Protein AF-A0A4Q6AZ90-F1 (afdb_monomer_lite)

Radius of gyration: 34.04 Å; chains: 1; bounding box: 83×69×98 Å

Secondary structure (DSSP, 8-state):
--S----EEEEE-TTT-EEEEEETTEEEEEEE---S-----SPP-SSSSSTT-S----S--------SS---HHHHHHHHHHH--SEEEEEEPPPEE-S-TTEE--EEEEEESS-TT-PPPPBSSSBSS--GGG-TT-S-TTTTTTEEEEE----SSS--BTTTBSB---SSS---BEEES-EEEEEE-SSSEEEEEEEEEEE----GGG--TTS-EEEEEEEE-S-SSEEEEE--SSSSSSSEEEEE-TTSEEEEEE--TTS-GGGS-EEEEEEE--SSSEEEEEEEEETTTTEEEEEETTEEPPEEE-TTS-TT-EEETTTEEE-TT-S------SSPPPEESS-TT--S-EEEEEEEEEEESSPPPHHHHHHHHHHHHEEEEEEEEEESSTT-SSPPPB-TTSSSS--B-GGGSEEEGGGTEEEEPSSSPEEEGGG-TT----EESEEEEEEEEEE---S-TT---TT-------EEEEEEE-S----SS--EEE-SSPBP-S---EEEEEEEETT-EEEEEESSSSS-EEE-SSSEEE--SSSTT-B-HHHHHHHHHHHHHHH-SS-BEEEEEE---SSS-EEEEEEEEES----

Sequence (599 aa):
MNSLWHSVAFTRVKSTGVISLYIDGSLQSTVTGGTNSLTSGANMFLGAVSSSDPNKYVGYLDEVNMWSVALDGSDIQMIYDRQSPTYGAYFQSRIMDTTVTNTTFTGLSWTTTKPFGKELPDFVGSIQNETTGNYSGMNSPTLMNNIVGLWHLNETTLGGVSGGKDFADTSGQGNHGTKSGPMLLGSQGRLGKAPLFVSGSIDVGTSTSLDFGVNSFTISMWVKTRNTAVRLVSSKSGLTSNGVDAYIDPSGYIVFGLGCNGGATTDCVTVQNSKFVADGNWHNIVLENDKTYNVLKIFVDGLAQNLSKVASSASCAYLNGSAEMKYDTCPAQNADRTAAAFMIGSFAGNFTPYSGTIDEVAIWKKALTNGDVADLYRRGANRLFFQVRGCSTAGCPTASWKGPDGTKKTFFSEINNNTVPSAGSGTVKTTAPVVNFADFAGMGLGTNRYFQYQYFMESDDFATTQCNYSGGGPCSPELKSVSVAPSALYPTNTPSIVNNTAIPFYTLASASETASCASGVKYQVSINGSSFFYYNGSAWVASDGTYAQASTSSQINAGAATVATSLGRTSLYVKALLNSSGSSQCTLDAFGVSGNSAY

Foldseek 3Di:
DDLDDKDWDWFADLVFQWIWIDILLHTDDIDHHHNDDPPDPDDDDDQARHPPGPRGDDHDDDDDDDDPHGDDSVLSNLVSVVVPFPDKDKDWDPKDFLLDLFADFWWKFFAFQAQALDFDAQAAVHGDFADVVRHVNAPDPCLLPQWQFKWQQQDQDAQPDPPRAGTDTRNNNGLGWHKADDWHWQPDDLRHTWIFDPLIKIFSFDDCSQFLWLFKKKKKWKFFALDAQWWFKWLEPDLQFAAKTWGGHNVQWIKIWGHNHPDAQQLTDMKTFDDRRNPRDIKMWMWIQHSVQQKIWIDILLHQTFIDGDPRYPNQWDDPPGRIIHRPRRPDSGNGGDDGTIMGQAGPPSPRGHGGIMGTIIMGRHGDDSSSSNSVNSNSFKWKWKWKAAASDPPCPPTATFDLQLHPSHTQTQLLQAPQNSSSDHGHHHHGDMDGNVSRVRNPRGTHSIMMMMMMMGGNADQDPPDDDPVGDGDTTGIDDMDIPPPAFDNQPFDKDKDPFWDQAQFWQAKDFDKDAPVAKFKWKAAPRPWTWAQPQPATDTDPPDPVRTHGRVSCNVCRRCCCVRHNGTTMMMMITFGHPGRDDIGTPDMDIDHDNDD

pLDDT: mean 89.85, std 7.73, range [43.66, 98.69]

Structure (mmCIF, N/CA/C/O backbone):
data_AF-A0A4Q6AZ90-F1
#
_entry.id   AF-A0A4Q6AZ90-F1
#
loop_
_atom_site.group_PDB
_atom_site.id
_atom_site.type_symbol
_atom_site.label_atom_id
_atom_site.label_alt_id
_atom_site.label_comp_id
_atom_site.label_asym_id
_atom_site.label_entity_id
_atom_site.label_seq_id
_atom_site.pdbx_PDB_ins_code
_atom_site.Cartn_x
_atom_site.Cartn_y
_atom_site.Cartn_z
_atom_site.occupancy
_atom_site.B_iso_or_equiv
_atom_site.auth_seq_id
_atom_site.auth_comp_id
_atom_site.auth_asym_id
_atom_site.auth_atom_id
_atom_site.pdbx_PDB_model_num
ATOM 1 N N . MET A 1 1 ? 25.545 -20.828 -6.751 1.00 43.66 1 MET A N 1
ATOM 2 C CA . MET A 1 1 ? 24.244 -20.407 -6.200 1.00 43.66 1 MET A CA 1
ATOM 3 C C . MET A 1 1 ? 24.536 -19.451 -5.072 1.00 43.66 1 MET A C 1
ATOM 5 O O . MET A 1 1 ? 25.469 -19.695 -4.317 1.00 43.66 1 MET A O 1
ATOM 9 N N . ASN A 1 2 ? 23.830 -18.336 -5.045 1.00 46.25 2 ASN A N 1
ATOM 10 C CA . ASN A 1 2 ? 24.078 -17.228 -4.135 1.00 46.25 2 ASN A CA 1
ATOM 11 C C . ASN A 1 2 ? 23.683 -17.700 -2.723 1.00 46.25 2 ASN A C 1
ATOM 13 O O . ASN A 1 2 ? 22.741 -18.478 -2.602 1.00 46.25 2 ASN A O 1
ATOM 17 N N . SER A 1 3 ? 24.392 -17.289 -1.670 1.00 58.41 3 SER A N 1
ATOM 18 C CA . SER A 1 3 ? 24.136 -17.717 -0.278 1.00 58.41 3 SER A CA 1
ATOM 19 C C . SER A 1 3 ? 22.860 -17.096 0.330 1.00 58.41 3 SER A C 1
ATOM 21 O O . SER A 1 3 ? 22.884 -16.641 1.471 1.00 58.41 3 SER A O 1
ATOM 23 N N . LEU A 1 4 ? 21.774 -17.008 -0.442 1.00 69.69 4 LEU A N 1
ATOM 24 C CA . LEU A 1 4 ? 20.500 -16.409 -0.044 1.00 69.69 4 LEU A CA 1
ATOM 25 C C . LEU A 1 4 ? 19.524 -17.483 0.448 1.00 69.69 4 LEU A C 1
ATOM 27 O O . LEU A 1 4 ? 19.530 -18.618 -0.033 1.00 69.69 4 LEU A O 1
ATOM 31 N N . TRP A 1 5 ? 18.679 -17.107 1.406 1.00 81.06 5 TRP A N 1
ATOM 32 C CA . TRP A 1 5 ? 17.548 -17.922 1.834 1.00 81.06 5 TRP A CA 1
ATOM 33 C C . TRP A 1 5 ? 16.460 -17.926 0.760 1.00 81.06 5 TRP A C 1
ATOM 35 O O . TRP A 1 5 ? 16.178 -16.890 0.164 1.00 81.06 5 TRP A O 1
ATOM 45 N N . HIS A 1 6 ? 15.838 -19.085 0.553 1.00 84.06 6 HIS A N 1
ATOM 46 C CA . HIS A 1 6 ? 14.694 -19.249 -0.338 1.00 84.06 6 HIS A CA 1
ATOM 47 C C . HIS A 1 6 ? 13.572 -19.992 0.388 1.00 84.06 6 HIS A C 1
ATOM 49 O O . HIS A 1 6 ? 13.820 -21.002 1.052 1.00 84.06 6 HIS A O 1
ATOM 55 N N . SER A 1 7 ? 12.335 -19.528 0.222 1.00 89.62 7 SER A N 1
ATOM 56 C CA . SER A 1 7 ? 11.142 -20.263 0.643 1.00 89.62 7 SER A CA 1
ATOM 57 C C . SER A 1 7 ? 10.740 -21.225 -0.467 1.00 89.62 7 SER A C 1
ATOM 59 O O . SER A 1 7 ? 10.468 -20.808 -1.593 1.00 89.62 7 SER A O 1
ATOM 61 N N . VAL A 1 8 ? 10.711 -22.523 -0.170 1.00 92.56 8 VAL A N 1
ATOM 62 C CA . VAL A 1 8 ? 10.368 -23.560 -1.150 1.00 92.56 8 VAL A CA 1
ATOM 63 C C . VAL A 1 8 ? 9.124 -24.297 -0.680 1.00 92.56 8 VAL A C 1
ATOM 65 O O . VAL A 1 8 ? 9.104 -24.858 0.414 1.00 92.56 8 VAL A O 1
ATOM 68 N N . ALA A 1 9 ? 8.094 -24.327 -1.525 1.00 94.50 9 ALA A N 1
ATOM 69 C CA . ALA A 1 9 ? 6.849 -25.027 -1.235 1.00 94.50 9 ALA A CA 1
ATOM 70 C C . ALA A 1 9 ? 6.482 -26.003 -2.355 1.00 94.50 9 ALA A C 1
ATOM 72 O O . ALA A 1 9 ? 6.630 -25.717 -3.544 1.00 94.50 9 ALA A O 1
ATOM 73 N N . PHE A 1 10 ? 5.952 -27.155 -1.949 1.00 94.06 10 PHE A N 1
ATOM 74 C CA . PHE A 1 10 ? 5.419 -28.178 -2.837 1.00 94.06 10 PHE A CA 1
ATOM 75 C C . PHE A 1 10 ? 3.970 -28.452 -2.455 1.00 94.06 10 PHE A C 1
ATOM 77 O O . PHE A 1 10 ? 3.666 -28.672 -1.281 1.00 94.06 10 PHE A O 1
ATOM 84 N N . THR A 1 11 ? 3.075 -28.491 -3.436 1.00 96.00 11 THR A N 1
ATOM 85 C CA . THR A 1 11 ? 1.683 -28.902 -3.216 1.00 96.00 11 THR A CA 1
ATOM 86 C C . THR A 1 11 ? 1.369 -30.137 -4.032 1.00 96.00 11 THR A C 1
ATOM 88 O O . THR A 1 11 ? 1.970 -30.367 -5.076 1.00 96.00 11 THR A O 1
ATOM 91 N N . ARG A 1 12 ? 0.426 -30.953 -3.551 1.00 94.94 12 ARG A N 1
ATOM 92 C CA . ARG A 1 12 ? -0.133 -32.064 -4.320 1.00 94.94 12 ARG A CA 1
ATOM 93 C C . ARG A 1 12 ? -1.635 -32.151 -4.115 1.00 94.94 12 ARG A C 1
ATOM 95 O O . ARG A 1 12 ? -2.099 -32.458 -3.017 1.00 94.94 12 ARG A O 1
ATOM 102 N N . VAL A 1 13 ? -2.392 -31.991 -5.192 1.00 95.69 13 VAL A N 1
ATOM 103 C CA . VAL A 1 13 ? -3.842 -32.207 -5.191 1.00 95.69 13 VAL A CA 1
ATOM 104 C C . VAL A 1 13 ? -4.119 -33.669 -5.539 1.00 95.69 13 VAL A C 1
ATOM 106 O O . VAL A 1 13 ? -3.947 -34.092 -6.677 1.00 95.69 13 VAL A O 1
ATOM 109 N N . LYS A 1 14 ? -4.541 -34.479 -4.556 1.00 94.38 14 LYS A N 1
ATOM 110 C CA . LYS A 1 14 ? -4.713 -35.939 -4.729 1.00 94.38 14 LYS A CA 1
ATOM 111 C C . LYS A 1 14 ? -5.673 -36.309 -5.866 1.00 94.38 14 LYS A C 1
ATOM 113 O O . LYS A 1 14 ? -5.396 -37.264 -6.582 1.00 94.38 14 LYS A O 1
ATOM 118 N N . SER A 1 15 ? -6.793 -35.600 -6.008 1.00 94.75 15 SER A N 1
ATOM 119 C CA . SER A 1 15 ? -7.841 -35.922 -6.990 1.00 94.75 15 SER A CA 1
ATOM 120 C C . SER A 1 15 ? -7.379 -35.766 -8.439 1.00 94.75 15 SER A C 1
ATOM 122 O O . SER A 1 15 ? -7.822 -36.526 -9.293 1.00 94.75 15 SER A O 1
ATOM 124 N N . THR A 1 16 ? -6.483 -34.817 -8.707 1.00 95.50 16 THR A N 1
ATOM 125 C CA . THR A 1 16 ? -5.972 -34.523 -10.055 1.00 95.50 16 THR A CA 1
ATOM 126 C C . THR A 1 16 ? -4.552 -35.037 -10.278 1.00 95.50 16 THR A C 1
ATOM 128 O O . THR A 1 16 ? -4.123 -35.170 -11.417 1.00 95.50 16 THR A O 1
ATOM 131 N N . GLY A 1 17 ? -3.807 -35.308 -9.205 1.00 95.00 17 GLY A N 1
ATOM 132 C CA . GLY A 1 17 ? -2.387 -35.647 -9.265 1.00 95.00 17 GLY A CA 1
ATOM 133 C C . GLY A 1 17 ? -1.483 -34.439 -9.511 1.00 95.00 17 GLY A C 1
ATOM 134 O O . GLY A 1 17 ? -0.270 -34.613 -9.571 1.00 95.00 17 GLY A O 1
ATOM 135 N N . VAL A 1 18 ? -2.037 -33.228 -9.633 1.00 96.12 18 VAL A N 1
ATOM 136 C CA . VAL A 1 18 ? -1.264 -32.007 -9.892 1.00 96.12 18 VAL A CA 1
ATOM 137 C C . VAL A 1 18 ? -0.312 -31.746 -8.730 1.00 96.12 18 VAL A C 1
ATOM 139 O O . VAL A 1 18 ? -0.741 -31.693 -7.574 1.00 96.12 18 VAL A O 1
ATOM 142 N N . ILE A 1 19 ? 0.971 -31.598 -9.057 1.00 96.75 19 ILE A N 1
ATOM 143 C CA . ILE A 1 19 ? 2.048 -31.230 -8.144 1.00 96.75 19 ILE A CA 1
ATOM 144 C C . ILE A 1 19 ? 2.638 -29.909 -8.622 1.00 96.75 19 ILE A C 1
ATOM 146 O O . ILE A 1 19 ? 3.078 -29.814 -9.769 1.00 96.75 19 ILE A O 1
ATOM 150 N N . SER A 1 20 ? 2.685 -28.920 -7.737 1.00 96.06 20 SER A N 1
ATOM 151 C CA . SER A 1 20 ? 3.212 -27.592 -8.048 1.00 96.06 20 SER A CA 1
ATOM 152 C C . SER A 1 20 ? 4.410 -27.266 -7.164 1.00 96.06 20 SER A C 1
ATOM 154 O O . SER A 1 20 ? 4.381 -27.527 -5.960 1.00 96.06 20 SER A O 1
ATOM 156 N N . LEU A 1 21 ? 5.456 -26.702 -7.773 1.00 95.50 21 LEU A N 1
ATOM 157 C CA . LEU A 1 21 ? 6.650 -26.189 -7.099 1.00 95.50 21 LEU A CA 1
ATOM 158 C C . LEU A 1 21 ? 6.602 -24.666 -7.086 1.00 95.50 21 LEU A C 1
ATOM 160 O O . LEU A 1 21 ? 6.499 -24.041 -8.143 1.00 95.50 21 LEU A O 1
ATOM 164 N N . TYR A 1 22 ? 6.756 -24.088 -5.904 1.00 92.69 22 TYR A N 1
ATOM 165 C CA . TYR A 1 22 ? 6.860 -22.654 -5.689 1.00 92.69 22 TYR A CA 1
ATOM 166 C C . TYR A 1 22 ? 8.220 -22.322 -5.077 1.00 92.69 22 TYR A C 1
ATOM 168 O O . TYR A 1 22 ? 8.694 -23.036 -4.191 1.00 92.69 22 TYR A O 1
ATOM 176 N N . ILE A 1 23 ? 8.827 -21.232 -5.542 1.00 90.44 23 ILE A N 1
ATOM 177 C CA . ILE A 1 23 ? 10.042 -20.645 -4.969 1.00 90.44 23 ILE A CA 1
ATOM 178 C C . ILE A 1 23 ? 9.748 -19.174 -4.690 1.00 90.44 23 ILE A C 1
ATOM 180 O O . ILE A 1 23 ? 9.376 -18.428 -5.602 1.00 90.44 23 ILE A O 1
ATOM 184 N N . ASP A 1 24 ? 9.922 -18.776 -3.432 1.00 85.75 24 ASP A N 1
ATOM 185 C CA . ASP A 1 24 ? 9.712 -17.421 -2.918 1.00 85.75 24 ASP A CA 1
ATOM 186 C C . ASP A 1 24 ? 8.313 -16.884 -3.254 1.00 85.75 24 ASP A C 1
ATOM 188 O O . ASP A 1 24 ? 8.136 -15.831 -3.874 1.00 85.75 24 ASP A O 1
ATOM 192 N N . GLY A 1 25 ? 7.304 -17.700 -2.939 1.00 84.94 25 GLY A N 1
ATOM 193 C CA . GLY A 1 25 ? 5.891 -17.425 -3.213 1.00 84.94 25 GLY A CA 1
ATOM 194 C C . GLY A 1 25 ? 5.453 -17.662 -4.666 1.00 84.94 25 GLY A C 1
ATOM 195 O O . GLY A 1 25 ? 4.280 -17.928 -4.919 1.00 84.94 25 GLY A O 1
ATOM 196 N N . SER A 1 26 ? 6.382 -17.654 -5.626 1.00 82.19 26 SER A N 1
ATOM 197 C CA . SER A 1 26 ? 6.067 -17.719 -7.057 1.00 82.19 26 SER A CA 1
ATOM 198 C C . SER A 1 26 ? 6.056 -19.147 -7.607 1.00 82.19 26 SER A C 1
ATOM 200 O O . SER A 1 26 ? 6.997 -19.914 -7.385 1.00 82.19 26 SER A O 1
ATOM 202 N N . LEU A 1 27 ? 5.021 -19.492 -8.382 1.00 86.62 27 LEU A N 1
ATOM 203 C CA . LEU A 1 27 ? 4.911 -20.778 -9.075 1.00 86.62 27 LEU A CA 1
ATOM 204 C C . LEU A 1 27 ? 6.027 -20.921 -10.120 1.00 86.62 27 LEU A C 1
ATOM 206 O O . LEU A 1 27 ? 6.101 -20.144 -11.068 1.00 86.62 27 LEU A O 1
ATOM 210 N N . GLN A 1 28 ? 6.862 -21.946 -9.968 1.00 89.62 28 GLN A N 1
ATOM 211 C CA . GLN A 1 28 ? 7.968 -22.231 -10.887 1.00 89.62 28 GLN A CA 1
ATOM 212 C C . GLN A 1 28 ? 7.606 -23.289 -11.922 1.00 89.62 28 GLN A C 1
ATOM 214 O O . GLN A 1 28 ? 8.009 -23.201 -13.078 1.00 89.62 28 GLN A O 1
ATOM 219 N N . SER A 1 29 ? 6.889 -24.331 -11.502 1.00 92.38 29 SER A N 1
ATOM 220 C CA . SER A 1 29 ? 6.562 -25.453 -12.377 1.00 92.38 29 SER A CA 1
ATOM 221 C C . SER A 1 29 ? 5.367 -26.237 -11.856 1.00 92.38 29 SER A C 1
ATOM 223 O O . SER A 1 29 ? 5.040 -26.209 -10.667 1.00 92.38 29 SER A O 1
ATOM 225 N N . THR A 1 30 ? 4.713 -26.955 -12.762 1.00 95.12 30 THR A N 1
ATOM 226 C CA . THR A 1 30 ? 3.605 -27.856 -12.462 1.00 95.12 30 THR A CA 1
ATOM 227 C C . THR A 1 30 ? 3.772 -29.146 -13.252 1.00 95.12 30 THR A C 1
ATOM 229 O O . THR A 1 30 ? 4.021 -29.123 -14.456 1.00 95.12 30 THR A O 1
ATOM 232 N N . VAL A 1 31 ? 3.613 -30.279 -12.573 1.00 97.12 31 VAL A N 1
ATOM 233 C CA . VAL A 1 31 ? 3.627 -31.620 -13.170 1.00 97.12 31 VAL A CA 1
ATOM 234 C C . VAL A 1 31 ? 2.409 -32.412 -12.704 1.00 97.12 31 VAL A C 1
ATOM 236 O O . VAL A 1 31 ? 1.738 -32.037 -11.744 1.00 97.12 31 VAL A O 1
ATOM 239 N N . THR A 1 32 ? 2.110 -33.526 -13.371 1.00 97.00 32 THR A N 1
ATOM 240 C CA . THR A 1 32 ? 1.048 -34.449 -12.943 1.00 97.00 32 THR A CA 1
ATOM 241 C C . THR A 1 32 ? 1.674 -35.753 -12.462 1.00 97.00 32 THR A C 1
ATOM 243 O O . THR A 1 32 ? 2.353 -36.438 -13.223 1.00 97.00 32 THR A O 1
ATOM 246 N N . GLY A 1 33 ? 1.470 -36.075 -11.188 1.00 93.44 33 GLY A N 1
ATOM 247 C CA . GLY A 1 33 ? 1.882 -37.327 -10.558 1.00 93.44 33 GLY A CA 1
ATOM 248 C C . GLY A 1 33 ? 0.709 -38.281 -10.313 1.00 93.44 33 GLY A C 1
ATOM 249 O O . GLY A 1 33 ? -0.418 -38.059 -10.749 1.00 93.44 33 GLY A O 1
ATOM 250 N N . GLY A 1 34 ? 0.967 -39.365 -9.576 1.00 92.69 34 GLY A N 1
ATOM 251 C CA . GLY A 1 34 ? -0.074 -40.331 -9.212 1.00 92.69 34 GLY A CA 1
ATOM 252 C C . GLY A 1 34 ? -1.113 -39.753 -8.244 1.00 92.69 34 GLY A C 1
ATOM 253 O O . GLY A 1 34 ? -0.812 -38.849 -7.463 1.00 92.69 34 GLY A O 1
ATOM 254 N N . THR A 1 35 ? -2.319 -40.326 -8.227 1.00 96.19 35 THR A N 1
ATOM 255 C CA . THR A 1 35 ? -3.468 -39.927 -7.377 1.00 96.19 35 THR A CA 1
ATOM 256 C C . THR A 1 35 ? -3.648 -40.808 -6.127 1.00 96.19 35 THR A C 1
ATOM 258 O O . THR A 1 35 ? -4.568 -40.618 -5.330 1.00 96.19 35 THR A O 1
ATOM 261 N N . ASN A 1 36 ? -2.727 -41.750 -5.895 1.00 94.50 36 ASN A N 1
ATOM 262 C CA . ASN A 1 36 ? -2.763 -42.685 -4.764 1.00 94.50 36 ASN A CA 1
ATOM 263 C C . ASN A 1 36 ? -2.668 -41.983 -3.392 1.00 94.50 36 ASN A C 1
ATOM 265 O O . ASN A 1 36 ? -2.150 -40.870 -3.266 1.00 94.50 36 ASN A O 1
ATOM 269 N N . SER A 1 37 ? -3.158 -42.633 -2.334 1.00 90.62 37 SER A N 1
ATOM 270 C CA . SER A 1 37 ? -2.945 -42.162 -0.957 1.00 90.62 37 SER A CA 1
ATOM 271 C C . SER A 1 37 ? -1.472 -42.314 -0.552 1.00 90.62 37 SER A C 1
ATOM 273 O O . SER A 1 37 ? -0.890 -43.379 -0.744 1.00 90.62 37 SER A O 1
ATOM 275 N N . LEU A 1 38 ? -0.879 -41.280 0.053 1.00 86.94 38 LEU A N 1
ATOM 276 C CA . LEU A 1 38 ? 0.494 -41.318 0.571 1.00 86.94 38 LEU A CA 1
ATOM 277 C C . LEU A 1 38 ? 0.485 -41.885 1.999 1.00 86.94 38 LEU A C 1
ATOM 279 O O . LEU A 1 38 ? 0.414 -41.140 2.966 1.00 86.94 38 LEU A O 1
ATOM 283 N N . THR A 1 39 ? 0.471 -43.215 2.114 1.00 87.31 39 THR A N 1
ATOM 284 C CA . THR A 1 39 ? 0.307 -43.952 3.392 1.00 87.31 39 THR A CA 1
ATOM 285 C C . THR A 1 39 ? 1.470 -44.901 3.683 1.00 87.31 39 THR A C 1
ATOM 287 O O . THR A 1 39 ? 1.328 -45.858 4.438 1.00 87.31 39 THR A O 1
ATOM 290 N N . SER A 1 40 ? 2.626 -44.657 3.060 1.00 84.94 40 SER A N 1
ATOM 291 C CA . SER A 1 40 ? 3.833 -45.438 3.328 1.00 84.94 40 SER A CA 1
ATOM 292 C C . SER A 1 40 ? 4.183 -45.374 4.816 1.00 84.94 40 SER A C 1
ATOM 294 O O . SER A 1 40 ? 4.185 -44.294 5.398 1.00 84.94 40 SER A O 1
ATOM 296 N N . GLY A 1 41 ? 4.511 -46.522 5.413 1.00 84.75 41 GLY A N 1
ATOM 297 C CA . GLY A 1 41 ? 4.992 -46.605 6.797 1.00 84.75 41 GLY A CA 1
ATOM 298 C C . GLY A 1 41 ? 6.455 -46.183 6.974 1.00 84.75 41 GLY A C 1
ATOM 299 O O . GLY A 1 41 ? 6.998 -46.328 8.064 1.00 84.75 41 GLY A O 1
ATOM 300 N N . ALA A 1 42 ? 7.118 -45.718 5.911 1.00 85.38 42 ALA A N 1
ATOM 301 C CA . ALA A 1 42 ? 8.488 -45.227 5.983 1.00 85.38 42 ALA A CA 1
ATOM 302 C C . ALA A 1 42 ? 8.569 -43.895 6.746 1.00 85.38 42 ALA A C 1
ATOM 304 O O . ALA A 1 42 ? 7.695 -43.037 6.623 1.00 85.38 42 ALA A O 1
ATOM 305 N N . ASN A 1 43 ? 9.660 -43.707 7.490 1.00 87.25 43 ASN A N 1
ATOM 306 C CA . ASN A 1 43 ? 9.946 -42.443 8.165 1.00 87.25 43 ASN A CA 1
ATOM 307 C C . ASN A 1 43 ? 10.137 -41.311 7.145 1.00 87.25 43 ASN A C 1
ATOM 309 O O . ASN A 1 43 ? 10.777 -41.502 6.110 1.00 87.25 43 ASN A O 1
ATOM 313 N N . MET A 1 44 ? 9.635 -40.121 7.473 1.00 85.81 44 MET A N 1
ATOM 314 C CA . MET A 1 44 ? 9.962 -38.898 6.743 1.00 85.81 44 MET A CA 1
ATOM 315 C C . MET A 1 44 ? 11.257 -38.298 7.286 1.00 85.81 44 MET A C 1
ATOM 317 O O . MET A 1 44 ? 11.453 -38.215 8.497 1.00 85.81 44 MET A O 1
ATOM 321 N N . PHE A 1 45 ? 12.120 -37.853 6.379 1.00 88.75 45 PHE A N 1
ATOM 322 C CA . PHE A 1 45 ? 13.372 -37.183 6.702 1.00 88.75 45 PHE A CA 1
ATOM 323 C C . PHE A 1 45 ? 13.363 -35.792 6.068 1.00 88.75 45 PHE A C 1
ATOM 325 O O . PHE A 1 45 ? 12.896 -35.616 4.944 1.00 88.75 45 PHE A O 1
ATOM 332 N N . LEU A 1 46 ? 13.884 -34.799 6.787 1.00 90.12 46 LEU A N 1
ATOM 333 C CA . LEU A 1 46 ? 14.146 -33.476 6.229 1.00 90.12 46 LEU A CA 1
ATOM 334 C C . LEU A 1 46 ? 15.571 -33.466 5.675 1.00 90.12 46 LEU A C 1
ATOM 336 O O . LEU A 1 46 ? 16.512 -33.824 6.381 1.00 90.12 46 LEU A O 1
ATOM 340 N N . GLY A 1 47 ? 15.720 -33.099 4.402 1.00 90.12 47 GLY A N 1
ATOM 341 C CA . GLY A 1 47 ? 17.021 -33.047 3.732 1.00 90.12 47 GLY A CA 1
ATOM 342 C C . GLY A 1 47 ? 17.587 -34.395 3.260 1.00 90.12 47 GLY A C 1
ATOM 343 O O . GLY A 1 47 ? 18.757 -34.446 2.903 1.00 90.12 47 GLY A O 1
ATOM 344 N N . ALA A 1 48 ? 16.814 -35.483 3.245 1.00 90.56 48 ALA A N 1
ATOM 345 C CA . ALA A 1 48 ? 17.212 -36.774 2.660 1.00 90.56 48 ALA A CA 1
ATOM 346 C C . ALA A 1 48 ? 15.968 -37.623 2.349 1.00 90.56 48 ALA A C 1
ATOM 348 O O . ALA A 1 48 ? 14.909 -37.359 2.918 1.00 90.56 48 ALA A O 1
ATOM 349 N N . VAL A 1 49 ? 16.072 -38.666 1.513 1.00 88.62 49 VAL A N 1
ATOM 350 C CA . VAL A 1 49 ? 14.948 -39.617 1.338 1.00 88.62 49 VAL A CA 1
ATOM 351 C C . VAL A 1 49 ? 14.981 -40.793 2.320 1.00 88.62 49 VAL A C 1
ATOM 353 O O . VAL A 1 49 ? 13.962 -41.442 2.542 1.00 88.62 49 VAL A O 1
ATOM 356 N N . SER A 1 50 ? 16.137 -41.080 2.929 1.00 89.06 50 SER A N 1
ATOM 357 C CA . SER A 1 50 ? 16.293 -42.091 3.985 1.00 89.06 50 SER A CA 1
ATOM 358 C C . SER A 1 50 ? 17.533 -41.821 4.846 1.00 89.06 50 SER A C 1
ATOM 360 O O . SER A 1 50 ? 18.410 -41.048 4.460 1.00 89.06 50 SER A O 1
ATOM 362 N N . SER A 1 51 ? 17.654 -42.486 5.999 1.00 86.56 51 SER A N 1
ATOM 363 C CA . SER A 1 51 ? 18.830 -42.358 6.878 1.00 86.56 51 SER A CA 1
ATOM 364 C C . SER A 1 51 ? 20.144 -42.796 6.211 1.00 86.56 51 SER A C 1
ATOM 366 O O . SER A 1 51 ? 21.203 -42.226 6.501 1.00 86.56 51 SER A O 1
ATOM 368 N N . SER A 1 52 ? 20.067 -43.773 5.303 1.00 89.38 52 SER A N 1
ATOM 369 C CA . SER A 1 52 ? 21.188 -44.348 4.551 1.00 89.38 52 SER A CA 1
ATOM 370 C C . SER A 1 52 ? 21.440 -43.686 3.194 1.00 89.38 52 SER A C 1
ATOM 372 O O . SER A 1 52 ? 22.333 -44.123 2.474 1.00 89.38 52 SER A O 1
ATOM 374 N N . ASP A 1 53 ? 20.655 -42.676 2.819 1.00 88.19 53 ASP A N 1
ATOM 375 C CA . ASP A 1 53 ? 20.802 -42.004 1.529 1.00 88.19 53 ASP A CA 1
ATOM 376 C C . ASP A 1 53 ? 22.150 -41.260 1.459 1.00 88.19 53 ASP A C 1
ATOM 378 O O . ASP A 1 53 ? 22.426 -40.439 2.341 1.00 88.19 53 ASP A O 1
ATOM 382 N N . PRO A 1 54 ? 23.008 -41.526 0.456 1.00 90.56 54 PRO A N 1
ATOM 383 C CA . PRO A 1 54 ? 24.241 -40.765 0.269 1.00 90.56 54 PRO A CA 1
ATOM 384 C C . PRO A 1 54 ? 23.982 -39.324 -0.202 1.00 90.56 54 PRO A C 1
ATOM 386 O O . PRO A 1 54 ? 24.839 -38.464 -0.005 1.00 90.56 54 PRO A O 1
ATOM 389 N N . ASN A 1 55 ? 22.813 -39.038 -0.786 1.00 91.00 55 ASN A N 1
ATOM 390 C CA . ASN A 1 55 ? 22.468 -37.735 -1.357 1.00 91.00 55 ASN A CA 1
ATOM 391 C C . ASN A 1 55 ? 21.689 -36.875 -0.354 1.00 91.00 55 ASN A C 1
ATOM 393 O O . ASN A 1 55 ? 20.487 -36.648 -0.492 1.00 91.00 55 ASN A O 1
ATOM 397 N N . LYS A 1 56 ? 22.383 -36.389 0.676 1.00 91.06 56 LYS A N 1
ATOM 398 C CA . LYS A 1 56 ? 21.793 -35.511 1.697 1.00 91.06 56 LYS A CA 1
ATOM 399 C C . LYS A 1 56 ? 21.903 -34.045 1.287 1.00 91.06 56 LYS A C 1
ATOM 401 O O . LYS A 1 56 ? 22.876 -33.639 0.654 1.00 91.06 56 LYS A O 1
ATOM 406 N N . TYR A 1 57 ? 20.920 -33.243 1.679 1.00 89.56 57 TYR A N 1
ATOM 407 C CA . TYR A 1 57 ? 20.960 -31.794 1.543 1.00 89.56 57 TYR A CA 1
ATOM 408 C C . TYR A 1 57 ? 22.134 -31.233 2.350 1.00 89.56 57 TYR A C 1
ATOM 410 O O . TYR A 1 57 ? 22.282 -31.521 3.539 1.00 89.56 57 TYR A O 1
ATOM 418 N N . VAL A 1 58 ? 22.962 -30.425 1.688 1.00 88.12 58 VAL A N 1
ATOM 419 C CA . VAL A 1 58 ? 24.094 -29.722 2.294 1.00 88.12 58 VAL A CA 1
ATOM 420 C C . VAL A 1 58 ? 23.801 -28.229 2.218 1.00 88.12 58 VAL A C 1
ATOM 422 O O . VAL A 1 58 ? 23.929 -27.614 1.163 1.00 88.12 58 VAL A O 1
ATOM 425 N N . GLY A 1 59 ? 23.382 -27.660 3.342 1.00 87.06 59 GLY A N 1
ATOM 426 C CA . GLY A 1 59 ? 23.009 -26.256 3.466 1.00 87.06 59 GLY A CA 1
ATOM 427 C C . GLY A 1 59 ? 22.242 -26.009 4.760 1.00 87.06 59 GLY A C 1
ATOM 428 O O . GLY A 1 59 ? 22.117 -26.902 5.599 1.00 87.06 59 GLY A O 1
ATOM 429 N N . TYR A 1 60 ? 21.702 -24.803 4.903 1.00 85.69 60 TYR A N 1
ATOM 430 C CA . TYR A 1 60 ? 20.815 -24.462 6.011 1.00 85.69 60 TYR A CA 1
ATOM 431 C C . TYR A 1 60 ? 19.355 -24.748 5.628 1.00 85.69 60 TYR A C 1
ATOM 433 O O . TYR A 1 60 ? 18.955 -24.525 4.483 1.00 85.69 60 TYR A O 1
ATOM 441 N N . LEU A 1 61 ? 18.586 -25.289 6.576 1.00 87.94 61 LEU A N 1
ATOM 442 C CA . LEU A 1 61 ? 17.129 -25.422 6.523 1.00 87.94 61 LEU A CA 1
ATOM 443 C C . LEU A 1 61 ? 16.574 -24.740 7.764 1.00 87.94 61 LEU A C 1
ATOM 445 O O . LEU A 1 61 ? 17.108 -24.942 8.854 1.00 87.94 61 LEU A O 1
ATOM 449 N N . ASP A 1 62 ? 15.503 -23.982 7.592 1.00 88.69 62 ASP A N 1
ATOM 450 C CA . ASP A 1 62 ? 14.779 -23.354 8.688 1.00 88.69 62 ASP A CA 1
ATOM 451 C C . ASP A 1 62 ? 13.274 -23.355 8.381 1.00 88.69 62 ASP A C 1
ATOM 453 O O . ASP A 1 62 ? 12.883 -23.461 7.216 1.00 88.69 62 ASP A O 1
ATOM 457 N N . GLU A 1 63 ? 12.449 -23.298 9.427 1.00 86.94 63 GLU A N 1
ATOM 458 C CA . GLU A 1 63 ? 10.981 -23.190 9.364 1.00 86.94 63 GLU A CA 1
ATOM 459 C C . GLU A 1 63 ? 10.282 -24.189 8.416 1.00 86.94 63 GLU A C 1
ATOM 461 O O . GLU A 1 63 ? 9.531 -23.833 7.499 1.00 86.94 63 GLU A O 1
ATOM 466 N N . VAL A 1 64 ? 10.481 -25.490 8.662 1.00 89.25 64 VAL A N 1
ATOM 467 C CA . VAL A 1 64 ? 9.826 -26.548 7.877 1.00 89.25 64 VAL A CA 1
ATOM 468 C C . VAL A 1 64 ? 8.402 -26.810 8.363 1.00 89.25 64 VAL A C 1
ATOM 470 O O . VAL A 1 64 ? 8.175 -27.281 9.476 1.00 89.25 64 VAL A O 1
ATOM 473 N N . ASN A 1 65 ? 7.440 -26.575 7.472 1.00 89.06 65 ASN A N 1
ATOM 474 C CA . ASN A 1 65 ? 6.012 -26.696 7.738 1.00 89.06 65 ASN A CA 1
ATOM 475 C C . ASN A 1 65 ? 5.345 -27.710 6.792 1.00 89.06 65 ASN A C 1
ATOM 477 O O . ASN A 1 65 ? 5.748 -27.859 5.638 1.00 89.06 65 ASN A O 1
ATOM 481 N N . MET A 1 66 ? 4.313 -28.416 7.271 1.00 90.38 66 MET A N 1
ATOM 482 C CA . MET A 1 66 ? 3.581 -29.426 6.492 1.00 90.38 66 MET A CA 1
ATOM 483 C C . MET A 1 66 ? 2.074 -29.329 6.747 1.00 90.38 66 MET A C 1
ATOM 485 O O . MET A 1 66 ? 1.642 -29.220 7.894 1.00 90.38 66 MET A O 1
ATOM 489 N N . TRP A 1 67 ? 1.267 -29.443 5.690 1.00 91.31 67 TRP A N 1
ATOM 490 C CA . TRP A 1 67 ? -0.196 -29.395 5.769 1.00 91.31 67 TRP A CA 1
ATOM 491 C C . TRP A 1 67 ? -0.825 -30.671 5.207 1.00 91.31 67 TRP A C 1
ATOM 493 O O . TRP A 1 67 ? -0.334 -31.255 4.244 1.00 91.31 67 TRP A O 1
ATOM 503 N N . SER A 1 68 ? -1.955 -31.085 5.785 1.00 89.69 68 SER A N 1
ATOM 504 C CA . SER A 1 68 ? -2.773 -32.203 5.286 1.00 89.69 68 SER A CA 1
ATOM 505 C C . SER A 1 68 ? -3.693 -31.815 4.119 1.00 89.69 68 SER A C 1
ATOM 507 O O . SER A 1 68 ? -4.433 -32.655 3.606 1.00 89.69 68 SER A O 1
ATOM 509 N N . VAL A 1 69 ? -3.647 -30.550 3.697 1.00 90.50 69 VAL A N 1
ATOM 510 C CA . VAL A 1 69 ? -4.415 -29.974 2.590 1.00 90.50 69 VAL A CA 1
ATOM 511 C C . VAL A 1 69 ? -3.439 -29.287 1.641 1.00 90.50 69 VAL A C 1
ATOM 513 O O . VAL A 1 69 ? -2.465 -28.682 2.086 1.00 90.50 69 VAL A O 1
ATOM 516 N N . ALA A 1 70 ? -3.695 -29.382 0.336 1.00 92.69 70 ALA A N 1
ATOM 517 C CA . ALA A 1 70 ? -2.938 -28.625 -0.651 1.00 92.69 70 ALA A CA 1
ATOM 518 C C . ALA A 1 70 ? -3.248 -27.132 -0.491 1.00 92.69 70 ALA A C 1
ATOM 520 O O . ALA A 1 70 ? -4.399 -26.727 -0.650 1.00 92.69 70 ALA A O 1
ATOM 521 N N . LEU A 1 71 ? -2.226 -26.341 -0.166 1.00 93.12 71 LEU A N 1
ATOM 522 C CA . LEU A 1 71 ? -2.321 -24.885 -0.189 1.00 93.12 71 LEU A CA 1
ATOM 523 C C . LEU A 1 71 ? -2.473 -24.404 -1.636 1.00 93.12 71 LEU A C 1
ATOM 525 O O . LEU A 1 71 ? -1.942 -25.026 -2.559 1.00 93.12 71 LEU A O 1
ATOM 529 N N . ASP A 1 72 ? -3.201 -23.312 -1.838 1.00 88.12 72 ASP A N 1
ATOM 530 C CA . ASP A 1 72 ? -3.237 -22.638 -3.133 1.00 88.12 72 ASP A CA 1
ATOM 531 C C . ASP A 1 72 ? -2.070 -21.642 -3.281 1.00 88.12 72 ASP A C 1
ATOM 533 O O . ASP A 1 72 ? -1.271 -21.434 -2.363 1.00 88.12 72 ASP A O 1
ATOM 537 N N . GLY A 1 73 ? -1.936 -21.043 -4.469 1.00 82.50 73 GLY A N 1
ATOM 538 C CA . GLY A 1 73 ? -0.856 -20.091 -4.742 1.00 82.50 73 GLY A CA 1
ATOM 539 C C . GLY A 1 73 ? -0.904 -18.845 -3.851 1.00 82.50 73 GLY A C 1
ATOM 540 O O . GLY A 1 73 ? 0.148 -18.331 -3.480 1.00 82.50 73 GLY A O 1
ATOM 541 N N . SER A 1 74 ? -2.097 -18.388 -3.461 1.00 73.69 74 SER A N 1
ATOM 542 C CA . SER A 1 74 ? -2.258 -17.244 -2.555 1.00 73.69 74 SER A CA 1
ATOM 543 C C . SER A 1 74 ? -1.812 -17.556 -1.129 1.00 73.69 74 SER A C 1
ATOM 545 O O . SER A 1 74 ? -1.111 -16.744 -0.528 1.00 73.69 74 SER A O 1
ATOM 547 N N . ASP A 1 75 ? -2.158 -18.733 -0.600 1.00 83.44 75 ASP A N 1
ATOM 548 C CA . ASP A 1 75 ? -1.708 -19.191 0.718 1.00 83.44 75 ASP A CA 1
ATOM 549 C C . ASP A 1 75 ? -0.169 -19.252 0.775 1.00 83.44 75 ASP A C 1
ATOM 551 O O . ASP A 1 75 ? 0.439 -18.815 1.753 1.00 83.44 75 ASP A O 1
ATOM 555 N N . ILE A 1 76 ? 0.471 -19.763 -0.282 1.00 88.56 76 ILE A N 1
ATOM 556 C CA . ILE A 1 76 ? 1.936 -19.890 -0.360 1.00 88.56 76 ILE A CA 1
ATOM 557 C C . ILE A 1 76 ? 2.612 -18.526 -0.468 1.00 88.56 76 ILE A C 1
ATOM 559 O O . ILE A 1 76 ? 3.579 -18.271 0.253 1.00 88.56 76 ILE A O 1
ATOM 563 N N . GLN A 1 77 ? 2.098 -17.646 -1.331 1.00 77.19 77 GLN A N 1
ATOM 564 C CA . GLN A 1 77 ? 2.606 -16.281 -1.456 1.00 77.19 77 GLN A CA 1
ATOM 565 C C . GLN A 1 77 ? 2.524 -15.549 -0.112 1.00 77.19 77 GLN A C 1
ATOM 567 O O . GLN A 1 77 ? 3.503 -14.947 0.310 1.00 77.19 77 GLN A O 1
ATOM 572 N N . MET A 1 78 ? 1.414 -15.694 0.615 1.00 71.38 78 MET A N 1
ATOM 573 C CA . MET A 1 78 ? 1.238 -15.085 1.933 1.00 71.38 78 MET A CA 1
ATOM 574 C C . MET A 1 78 ? 2.219 -15.627 2.985 1.00 71.38 78 MET A C 1
ATOM 576 O O . MET A 1 78 ? 2.708 -14.861 3.812 1.00 71.38 78 MET A O 1
ATOM 580 N N . ILE A 1 79 ? 2.507 -16.934 2.994 1.00 82.31 79 ILE A N 1
ATOM 581 C CA . ILE A 1 79 ? 3.510 -17.506 3.909 1.00 82.31 79 ILE A CA 1
ATOM 582 C C . ILE A 1 79 ? 4.885 -16.897 3.632 1.00 82.31 79 ILE A C 1
ATOM 584 O O . ILE A 1 79 ? 5.556 -16.474 4.573 1.00 82.31 79 ILE A O 1
ATOM 588 N N . TYR A 1 80 ? 5.277 -16.821 2.357 1.00 83.81 80 TYR A N 1
ATOM 589 C CA . TYR A 1 80 ? 6.537 -16.199 1.960 1.00 83.81 80 TYR A CA 1
ATOM 590 C C . TYR A 1 80 ? 6.582 -14.715 2.342 1.00 83.81 80 TYR A C 1
ATOM 592 O O . TYR A 1 80 ? 7.520 -14.293 3.015 1.00 83.81 80 TYR A O 1
ATOM 600 N N . ASP A 1 81 ? 5.548 -13.942 2.000 1.00 73.12 81 ASP A N 1
ATOM 601 C CA . ASP A 1 81 ? 5.501 -12.498 2.255 1.00 73.12 81 ASP A CA 1
ATOM 602 C C . ASP A 1 81 ? 5.610 -12.166 3.748 1.00 73.12 81 ASP A C 1
ATOM 604 O O . ASP A 1 81 ? 6.179 -11.140 4.093 1.00 73.12 81 ASP A O 1
ATOM 608 N N . ARG A 1 82 ? 5.143 -13.050 4.641 1.00 71.00 82 ARG A N 1
ATOM 609 C CA . ARG A 1 82 ? 5.266 -12.893 6.103 1.00 71.00 82 ARG A CA 1
ATOM 610 C C . ARG A 1 82 ? 6.653 -13.188 6.666 1.00 71.00 82 ARG A C 1
ATOM 612 O O . ARG A 1 82 ? 6.950 -12.774 7.784 1.00 71.00 82 ARG A O 1
ATOM 619 N N . GLN A 1 83 ? 7.451 -13.972 5.953 1.00 76.19 83 GLN A N 1
ATOM 620 C CA . GLN A 1 83 ? 8.822 -14.313 6.341 1.00 76.19 83 GLN A CA 1
ATOM 621 C C . GLN A 1 83 ? 9.848 -13.425 5.630 1.00 76.19 83 GLN A C 1
ATOM 623 O O . GLN A 1 83 ? 11.002 -13.370 6.043 1.00 76.19 83 GLN A O 1
ATOM 628 N N . SER A 1 84 ? 9.420 -12.714 4.586 1.00 74.62 84 SER A N 1
ATOM 629 C CA . SER A 1 84 ? 10.251 -11.806 3.810 1.00 74.62 84 SER A CA 1
ATOM 630 C C . SER A 1 84 ? 10.487 -10.401 4.399 1.00 74.62 84 SER A C 1
ATOM 632 O O . SER A 1 84 ? 11.430 -9.776 3.905 1.00 74.62 84 SER A O 1
ATOM 634 N N . PRO A 1 85 ? 9.707 -9.834 5.353 1.00 72.94 85 PRO A N 1
ATOM 635 C CA . PRO A 1 85 ? 9.926 -8.450 5.742 1.00 72.94 85 PRO A CA 1
ATOM 636 C C . PRO A 1 85 ? 11.199 -8.351 6.577 1.00 72.94 85 PRO A C 1
ATOM 638 O O . PRO A 1 85 ? 11.450 -9.177 7.457 1.00 72.94 85 PRO A O 1
ATOM 641 N N . THR A 1 86 ? 11.993 -7.310 6.333 1.00 76.19 86 THR A N 1
ATOM 642 C CA . THR A 1 86 ? 13.252 -7.097 7.061 1.00 76.19 86 THR A CA 1
ATOM 643 C C . THR A 1 86 ? 12.995 -6.896 8.556 1.00 76.19 86 THR A C 1
ATOM 645 O O . THR A 1 86 ? 13.744 -7.401 9.395 1.00 76.19 86 THR A O 1
ATOM 648 N N . TYR A 1 87 ? 11.925 -6.170 8.896 1.00 80.81 87 TYR A N 1
ATOM 649 C CA . TYR A 1 87 ? 11.519 -5.912 10.2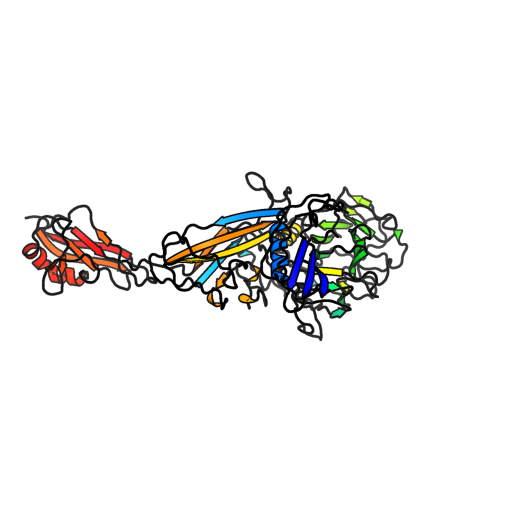72 1.00 80.81 87 TYR A CA 1
ATOM 650 C C . TYR A 1 87 ? 10.010 -6.041 10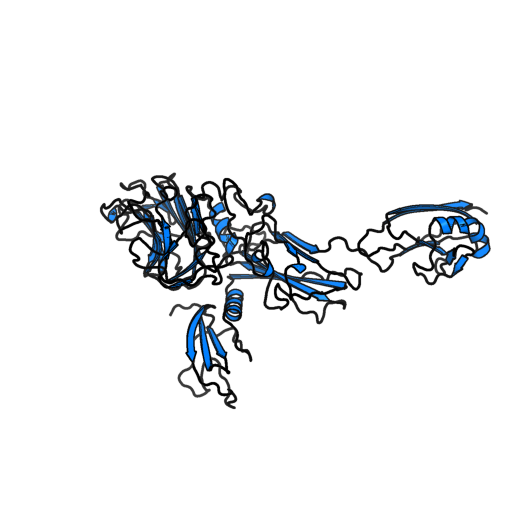.447 1.00 80.81 87 TYR A C 1
ATOM 652 O O . TYR A 1 87 ? 9.228 -5.667 9.571 1.00 80.81 87 TYR A O 1
ATOM 660 N N . GLY A 1 88 ? 9.600 -6.495 11.631 1.00 81.06 88 GLY A N 1
ATOM 661 C CA . GLY A 1 88 ? 8.197 -6.543 12.009 1.00 81.06 88 GLY A CA 1
ATOM 662 C C . GLY A 1 88 ? 7.959 -6.249 13.485 1.00 81.06 88 GLY A C 1
ATOM 663 O O . GLY A 1 88 ? 8.840 -6.431 14.325 1.00 81.06 88 GLY A O 1
ATOM 664 N N . ALA A 1 89 ? 6.749 -5.798 13.802 1.00 84.31 89 ALA A N 1
ATOM 665 C CA . ALA A 1 89 ? 6.280 -5.633 15.174 1.00 84.31 89 ALA A CA 1
ATOM 666 C C . ALA A 1 89 ? 4.851 -6.157 15.324 1.00 84.31 89 ALA A C 1
ATOM 668 O O . ALA A 1 89 ? 4.071 -6.162 14.373 1.00 84.31 89 ALA A O 1
ATOM 669 N N . TYR A 1 90 ? 4.506 -6.582 16.537 1.00 87.62 90 TYR A N 1
ATOM 670 C CA . TYR A 1 90 ? 3.191 -7.111 16.882 1.00 87.62 90 TYR A CA 1
ATOM 671 C C . TYR A 1 90 ? 2.620 -6.368 18.084 1.00 87.62 90 TYR A C 1
ATOM 673 O O . TYR A 1 90 ? 3.314 -6.135 19.075 1.00 87.62 90 TYR A O 1
ATOM 681 N N . PHE A 1 91 ? 1.332 -6.050 18.017 1.00 90.88 91 PHE A N 1
ATOM 682 C CA . PHE A 1 91 ? 0.590 -5.495 19.136 1.00 90.88 91 PHE A CA 1
ATOM 683 C C . PHE A 1 91 ? -0.786 -6.135 19.243 1.00 90.88 91 PHE A C 1
ATOM 685 O O . PHE A 1 91 ? -1.494 -6.315 18.252 1.00 90.88 91 PHE A O 1
ATOM 692 N N . GLN A 1 92 ? -1.205 -6.376 20.479 1.00 93.62 92 GLN A N 1
ATOM 693 C CA . GLN A 1 92 ? -2.555 -6.799 20.808 1.00 93.62 92 GLN A CA 1
ATOM 694 C C . GLN A 1 92 ? -3.203 -5.742 21.698 1.00 93.62 92 GLN A C 1
ATOM 696 O O . GLN A 1 92 ? -2.651 -5.375 22.737 1.00 93.62 92 GLN A O 1
ATOM 701 N N . SER A 1 93 ? -4.391 -5.268 21.324 1.00 95.19 93 SER A N 1
ATOM 702 C CA . SER A 1 93 ? -5.116 -4.298 22.140 1.00 95.19 93 SER A CA 1
ATOM 703 C C . SER A 1 93 ? -5.529 -4.905 23.478 1.00 95.19 93 SER A C 1
ATOM 705 O O . SER A 1 93 ? -5.650 -6.123 23.630 1.00 95.19 93 SER A O 1
ATOM 707 N N . ARG A 1 94 ? -5.865 -4.055 24.451 1.00 92.75 94 ARG A N 1
ATOM 708 C CA . ARG A 1 94 ? -6.681 -4.502 25.588 1.00 92.75 94 ARG A CA 1
ATOM 709 C C . ARG A 1 94 ? -8.010 -5.082 25.096 1.00 92.75 94 ARG A C 1
ATOM 711 O O . ARG A 1 94 ? -8.475 -4.737 24.007 1.00 92.75 94 ARG A O 1
ATOM 718 N N . ILE A 1 95 ? -8.644 -5.901 25.927 1.00 93.94 95 ILE A N 1
ATOM 719 C CA . ILE A 1 95 ? -10.032 -6.305 25.700 1.00 93.94 95 ILE A CA 1
ATOM 720 C C . ILE A 1 95 ? -10.928 -5.114 26.027 1.00 93.94 95 ILE A C 1
ATOM 722 O O . ILE A 1 95 ? -10.847 -4.538 27.112 1.00 93.94 95 ILE A O 1
ATOM 726 N N . MET A 1 96 ? -11.762 -4.735 25.069 1.00 92.06 96 MET A N 1
ATOM 727 C CA . MET A 1 96 ? -12.763 -3.691 25.224 1.00 92.06 96 MET A CA 1
ATOM 728 C C . MET A 1 96 ? -14.047 -4.337 25.732 1.00 92.06 96 MET A C 1
ATOM 730 O O . MET A 1 96 ? -14.598 -5.188 25.043 1.00 92.06 96 MET A O 1
ATOM 734 N N . ASP A 1 97 ? -14.504 -3.963 26.926 1.00 90.62 97 ASP A N 1
ATOM 735 C CA . ASP A 1 97 ? -15.807 -4.366 27.467 1.00 90.62 97 ASP A CA 1
ATOM 736 C C . ASP A 1 97 ? -16.811 -3.238 27.235 1.00 90.62 97 ASP A C 1
ATOM 738 O O . ASP A 1 97 ? -16.655 -2.140 27.766 1.00 90.62 97 ASP A O 1
ATOM 742 N N . THR A 1 98 ? -17.842 -3.511 26.441 1.00 86.75 98 THR A N 1
ATOM 743 C CA . THR A 1 98 ? -18.903 -2.533 26.158 1.00 86.75 98 THR A CA 1
ATOM 744 C C . THR A 1 98 ? -19.968 -2.491 27.241 1.00 86.75 98 THR A C 1
ATOM 746 O O . THR A 1 98 ? -20.821 -1.610 27.222 1.00 86.75 98 THR A O 1
ATOM 749 N N . THR A 1 99 ? -19.951 -3.440 28.181 1.00 84.06 99 THR A N 1
ATOM 750 C CA . THR A 1 99 ? -20.959 -3.689 29.228 1.00 84.06 99 THR A CA 1
ATOM 751 C C . THR A 1 99 ? -22.364 -4.034 28.717 1.00 84.06 99 THR A C 1
ATOM 753 O O . THR A 1 99 ? -23.213 -4.453 29.502 1.00 84.06 99 THR A O 1
ATOM 756 N N . VAL A 1 100 ? -22.585 -3.954 27.404 1.00 83.31 100 VAL A N 1
ATOM 757 C CA . VAL A 1 100 ? -23.800 -4.363 26.698 1.00 83.31 100 VAL A CA 1
ATOM 758 C C . VAL A 1 100 ? -23.579 -5.765 26.131 1.00 83.31 100 VAL A C 1
ATOM 760 O O . VAL A 1 100 ? -22.575 -6.029 25.481 1.00 83.31 100 VAL A O 1
ATOM 763 N N . THR A 1 101 ? -24.493 -6.701 26.390 1.00 83.25 101 THR A N 1
ATOM 764 C CA . THR A 1 101 ? -24.292 -8.127 26.064 1.00 83.25 101 THR A CA 1
ATOM 765 C C . THR A 1 101 ? -24.232 -8.422 24.565 1.00 83.25 101 THR A C 1
ATOM 767 O O . THR A 1 101 ? -23.488 -9.310 24.155 1.00 83.25 101 THR A O 1
ATOM 770 N N . ASN A 1 102 ? -24.974 -7.662 23.755 1.00 87.25 102 ASN A N 1
ATOM 771 C CA . ASN A 1 102 ? -25.167 -7.909 22.326 1.00 87.25 102 ASN A CA 1
ATOM 772 C C . ASN A 1 102 ? -24.745 -6.708 21.458 1.00 87.25 102 ASN A C 1
ATOM 774 O O . ASN A 1 102 ? -25.466 -6.319 20.538 1.00 87.25 102 ASN A O 1
ATOM 778 N N . THR A 1 103 ? -23.586 -6.102 21.729 1.00 89.56 103 THR A N 1
ATOM 779 C CA . THR A 1 103 ? -23.101 -4.981 20.910 1.00 89.56 103 THR A CA 1
ATOM 780 C C . THR A 1 103 ? -22.776 -5.436 19.493 1.00 89.56 103 THR A C 1
ATOM 782 O O . THR A 1 103 ? -22.018 -6.383 19.286 1.00 89.56 103 THR A O 1
ATOM 785 N N . THR A 1 104 ? -23.312 -4.727 18.502 1.00 91.62 104 THR A N 1
ATOM 786 C CA . THR A 1 104 ? -22.899 -4.885 17.104 1.00 91.62 104 THR A CA 1
ATOM 787 C C . THR A 1 104 ? -21.723 -3.955 16.842 1.00 91.62 104 THR A C 1
ATOM 789 O O . THR A 1 104 ? -21.915 -2.751 16.692 1.00 91.62 104 THR A O 1
ATOM 792 N N . PHE A 1 105 ? -20.505 -4.494 16.804 1.00 92.75 105 PHE A N 1
ATOM 793 C CA . PHE A 1 105 ? -19.345 -3.732 16.344 1.00 92.75 105 PHE A CA 1
ATOM 794 C C . PHE A 1 105 ? -19.443 -3.553 14.833 1.00 92.75 105 PHE A C 1
ATOM 796 O O . PHE A 1 105 ? -19.658 -4.526 14.111 1.00 92.75 105 PHE A O 1
ATOM 803 N N . THR A 1 106 ? -19.316 -2.318 14.361 1.00 93.12 106 THR A N 1
ATOM 804 C CA . THR A 1 106 ? -19.586 -1.961 12.961 1.00 93.12 106 THR A CA 1
ATOM 805 C C . THR A 1 106 ? -18.332 -1.634 12.170 1.00 93.12 106 THR A C 1
ATOM 807 O O . THR A 1 106 ? -18.375 -1.651 10.944 1.00 93.12 106 THR A O 1
ATOM 810 N N . GLY A 1 107 ? -17.200 -1.381 12.823 1.00 94.25 107 GLY A N 1
ATOM 811 C CA . GLY A 1 107 ? -15.987 -1.089 12.078 1.00 94.25 107 GLY A CA 1
ATOM 812 C C . GLY A 1 107 ? -14.742 -0.853 12.909 1.00 94.25 107 GLY A C 1
ATOM 813 O O . GLY A 1 107 ? -14.773 -0.778 14.140 1.00 94.25 107 GLY A O 1
ATOM 814 N N . LEU A 1 108 ? -13.644 -0.715 12.177 1.00 95.88 108 LEU A N 1
ATOM 815 C CA . LEU A 1 108 ? -12.311 -0.395 12.663 1.00 95.88 108 LEU A CA 1
ATOM 816 C C . LEU A 1 108 ? -11.733 0.694 11.759 1.00 95.88 108 LEU A C 1
ATOM 818 O O . LEU A 1 108 ? -11.797 0.585 10.537 1.00 95.88 108 LEU A O 1
ATOM 822 N N . SER A 1 109 ? -11.149 1.729 12.339 1.00 95.62 109 SER A N 1
ATOM 823 C CA . SER A 1 109 ? -10.395 2.730 11.588 1.00 95.62 109 SER A CA 1
ATOM 824 C C . SER A 1 109 ? -9.076 3.025 12.270 1.00 95.62 109 SER A C 1
ATOM 826 O O . SER A 1 109 ? -8.926 2.829 13.479 1.00 95.62 109 SER A O 1
ATOM 828 N N . TRP A 1 110 ? -8.105 3.490 11.495 1.00 95.19 110 TRP A N 1
ATOM 829 C CA . TRP A 1 110 ? -6.815 3.888 12.033 1.00 95.19 110 TRP A CA 1
ATOM 830 C C . TRP A 1 110 ? -6.223 5.060 11.269 1.00 95.19 110 TRP A C 1
ATOM 832 O O . TRP A 1 110 ? -6.572 5.326 10.122 1.00 95.19 110 TRP A O 1
ATOM 842 N N . THR A 1 111 ? -5.318 5.773 11.933 1.00 94.00 111 THR A N 1
ATOM 843 C CA . THR A 1 111 ? -4.555 6.864 11.325 1.00 94.00 111 THR A CA 1
ATOM 844 C C . THR A 1 111 ? -3.064 6.609 11.468 1.00 94.00 111 THR A C 1
ATOM 846 O O . THR A 1 111 ? -2.598 6.075 12.478 1.00 94.00 111 THR A O 1
ATOM 849 N N . THR A 1 112 ? -2.311 7.005 10.451 1.00 93.19 112 THR A N 1
ATOM 850 C CA . THR A 1 112 ? -0.856 6.859 10.369 1.00 93.19 112 THR A CA 1
ATOM 851 C C . THR A 1 112 ? -0.204 8.219 10.147 1.00 93.19 112 THR A C 1
ATOM 853 O O . THR A 1 112 ? -0.874 9.211 9.862 1.00 93.19 112 THR A O 1
ATOM 856 N N . THR A 1 113 ? 1.114 8.313 10.308 1.00 90.38 113 THR A N 1
ATOM 857 C CA . THR A 1 113 ? 1.834 9.561 9.993 1.00 90.38 113 THR A CA 1
ATOM 858 C C . THR A 1 113 ? 2.035 9.751 8.492 1.00 90.38 113 THR A C 1
ATOM 860 O O . THR A 1 113 ? 1.996 10.885 8.024 1.00 90.38 113 THR A O 1
ATOM 863 N N . LYS A 1 114 ? 2.211 8.666 7.737 1.00 90.88 114 LYS A N 1
ATOM 864 C CA . LYS A 1 114 ? 2.383 8.643 6.279 1.00 90.88 114 LYS A CA 1
ATOM 865 C C . LYS A 1 114 ? 1.439 7.598 5.652 1.00 90.88 114 LYS A C 1
ATOM 867 O O . LYS A 1 114 ? 0.960 6.715 6.371 1.00 90.88 114 LYS A O 1
ATOM 872 N N . PRO A 1 115 ? 1.151 7.681 4.346 1.00 92.19 115 PRO A N 1
ATOM 873 C CA . PRO A 1 115 ? 0.224 6.780 3.648 1.00 92.19 115 PRO A CA 1
ATOM 874 C C . PRO A 1 115 ? 0.846 5.398 3.359 1.00 92.19 115 PRO A C 1
ATOM 876 O O . PRO A 1 115 ? 1.118 5.025 2.223 1.00 92.19 115 PRO A O 1
ATOM 879 N N . PHE A 1 116 ? 1.116 4.643 4.423 1.00 93.31 116 PHE A N 1
ATOM 880 C CA . PHE A 1 116 ? 1.702 3.302 4.377 1.00 93.31 116 PHE A CA 1
ATOM 881 C C . PHE A 1 116 ? 0.737 2.282 3.757 1.00 93.31 116 PHE A C 1
ATOM 883 O O . PHE A 1 116 ? -0.405 2.159 4.197 1.00 93.31 116 PHE A O 1
ATOM 890 N N . GLY A 1 117 ? 1.204 1.527 2.766 1.00 92.19 117 GLY A N 1
ATOM 891 C CA . GLY A 1 117 ? 0.409 0.577 1.989 1.00 92.19 117 GLY A CA 1
ATOM 892 C C . GLY A 1 117 ? -0.572 1.226 1.009 1.00 92.19 117 GLY A C 1
ATOM 893 O O . GLY A 1 117 ? -1.470 0.532 0.534 1.00 92.19 117 GLY A O 1
ATOM 894 N N . LYS A 1 118 ? -0.437 2.532 0.731 1.00 92.75 118 LYS A N 1
ATOM 895 C CA . LYS A 1 118 ? -1.307 3.277 -0.187 1.00 92.75 118 LYS A CA 1
ATOM 896 C C . LYS A 1 118 ? -0.595 3.557 -1.503 1.00 92.75 118 LYS A C 1
ATOM 898 O O . LYS A 1 118 ? 0.550 4.012 -1.496 1.00 92.75 118 LYS A O 1
ATOM 903 N N . GLU A 1 119 ? -1.310 3.357 -2.601 1.00 93.38 119 GLU A N 1
ATOM 904 C CA . GLU A 1 119 ? -0.905 3.799 -3.938 1.00 93.38 119 GLU A CA 1
ATOM 905 C C . GLU A 1 119 ? -0.641 5.308 -3.970 1.00 93.38 119 GLU A C 1
ATOM 907 O O . GLU A 1 119 ? -1.112 6.074 -3.112 1.00 93.38 119 GLU A O 1
ATOM 912 N N . LEU A 1 120 ? 0.147 5.747 -4.950 1.00 93.81 120 LEU A N 1
ATOM 913 C CA . LEU A 1 120 ? 0.225 7.169 -5.257 1.00 93.81 120 LEU A CA 1
ATOM 914 C C . LEU A 1 120 ? -1.169 7.700 -5.592 1.00 93.81 120 LEU A C 1
ATOM 916 O O . LEU A 1 120 ? -1.968 6.992 -6.194 1.00 93.81 120 LEU A O 1
ATOM 920 N N . PRO A 1 121 ? -1.496 8.940 -5.211 1.00 93.62 121 PRO A N 1
ATOM 921 C CA . PRO A 1 121 ? -2.806 9.444 -5.544 1.00 93.62 121 PRO A CA 1
ATOM 922 C C . PRO A 1 121 ? -2.931 9.799 -7.028 1.00 93.62 121 PRO A C 1
ATOM 924 O O . PRO A 1 121 ? -2.010 10.359 -7.620 1.00 93.62 121 PRO A O 1
ATOM 927 N N . ASP A 1 122 ? -4.113 9.578 -7.591 1.00 94.81 122 ASP A N 1
ATOM 928 C CA . ASP A 1 122 ? -4.505 10.056 -8.911 1.00 94.81 122 ASP A CA 1
ATOM 929 C C . ASP A 1 122 ? -4.411 11.586 -8.935 1.00 94.81 122 ASP A C 1
ATOM 931 O O . ASP A 1 122 ? -4.716 12.282 -7.950 1.00 94.81 122 ASP A O 1
ATOM 935 N N . PHE A 1 123 ? -4.039 12.127 -10.091 1.00 94.50 123 PHE A N 1
ATOM 936 C CA . PHE A 1 123 ? -3.848 13.553 -10.285 1.00 94.50 123 PHE A CA 1
ATOM 937 C C . PHE A 1 123 ? -4.593 14.038 -11.527 1.00 94.50 123 PHE A C 1
ATOM 939 O O . PHE A 1 123 ? -4.300 13.632 -12.640 1.00 94.50 123 PHE A O 1
ATOM 946 N N . VAL A 1 124 ? -5.551 14.950 -11.357 1.00 92.69 124 VAL A N 1
ATOM 947 C CA . VAL A 1 124 ? -6.283 15.582 -12.471 1.00 92.69 124 VAL A CA 1
ATOM 948 C C . VAL A 1 124 ? -6.358 17.081 -12.207 1.00 92.69 124 VAL A C 1
ATOM 950 O O . VAL A 1 124 ? -7.364 17.608 -11.740 1.00 92.69 124 VAL A O 1
ATOM 953 N N . GLY A 1 125 ? -5.221 17.763 -12.364 1.00 90.56 125 GLY A N 1
ATOM 954 C CA . GLY A 1 125 ? -5.034 19.160 -11.935 1.00 90.56 125 GLY A CA 1
ATOM 955 C C . GLY A 1 125 ? -4.979 19.351 -10.410 1.00 90.56 125 GLY A C 1
ATOM 956 O O . GLY A 1 125 ? -4.456 20.354 -9.929 1.00 90.56 125 GLY A O 1
ATOM 957 N N . SER A 1 126 ? -5.465 18.373 -9.649 1.00 92.19 126 SER A N 1
ATOM 958 C CA . SER A 1 126 ? -5.354 18.246 -8.200 1.00 92.19 126 SER A CA 1
ATOM 959 C C . SER A 1 126 ? -5.340 16.768 -7.792 1.00 92.19 126 SER A C 1
ATOM 961 O O . SER A 1 126 ? -5.705 15.888 -8.574 1.00 92.19 126 SER A O 1
ATOM 963 N N . ILE A 1 127 ? -4.923 16.499 -6.555 1.00 92.44 127 ILE A N 1
ATOM 964 C CA . ILE A 1 127 ? -4.967 15.171 -5.923 1.00 92.44 127 ILE A CA 1
ATOM 965 C C . ILE A 1 127 ? -6.432 14.727 -5.750 1.00 92.44 127 ILE A C 1
ATOM 967 O O . ILE A 1 127 ? -7.229 15.498 -5.215 1.00 92.44 127 ILE A O 1
ATOM 971 N N . GLN A 1 128 ? -6.781 13.503 -6.167 1.00 92.19 128 GLN A N 1
ATOM 972 C CA . GLN A 1 128 ? -8.179 13.020 -6.157 1.00 92.19 128 GLN A CA 1
ATOM 973 C C . GLN A 1 128 ? -8.534 12.095 -4.984 1.00 92.19 128 GLN A C 1
ATOM 975 O O . GLN A 1 128 ? -9.649 12.143 -4.473 1.00 92.19 128 GLN A O 1
ATOM 980 N N . ASN A 1 129 ? -7.609 11.237 -4.563 1.00 90.75 129 ASN A N 1
ATOM 981 C CA . ASN A 1 129 ? -7.841 10.083 -3.677 1.00 90.75 129 ASN A CA 1
ATOM 982 C C . ASN A 1 129 ? -6.895 10.070 -2.458 1.00 90.75 129 ASN A C 1
ATOM 984 O O . ASN A 1 129 ? -6.711 9.055 -1.788 1.00 90.75 129 ASN A O 1
ATOM 988 N N . GLU A 1 130 ? -6.359 11.234 -2.094 1.00 91.00 130 GLU A N 1
ATOM 989 C CA . GLU A 1 130 ? -5.593 11.444 -0.869 1.00 91.00 130 GLU A CA 1
ATOM 990 C C . GLU A 1 130 ? -5.846 12.850 -0.315 1.00 91.00 130 GLU A C 1
ATOM 992 O O . GLU A 1 130 ? -6.080 13.803 -1.052 1.00 91.00 130 GLU A O 1
ATOM 997 N N . THR A 1 131 ? -5.803 13.008 1.005 1.00 87.00 131 THR A N 1
ATOM 998 C CA . THR A 1 131 ? -5.769 14.332 1.636 1.00 87.00 131 THR A CA 1
ATOM 999 C C . THR A 1 131 ? -4.552 14.421 2.538 1.00 87.00 131 THR A C 1
ATOM 1001 O O . THR A 1 131 ? -4.436 13.673 3.508 1.00 87.00 131 THR A O 1
ATOM 1004 N N . THR A 1 132 ? -3.658 15.366 2.245 1.00 75.19 132 THR A N 1
ATOM 1005 C CA . THR A 1 132 ? -2.387 15.545 2.967 1.00 75.19 132 THR A CA 1
ATOM 1006 C C . THR A 1 132 ? -2.585 15.783 4.468 1.00 75.19 132 THR A C 1
ATOM 1008 O O . THR A 1 132 ? -1.769 15.344 5.273 1.00 75.19 132 THR A O 1
ATOM 1011 N N . GLY A 1 133 ? -3.715 16.380 4.866 1.00 80.44 133 GLY A N 1
ATOM 1012 C CA . GLY A 1 133 ? -4.097 16.573 6.270 1.00 80.44 133 GLY A CA 1
ATOM 1013 C C . GLY A 1 133 ? -4.259 15.280 7.083 1.00 80.44 133 GLY A C 1
ATOM 1014 O O . GLY A 1 133 ? -4.111 15.317 8.303 1.00 80.44 133 GLY A O 1
ATOM 1015 N N . ASN A 1 134 ? -4.494 14.133 6.436 1.00 85.19 134 ASN A N 1
ATOM 1016 C CA . ASN A 1 134 ? -4.573 12.837 7.120 1.00 85.19 134 ASN A CA 1
ATOM 1017 C C . ASN A 1 134 ? -3.188 12.271 7.481 1.00 85.19 134 ASN A C 1
ATOM 1019 O O . ASN A 1 134 ? -3.098 11.401 8.345 1.00 85.19 134 ASN A O 1
ATOM 1023 N N . TYR A 1 135 ? -2.115 12.779 6.864 1.00 87.88 135 TYR A N 1
ATOM 1024 C CA . TYR A 1 135 ? -0.766 12.218 6.948 1.00 87.88 135 TYR A CA 1
ATOM 1025 C C . TYR A 1 135 ? 0.248 13.297 7.340 1.00 87.88 135 TYR A C 1
ATOM 1027 O O . TYR A 1 135 ? 1.009 13.815 6.522 1.00 87.88 135 TYR A O 1
ATOM 1035 N N . SER A 1 136 ? 0.270 13.640 8.630 1.00 86.62 136 SER A N 1
ATOM 1036 C CA . SER A 1 136 ? 1.086 14.751 9.151 1.00 86.62 136 SER A CA 1
ATOM 1037 C C . SER A 1 136 ? 2.601 14.571 9.003 1.00 86.62 136 SER A C 1
ATOM 1039 O O . SER A 1 136 ? 3.349 15.482 9.336 1.00 86.62 136 SER A O 1
ATOM 1041 N N . GLY A 1 137 ? 3.054 13.367 8.668 1.00 85.69 137 GLY A N 1
ATOM 1042 C CA . GLY A 1 137 ? 4.458 13.015 8.539 1.00 85.69 137 GLY A CA 1
ATOM 1043 C C . GLY A 1 137 ? 4.984 13.132 7.116 1.00 85.69 137 GLY A C 1
ATOM 1044 O O . GLY A 1 137 ? 6.170 12.900 6.942 1.00 85.69 137 GLY A O 1
ATOM 1045 N N . MET A 1 138 ? 4.172 13.436 6.096 1.00 82.44 138 MET A N 1
ATOM 1046 C CA . MET A 1 138 ? 4.678 13.578 4.721 1.00 82.44 138 MET A CA 1
ATOM 1047 C C . MET A 1 138 ? 5.677 14.734 4.599 1.00 82.44 138 MET A C 1
ATOM 1049 O O . MET A 1 138 ? 5.443 15.826 5.113 1.00 82.44 138 MET A O 1
ATOM 1053 N N . ASN A 1 139 ? 6.782 14.487 3.896 1.00 78.75 139 ASN A N 1
ATOM 1054 C CA . ASN A 1 139 ? 7.864 15.450 3.702 1.00 78.75 139 ASN A CA 1
ATOM 1055 C C . ASN A 1 139 ? 7.454 16.569 2.733 1.00 78.75 139 ASN A C 1
ATOM 1057 O O . ASN A 1 139 ? 7.936 17.693 2.852 1.00 78.75 139 ASN A O 1
ATOM 1061 N N . SER A 1 140 ? 6.574 16.268 1.772 1.00 78.38 140 SER A N 1
ATOM 1062 C CA . SER A 1 140 ? 6.214 17.185 0.691 1.00 78.38 140 SER A CA 1
ATOM 1063 C C . SER A 1 140 ? 4.749 17.023 0.272 1.00 78.38 140 SER A C 1
ATOM 1065 O O . SER A 1 140 ? 4.370 15.980 -0.263 1.00 78.38 140 SER A O 1
ATOM 1067 N N . PRO A 1 141 ? 3.905 18.060 0.425 1.00 76.38 141 PRO A N 1
ATOM 1068 C CA . PRO A 1 141 ? 2.537 18.042 -0.093 1.00 76.38 141 PRO A CA 1
ATOM 1069 C C . PRO A 1 141 ? 2.474 18.249 -1.617 1.00 76.38 141 PRO A C 1
ATOM 1071 O O . PRO A 1 141 ? 1.390 18.253 -2.190 1.00 76.38 141 PRO A O 1
ATOM 1074 N N . THR A 1 142 ? 3.620 18.453 -2.278 1.00 86.88 142 THR A N 1
ATOM 1075 C CA . THR A 1 142 ? 3.710 18.783 -3.710 1.00 86.88 142 THR A CA 1
ATOM 1076 C C . THR A 1 142 ? 4.263 17.642 -4.556 1.00 86.88 142 THR A C 1
ATOM 1078 O O . THR A 1 142 ? 4.559 17.854 -5.733 1.00 86.88 142 THR A O 1
ATOM 1081 N N . LEU A 1 143 ? 4.397 16.436 -3.989 1.00 91.69 143 LEU A N 1
ATOM 1082 C CA . LEU A 1 143 ? 4.925 15.249 -4.671 1.00 91.69 143 LEU A CA 1
ATOM 1083 C C . LEU A 1 143 ? 4.310 15.075 -6.067 1.00 91.69 143 LEU A C 1
ATOM 1085 O O . LEU A 1 143 ? 5.044 14.958 -7.044 1.00 91.69 143 LEU A O 1
ATOM 1089 N N . MET A 1 144 ? 2.986 15.202 -6.177 1.00 94.25 144 MET A N 1
ATOM 1090 C CA . MET A 1 144 ? 2.246 15.002 -7.429 1.00 94.25 144 MET A CA 1
ATOM 1091 C C . MET A 1 144 ? 2.356 16.148 -8.442 1.00 94.25 144 MET A C 1
ATOM 1093 O O . MET A 1 144 ? 1.990 15.972 -9.599 1.00 94.25 144 MET A O 1
ATOM 1097 N N . ASN A 1 145 ? 2.878 17.318 -8.063 1.00 93.19 145 ASN A N 1
ATOM 1098 C CA . ASN A 1 145 ? 3.032 18.423 -9.012 1.00 93.19 145 ASN A CA 1
ATOM 1099 C C . ASN A 1 145 ? 3.970 18.015 -10.157 1.00 93.19 145 ASN A C 1
ATOM 1101 O O . ASN A 1 145 ? 5.041 17.456 -9.904 1.00 93.19 145 ASN A O 1
ATOM 1105 N N . ASN A 1 146 ? 3.595 18.367 -11.389 1.00 95.25 146 ASN A N 1
ATOM 1106 C CA . ASN A 1 146 ? 4.295 18.033 -12.636 1.00 95.25 146 ASN A CA 1
ATOM 1107 C C . ASN A 1 146 ? 4.398 16.525 -12.928 1.00 95.25 146 ASN A C 1
ATOM 1109 O O . ASN A 1 146 ? 5.280 16.123 -13.692 1.00 95.25 146 ASN A O 1
ATOM 1113 N N . ILE A 1 147 ? 3.533 15.692 -12.339 1.00 97.56 147 ILE A N 1
ATOM 1114 C CA . ILE A 1 147 ? 3.381 14.311 -12.796 1.00 97.56 147 ILE A CA 1
ATOM 1115 C C . ILE A 1 147 ? 2.792 14.306 -14.214 1.00 97.56 147 ILE A C 1
ATOM 1117 O O . ILE A 1 147 ? 1.909 15.101 -14.531 1.00 97.56 147 ILE A O 1
ATOM 1121 N N . VAL A 1 148 ? 3.333 13.456 -15.083 1.00 97.06 148 VAL A N 1
ATOM 1122 C CA . VAL A 1 148 ? 2.930 13.334 -16.493 1.00 97.06 148 VAL A CA 1
ATOM 1123 C C . VAL A 1 148 ? 2.629 11.898 -16.922 1.00 97.06 148 VAL A C 1
ATOM 1125 O O . VAL A 1 148 ? 2.265 11.665 -18.070 1.00 97.06 148 VAL A O 1
ATOM 1128 N N . GLY A 1 149 ? 2.796 10.935 -16.022 1.00 97.69 149 GLY A N 1
ATOM 1129 C CA . GLY A 1 149 ? 2.369 9.555 -16.207 1.00 97.69 149 GLY A CA 1
ATOM 1130 C C . GLY A 1 149 ? 2.242 8.879 -14.850 1.00 97.69 149 GLY A C 1
ATOM 1131 O O . GLY A 1 149 ? 3.128 9.049 -14.010 1.00 97.69 149 GLY A O 1
ATOM 1132 N N . LEU A 1 150 ? 1.142 8.165 -14.629 1.00 98.12 150 LEU A N 1
ATOM 1133 C CA . LEU A 1 150 ? 0.910 7.356 -13.435 1.00 98.12 150 LEU A CA 1
ATOM 1134 C C . LEU A 1 150 ? 0.101 6.121 -13.823 1.00 98.12 150 LEU A C 1
ATOM 1136 O O . LEU A 1 150 ? -1.068 6.235 -14.174 1.00 98.12 150 LEU A O 1
ATOM 1140 N N . TRP A 1 151 ? 0.726 4.951 -13.755 1.00 98.00 151 TRP A N 1
ATOM 1141 C CA . TRP A 1 151 ? 0.090 3.667 -14.019 1.00 98.00 151 TRP A CA 1
ATOM 1142 C C . TRP A 1 151 ? 0.204 2.799 -12.768 1.00 98.00 151 TRP A C 1
ATOM 1144 O O . TRP A 1 151 ? 1.287 2.307 -12.449 1.00 98.00 151 TRP A O 1
ATOM 1154 N N . HIS A 1 152 ? -0.927 2.600 -12.091 1.00 95.88 152 HIS A N 1
ATOM 1155 C CA . HIS A 1 152 ? -1.036 1.691 -10.943 1.00 95.88 152 HIS A CA 1
ATOM 1156 C C . HIS A 1 152 ? -0.919 0.221 -11.352 1.00 95.88 152 HIS A C 1
ATOM 1158 O O . HIS A 1 152 ? -0.554 -0.611 -10.547 1.00 95.88 152 HIS A O 1
ATOM 1164 N N . LEU A 1 153 ? -1.224 -0.111 -12.615 1.00 96.56 153 LEU A N 1
ATOM 1165 C CA . LEU A 1 153 ? -1.129 -1.471 -13.165 1.00 96.56 153 LEU A CA 1
ATOM 1166 C C . LEU A 1 153 ? -2.013 -2.519 -12.450 1.00 96.56 153 LEU A C 1
ATOM 1168 O O . LEU A 1 153 ? -1.752 -3.724 -12.485 1.00 96.56 153 LEU A O 1
ATOM 1172 N N . ASN A 1 154 ? -3.118 -2.058 -11.865 1.00 94.12 154 ASN A N 1
ATOM 1173 C CA . ASN A 1 154 ? -4.073 -2.865 -11.109 1.00 94.12 154 ASN A CA 1
ATOM 1174 C C . ASN A 1 154 ? -5.023 -3.724 -11.964 1.00 94.12 154 ASN A C 1
ATOM 1176 O O . ASN A 1 154 ? -5.904 -4.416 -11.438 1.00 94.12 154 ASN A O 1
ATOM 1180 N N . GLU A 1 155 ? -4.921 -3.647 -13.288 1.00 93.56 155 GLU A N 1
ATOM 1181 C CA . GLU A 1 155 ? -5.894 -4.231 -14.194 1.00 93.56 155 GLU A CA 1
ATOM 1182 C C . GLU A 1 155 ? -5.940 -5.760 -14.086 1.00 93.56 155 GLU A C 1
ATOM 1184 O O . GLU A 1 155 ? -4.929 -6.464 -14.070 1.00 93.56 155 GLU A O 1
ATOM 1189 N N . THR A 1 156 ? -7.163 -6.289 -14.037 1.00 92.81 156 THR A N 1
ATOM 1190 C CA . THR A 1 156 ? -7.460 -7.732 -14.049 1.00 92.81 156 THR A CA 1
ATOM 1191 C C . THR A 1 156 ? -8.005 -8.194 -15.402 1.00 92.81 156 THR A C 1
ATOM 1193 O O . THR A 1 156 ? -8.047 -9.390 -15.685 1.00 92.81 156 THR A O 1
ATOM 1196 N N . THR A 1 157 ? -8.401 -7.246 -16.256 1.00 92.75 157 THR A N 1
ATOM 1197 C CA . THR A 1 157 ? -8.914 -7.455 -17.615 1.00 92.75 157 THR A CA 1
ATOM 1198 C C . THR A 1 157 ? -8.431 -6.326 -18.530 1.00 92.75 157 THR A C 1
ATOM 1200 O O . THR A 1 157 ? -8.091 -5.248 -18.054 1.00 92.75 157 THR A O 1
ATOM 1203 N N . LEU A 1 158 ? -8.362 -6.591 -19.837 1.00 94.12 158 LEU A N 1
ATOM 1204 C CA . LEU A 1 158 ? -7.932 -5.629 -20.863 1.00 94.12 158 LEU A CA 1
ATOM 1205 C C . LEU A 1 158 ? -9.104 -4.772 -21.364 1.00 94.12 158 LEU A C 1
ATOM 1207 O O . LEU A 1 158 ? -10.265 -5.140 -21.181 1.00 94.12 158 LEU A O 1
ATOM 1211 N N . GLY A 1 159 ? -8.801 -3.667 -22.053 1.00 91.38 159 GLY A N 1
ATOM 1212 C CA . GLY A 1 159 ? -9.810 -2.808 -22.684 1.00 91.38 159 GLY A CA 1
ATOM 1213 C C . GLY A 1 159 ? -10.692 -2.010 -21.717 1.00 91.38 159 GLY A C 1
ATOM 1214 O O . GLY A 1 159 ? -11.758 -1.543 -22.113 1.00 91.38 159 GLY A O 1
ATOM 1215 N N . GLY A 1 160 ? -10.276 -1.861 -20.455 1.00 85.50 160 GLY A N 1
ATOM 1216 C CA . GLY A 1 160 ? -11.011 -1.102 -19.436 1.00 85.50 160 GLY A CA 1
ATOM 1217 C C . GLY A 1 160 ? -10.880 0.419 -19.562 1.00 85.50 160 GLY A C 1
ATOM 1218 O O . GLY A 1 160 ? -11.517 1.151 -18.806 1.00 85.50 160 GLY A O 1
ATOM 1219 N N . VAL A 1 161 ? -10.059 0.904 -20.498 1.00 90.00 161 VAL A N 1
ATOM 1220 C CA . VAL A 1 161 ? -9.667 2.312 -20.604 1.00 90.00 161 VAL A CA 1
ATOM 1221 C C . VAL A 1 161 ? -10.132 2.907 -21.932 1.00 90.00 161 VAL A C 1
ATOM 1223 O O . VAL A 1 161 ? -10.199 2.237 -22.967 1.00 90.00 161 VAL A O 1
ATOM 1226 N N . SER A 1 162 ? -10.464 4.200 -21.914 1.00 82.56 162 SER A N 1
ATOM 1227 C CA . SER A 1 162 ? -10.904 4.919 -23.112 1.00 82.56 162 SER A CA 1
ATOM 1228 C C . SER A 1 162 ? -9.865 4.859 -24.246 1.00 82.56 162 SER A C 1
ATOM 1230 O O . SER A 1 162 ? -8.663 4.740 -24.014 1.00 82.56 162 SER A O 1
ATOM 1232 N N . GLY A 1 163 ? -10.335 4.909 -25.498 1.00 82.00 163 GLY A N 1
ATOM 1233 C CA . GLY A 1 163 ? -9.463 4.847 -26.679 1.00 82.00 163 GLY A CA 1
ATOM 1234 C C . GLY A 1 163 ? -8.956 3.446 -27.046 1.00 82.00 163 GLY A C 1
ATOM 1235 O O . GLY A 1 163 ? -7.997 3.341 -27.808 1.00 82.00 163 GLY A O 1
ATOM 1236 N N . GLY A 1 164 ? -9.582 2.382 -26.524 1.00 85.69 164 GLY A N 1
ATOM 1237 C CA . GLY A 1 164 ? -9.179 0.995 -26.794 1.00 85.69 164 GLY A CA 1
ATOM 1238 C C . GLY A 1 164 ? -7.854 0.627 -26.125 1.00 85.69 164 GLY A C 1
ATOM 1239 O O . GLY A 1 164 ? -7.061 -0.116 -26.698 1.00 85.69 164 GLY A O 1
ATOM 1240 N N . LYS A 1 165 ? -7.596 1.218 -24.955 1.00 94.50 165 LYS A N 1
ATOM 1241 C CA . LYS A 1 165 ? -6.363 1.063 -24.184 1.00 94.50 165 LYS A CA 1
ATOM 1242 C C . LYS A 1 165 ? -6.587 0.120 -23.005 1.00 94.50 165 LYS A C 1
ATOM 1244 O O . LYS A 1 165 ? -7.719 -0.142 -22.598 1.00 94.50 165 LYS A O 1
ATOM 1249 N N . ASP A 1 166 ? -5.486 -0.387 -22.472 1.00 95.94 166 ASP A N 1
ATOM 1250 C CA . ASP A 1 166 ? -5.481 -1.459 -21.482 1.00 95.94 166 ASP A CA 1
ATOM 1251 C C . ASP A 1 166 ? -5.092 -0.979 -20.090 1.00 95.94 166 ASP A C 1
ATOM 1253 O O . ASP A 1 166 ? -5.672 -1.459 -19.128 1.00 95.94 166 ASP A O 1
ATOM 1257 N N . PHE A 1 167 ? -4.148 -0.038 -19.991 1.00 96.81 167 PHE A N 1
ATOM 1258 C CA . PHE A 1 167 ? -3.590 0.427 -18.719 1.00 96.81 167 PHE A CA 1
ATOM 1259 C C . PHE A 1 167 ? -3.893 1.902 -18.500 1.00 96.81 167 PHE A C 1
ATOM 1261 O O . PHE A 1 167 ? -3.532 2.745 -19.335 1.00 96.81 167 PHE A O 1
ATOM 1268 N N . ALA A 1 168 ? -4.563 2.216 -17.395 1.00 95.69 168 ALA A N 1
ATOM 1269 C CA . ALA A 1 168 ? -4.994 3.575 -17.107 1.00 95.69 168 ALA A CA 1
ATOM 1270 C C . ALA A 1 168 ? -3.798 4.456 -16.727 1.00 95.69 168 ALA A C 1
ATOM 1272 O O . ALA A 1 168 ? -2.929 4.050 -15.965 1.00 95.69 168 ALA A O 1
ATOM 1273 N N . ASP A 1 169 ? -3.794 5.676 -17.263 1.00 97.06 169 ASP A N 1
ATOM 1274 C CA . ASP A 1 169 ? -2.900 6.748 -16.831 1.00 97.06 169 ASP A CA 1
ATOM 1275 C C . ASP A 1 169 ? -3.732 7.694 -15.971 1.00 97.06 169 ASP A C 1
ATOM 1277 O O . ASP A 1 169 ? -4.618 8.382 -16.489 1.00 97.06 169 ASP A O 1
ATOM 1281 N N . THR A 1 170 ? -3.473 7.699 -14.670 1.00 96.00 170 THR A N 1
ATOM 1282 C CA . THR A 1 170 ? -4.192 8.499 -13.672 1.00 96.00 170 THR A CA 1
ATOM 1283 C C . THR A 1 170 ? -3.469 9.809 -13.346 1.00 96.00 170 THR A C 1
ATOM 1285 O O . THR A 1 170 ? -3.868 10.515 -12.423 1.00 96.00 170 THR A O 1
ATOM 1288 N N . SER A 1 171 ? -2.451 10.197 -14.130 1.00 96.31 171 SER A N 1
ATOM 1289 C CA . SER A 1 171 ? -1.765 11.501 -14.014 1.00 96.31 171 SER A CA 1
ATOM 1290 C C . SER A 1 171 ? -2.531 12.678 -14.627 1.00 96.31 171 SER A C 1
ATOM 1292 O O . SER A 1 171 ? -2.092 13.826 -14.527 1.00 96.31 171 SER A O 1
ATOM 1294 N N . GLY A 1 172 ? -3.646 12.395 -15.310 1.00 93.81 172 GLY A N 1
ATOM 1295 C CA . GLY A 1 172 ? -4.460 13.389 -16.009 1.00 93.81 172 GLY A CA 1
ATOM 1296 C C . GLY A 1 172 ? -3.956 13.738 -17.413 1.00 93.81 172 GLY A C 1
ATOM 1297 O O . GLY A 1 172 ? -4.608 14.514 -18.110 1.00 93.81 172 GLY A O 1
ATOM 1298 N N . GLN A 1 173 ? -2.840 13.150 -17.862 1.00 94.75 173 GLN A N 1
ATOM 1299 C CA . GLN A 1 173 ? -2.262 13.409 -19.185 1.00 94.75 173 GLN A CA 1
ATOM 1300 C C . GLN A 1 173 ? -2.798 12.502 -20.302 1.00 94.75 173 GLN A C 1
ATOM 1302 O O . GLN A 1 173 ? -2.554 12.787 -21.475 1.00 94.75 173 GLN A O 1
ATOM 1307 N N . GLY A 1 174 ? -3.533 11.440 -19.965 1.00 93.88 174 GLY A N 1
ATOM 1308 C CA . GLY A 1 174 ? -4.165 10.549 -20.942 1.00 93.88 174 GLY A CA 1
ATOM 1309 C C . GLY A 1 174 ? -3.183 9.642 -21.690 1.00 93.88 174 GLY A C 1
ATOM 1310 O O . GLY A 1 174 ? -3.510 9.139 -22.766 1.00 93.88 174 GLY A O 1
ATOM 1311 N N . ASN A 1 175 ? -1.992 9.401 -21.138 1.00 95.31 175 ASN A N 1
ATOM 1312 C CA . ASN A 1 175 ? -0.966 8.517 -21.697 1.00 95.31 175 ASN A CA 1
ATOM 1313 C C . ASN A 1 175 ? -1.301 7.032 -21.441 1.00 95.31 175 ASN A C 1
ATOM 1315 O O . ASN A 1 175 ? -0.496 6.262 -20.926 1.00 95.31 175 ASN A O 1
ATOM 1319 N N . HIS A 1 176 ? -2.524 6.612 -21.756 1.00 96.88 176 HIS A N 1
ATOM 1320 C CA . HIS A 1 176 ? -2.989 5.250 -21.508 1.00 96.88 176 HIS A CA 1
ATOM 1321 C C . HIS A 1 176 ? -2.163 4.205 -22.280 1.00 96.88 176 HIS A C 1
ATOM 1323 O O . HIS A 1 176 ? -1.848 4.376 -23.462 1.00 96.88 176 HIS A O 1
ATOM 1329 N N . GLY A 1 177 ? -1.834 3.103 -21.606 1.00 96.25 177 GLY A N 1
ATOM 1330 C CA . GLY A 1 177 ? -0.978 2.042 -22.131 1.00 96.25 177 GLY A CA 1
ATOM 1331 C C . GLY A 1 177 ? -1.740 0.974 -22.914 1.00 96.25 177 GLY A C 1
ATOM 1332 O O . GLY A 1 177 ? -2.907 0.702 -22.646 1.00 96.25 177 GLY A O 1
ATOM 1333 N N . THR A 1 178 ? -1.073 0.343 -23.879 1.00 95.69 178 THR A N 1
ATOM 1334 C CA . THR A 1 178 ? -1.577 -0.811 -24.649 1.00 95.69 178 THR A CA 1
ATOM 1335 C C . THR A 1 178 ? -0.684 -2.012 -24.390 1.00 95.69 178 THR A C 1
ATOM 1337 O O . THR A 1 178 ? 0.540 -1.906 -24.490 1.00 95.69 178 THR A O 1
ATOM 1340 N N . LYS A 1 179 ? -1.274 -3.166 -24.086 1.00 94.81 179 LYS A N 1
ATOM 1341 C CA . LYS A 1 179 ? -0.531 -4.414 -23.924 1.00 94.81 179 LYS A CA 1
ATOM 1342 C C . LYS A 1 179 ? 0.118 -4.823 -25.245 1.00 94.81 179 LYS A C 1
ATOM 1344 O O . LYS A 1 179 ? -0.543 -4.921 -26.275 1.00 94.81 179 LYS A O 1
ATOM 1349 N N . SER A 1 180 ? 1.389 -5.200 -25.179 1.00 92.38 180 SER A N 1
ATOM 1350 C CA . SER A 1 180 ? 2.117 -5.837 -26.272 1.00 92.38 180 SER A CA 1
ATOM 1351 C C . SER A 1 180 ? 2.811 -7.106 -25.773 1.00 92.38 180 SER A C 1
ATOM 1353 O O . SER A 1 180 ? 3.473 -7.107 -24.740 1.00 92.38 180 SER A O 1
ATOM 1355 N N . GLY A 1 181 ? 2.647 -8.224 -26.481 1.00 90.81 181 GLY A N 1
ATOM 1356 C CA . GLY A 1 181 ? 3.244 -9.505 -26.085 1.00 90.81 181 GLY A CA 1
ATOM 1357 C C . GLY A 1 181 ? 2.567 -10.208 -24.888 1.00 90.81 181 GLY A C 1
ATOM 1358 O O . GLY A 1 181 ? 1.424 -9.884 -24.527 1.00 90.81 181 GLY A O 1
ATOM 1359 N N . PRO A 1 182 ? 3.221 -11.238 -24.313 1.00 91.75 182 PRO A N 1
ATOM 1360 C CA . PRO A 1 182 ? 2.642 -12.106 -23.288 1.00 91.75 182 PRO A CA 1
ATOM 1361 C C . PRO A 1 182 ? 2.723 -11.490 -21.884 1.00 91.75 182 PRO A C 1
ATOM 1363 O O . PRO A 1 182 ? 3.785 -11.082 -21.416 1.00 91.75 182 PRO A O 1
ATOM 1366 N N . MET A 1 183 ? 1.584 -11.451 -21.193 1.00 94.62 183 MET A N 1
ATOM 1367 C CA . MET A 1 183 ? 1.462 -10.900 -19.843 1.00 94.62 183 MET A CA 1
ATOM 1368 C C . MET A 1 183 ? 0.232 -11.492 -19.149 1.00 94.62 183 MET A C 1
ATOM 1370 O O . MET A 1 183 ? -0.804 -11.661 -19.799 1.00 94.62 183 MET A O 1
ATOM 1374 N N . LEU A 1 184 ? 0.351 -11.790 -17.856 1.00 94.12 184 LEU A N 1
ATOM 1375 C CA . LEU A 1 184 ? -0.742 -12.237 -16.990 1.00 94.12 184 LEU A CA 1
ATOM 1376 C C . LEU A 1 184 ? -1.185 -11.080 -16.089 1.00 94.12 184 LEU A C 1
ATOM 1378 O O . LEU A 1 184 ? -0.362 -10.494 -15.397 1.00 94.12 184 LEU A O 1
ATOM 1382 N N . LEU A 1 185 ? -2.478 -10.763 -16.097 1.00 94.50 185 LEU A N 1
ATOM 1383 C CA . LEU A 1 185 ? -3.066 -9.660 -15.331 1.00 94.50 185 LEU A CA 1
ATOM 1384 C C . LEU A 1 185 ? -3.542 -10.094 -13.941 1.00 94.50 185 LEU A C 1
ATOM 1386 O O . LEU A 1 185 ? -3.739 -11.284 -13.692 1.00 94.50 185 LEU A O 1
ATOM 1390 N N . GLY A 1 186 ? -3.764 -9.124 -13.050 1.00 90.50 186 GLY A N 1
ATOM 1391 C CA . GLY A 1 186 ? -4.378 -9.359 -11.740 1.00 90.50 186 GLY A CA 1
ATOM 1392 C C . GLY A 1 186 ? -3.542 -10.183 -10.756 1.00 90.50 186 GLY A C 1
ATOM 1393 O O . GLY A 1 186 ? -4.092 -10.709 -9.785 1.00 90.50 186 GLY A O 1
ATOM 1394 N N . SER A 1 187 ? -2.233 -10.317 -10.993 1.00 89.38 187 SER A N 1
ATOM 1395 C CA . SER A 1 187 ? -1.327 -10.965 -10.038 1.00 89.38 187 SER A CA 1
ATOM 1396 C C . SER A 1 187 ? -1.129 -10.063 -8.817 1.00 89.38 187 SER A C 1
ATOM 1398 O O . SER A 1 187 ? -1.429 -8.872 -8.864 1.00 89.38 187 SER A O 1
ATOM 1400 N N . GLN A 1 188 ? -0.668 -10.613 -7.692 1.00 86.19 188 GLN A N 1
ATOM 1401 C CA . GLN A 1 188 ? -0.422 -9.800 -6.499 1.00 86.19 188 GLN A CA 1
ATOM 1402 C C . GLN A 1 188 ? 0.683 -8.769 -6.779 1.00 86.19 188 GLN A C 1
ATOM 1404 O O . GLN A 1 188 ? 1.805 -9.146 -7.121 1.00 86.19 188 GLN A O 1
ATOM 1409 N N . GLY A 1 189 ? 0.342 -7.487 -6.646 1.00 91.44 189 GLY A N 1
ATOM 1410 C CA . GLY A 1 189 ? 1.271 -6.372 -6.788 1.00 91.44 189 GLY A CA 1
ATOM 1411 C C . GLY A 1 189 ? 1.981 -6.056 -5.478 1.00 91.44 189 GLY A C 1
ATOM 1412 O O . GLY A 1 189 ? 1.724 -6.674 -4.435 1.00 91.44 189 GLY A O 1
ATOM 1413 N N . ARG A 1 190 ? 2.868 -5.068 -5.539 1.00 92.25 190 ARG A N 1
ATOM 1414 C CA . ARG A 1 190 ? 3.427 -4.421 -4.358 1.00 92.25 190 ARG A CA 1
ATOM 1415 C C . ARG A 1 190 ? 2.367 -3.581 -3.654 1.00 92.25 190 ARG A C 1
ATOM 1417 O O . ARG A 1 190 ? 2.287 -3.618 -2.425 1.00 92.25 190 ARG A O 1
ATOM 1424 N N . LEU A 1 191 ? 1.565 -2.860 -4.427 1.00 91.44 191 LEU A N 1
ATOM 1425 C CA . LEU A 1 191 ? 0.395 -2.118 -3.988 1.00 91.44 191 LEU A CA 1
ATOM 1426 C C . LEU A 1 191 ? -0.772 -2.602 -4.856 1.00 91.44 191 LEU A C 1
ATOM 1428 O O . LEU A 1 191 ? -0.716 -2.530 -6.071 1.00 91.44 191 LEU A O 1
ATOM 1432 N N . GLY A 1 192 ? -1.783 -3.224 -4.245 1.00 90.56 192 GLY A N 1
ATOM 1433 C CA . GLY A 1 192 ? -2.898 -3.775 -5.017 1.00 90.56 192 GLY A CA 1
ATOM 1434 C C . GLY A 1 192 ? -2.516 -4.994 -5.871 1.00 90.56 192 GLY A C 1
ATOM 1435 O O . GLY A 1 192 ? -2.188 -6.072 -5.352 1.00 90.56 192 GLY A O 1
ATOM 1436 N N . LYS A 1 193 ? -2.641 -4.850 -7.188 1.00 92.56 193 LYS A N 1
ATOM 1437 C CA . LYS A 1 193 ? -2.406 -5.855 -8.229 1.00 92.56 193 LYS A CA 1
ATOM 1438 C C . LYS A 1 193 ? -1.348 -5.353 -9.204 1.00 92.56 193 LYS A C 1
ATOM 1440 O O . LYS A 1 193 ? -1.165 -4.165 -9.374 1.00 92.56 193 LYS A O 1
ATOM 1445 N N . ALA A 1 194 ? -0.691 -6.290 -9.872 1.00 94.94 194 ALA A N 1
ATOM 1446 C CA . ALA A 1 194 ? 0.272 -5.990 -10.917 1.00 94.94 194 ALA A CA 1
ATOM 1447 C C . ALA A 1 194 ? 0.201 -7.035 -12.040 1.00 94.94 194 ALA A C 1
ATOM 1449 O O . ALA A 1 194 ? -0.181 -8.193 -11.807 1.00 94.94 194 ALA A O 1
ATOM 1450 N N . PRO A 1 195 ? 0.612 -6.683 -13.265 1.00 96.06 195 PRO A N 1
ATOM 1451 C CA . PRO A 1 195 ? 0.857 -7.643 -14.315 1.00 96.06 195 PRO A CA 1
ATOM 1452 C C . PRO A 1 195 ? 2.172 -8.405 -14.097 1.00 96.06 195 PRO A C 1
ATOM 1454 O O . PRO A 1 195 ? 3.211 -7.835 -13.761 1.00 96.06 195 PRO A O 1
ATOM 1457 N N . LEU A 1 196 ? 2.147 -9.703 -14.395 1.00 94.81 196 LEU A N 1
ATOM 1458 C CA . LEU A 1 196 ? 3.337 -10.524 -14.599 1.00 94.81 196 LEU A CA 1
ATOM 1459 C C . LEU A 1 196 ? 3.690 -10.532 -16.088 1.00 94.81 196 LEU A C 1
ATOM 1461 O O . LEU A 1 196 ? 2.989 -11.130 -16.910 1.00 94.81 196 LEU A O 1
ATOM 1465 N N . PHE A 1 197 ? 4.799 -9.889 -16.431 1.00 94.69 197 PHE A N 1
ATOM 1466 C CA . PHE A 1 197 ? 5.366 -9.880 -17.770 1.00 94.69 197 PHE A CA 1
ATOM 1467 C C . PHE A 1 197 ? 6.047 -11.221 -18.048 1.00 94.69 197 PHE A C 1
ATOM 1469 O O . PHE A 1 197 ? 6.881 -11.682 -17.264 1.00 94.69 197 PHE A O 1
ATOM 1476 N N . VAL A 1 198 ? 5.720 -11.828 -19.189 1.00 91.44 198 VAL A N 1
ATOM 1477 C CA . VAL A 1 198 ? 6.345 -13.064 -19.679 1.00 91.44 198 VAL A CA 1
ATOM 1478 C C . VAL A 1 198 ? 6.948 -12.754 -21.046 1.00 91.44 198 VAL A C 1
ATOM 1480 O O . VAL A 1 198 ? 6.492 -13.253 -22.069 1.00 91.44 198 VAL A O 1
ATOM 1483 N N . SER A 1 199 ? 7.934 -11.849 -21.066 1.00 88.25 199 SER A N 1
ATOM 1484 C CA . SER A 1 199 ? 8.458 -11.211 -22.288 1.00 88.25 199 SER A CA 1
ATOM 1485 C C . SER A 1 199 ? 7.460 -10.273 -22.993 1.00 88.25 199 SER A C 1
ATOM 1487 O O . SER A 1 199 ? 7.485 -10.129 -24.218 1.00 88.25 199 SER A O 1
ATOM 1489 N N . GLY A 1 200 ? 6.562 -9.654 -22.221 1.00 91.25 200 GLY A N 1
ATOM 1490 C CA . GLY A 1 200 ? 5.611 -8.639 -22.686 1.00 91.25 200 GLY A CA 1
ATOM 1491 C C . GLY A 1 200 ? 6.100 -7.208 -22.453 1.00 91.25 200 GLY A C 1
ATOM 1492 O O . GLY A 1 200 ? 7.184 -6.985 -21.920 1.00 91.25 200 GLY A O 1
ATOM 1493 N N . SER A 1 201 ? 5.278 -6.233 -22.832 1.00 94.44 201 SER A N 1
ATOM 1494 C CA . SER A 1 201 ? 5.493 -4.803 -22.599 1.00 94.44 201 SER A CA 1
ATOM 1495 C C . SER A 1 201 ? 4.184 -4.011 -22.643 1.00 94.44 201 SER A C 1
ATOM 1497 O O . SER A 1 201 ? 3.134 -4.537 -23.028 1.00 94.44 201 SER A O 1
ATOM 1499 N N . ILE A 1 202 ? 4.253 -2.741 -22.251 1.00 95.88 202 ILE A N 1
ATOM 1500 C CA . ILE A 1 202 ? 3.166 -1.770 -22.371 1.00 95.88 202 ILE A CA 1
ATOM 1501 C C . ILE A 1 202 ? 3.660 -0.611 -23.239 1.00 95.88 202 ILE A C 1
ATOM 1503 O O . ILE A 1 202 ? 4.654 0.037 -22.914 1.00 95.88 202 ILE A O 1
ATOM 1507 N N . ASP A 1 203 ? 2.955 -0.356 -24.336 1.00 94.38 203 ASP A N 1
ATOM 1508 C CA . ASP A 1 203 ? 3.168 0.791 -25.220 1.00 94.38 203 ASP A CA 1
ATOM 1509 C C . ASP A 1 203 ? 2.279 1.954 -24.756 1.00 94.38 203 ASP A C 1
ATOM 1511 O O . ASP A 1 203 ? 1.048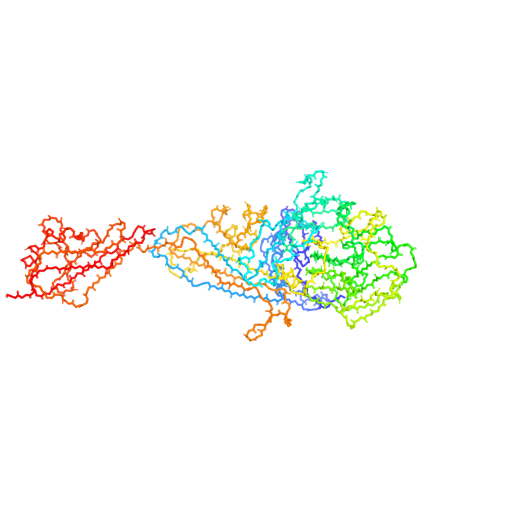 1.868 -24.844 1.00 94.38 203 ASP A O 1
ATOM 1515 N N . VAL A 1 204 ? 2.887 3.032 -24.249 1.00 93.50 204 VAL A N 1
ATOM 1516 C CA . VAL A 1 204 ? 2.170 4.244 -23.796 1.00 93.50 204 VAL A CA 1
ATOM 1517 C C . VAL A 1 204 ? 2.166 5.360 -24.854 1.00 93.50 204 VAL A C 1
ATOM 1519 O O . VAL A 1 204 ? 1.737 6.486 -24.602 1.00 93.50 204 VAL A O 1
ATOM 1522 N N . GLY A 1 205 ? 2.596 5.041 -26.077 1.00 90.69 205 GLY A N 1
ATOM 1523 C CA . GLY A 1 205 ? 2.445 5.862 -27.268 1.00 90.69 205 GLY A CA 1
ATOM 1524 C C . GLY A 1 205 ? 3.461 6.992 -27.421 1.00 90.69 205 GLY A C 1
ATOM 1525 O O . GLY A 1 205 ? 4.538 7.022 -26.820 1.00 90.69 205 GLY A O 1
ATOM 1526 N N . THR A 1 206 ? 3.107 7.940 -28.292 1.00 90.81 206 THR A N 1
ATOM 1527 C CA . THR A 1 206 ? 3.983 9.018 -28.777 1.00 90.81 206 THR A CA 1
ATOM 1528 C C . THR A 1 206 ? 3.582 10.408 -28.268 1.00 90.81 206 THR A C 1
ATOM 1530 O O . THR A 1 206 ? 3.768 11.408 -28.957 1.00 90.81 206 THR A O 1
ATOM 1533 N N . SER A 1 207 ? 2.986 10.493 -27.077 1.00 90.69 207 SER A N 1
ATOM 1534 C CA . SER A 1 207 ? 2.520 11.761 -26.494 1.00 90.69 207 SER A CA 1
ATOM 1535 C C . SER A 1 207 ? 3.673 12.650 -26.028 1.00 90.69 207 SER A C 1
ATOM 1537 O O . SER A 1 207 ? 4.521 12.198 -25.253 1.00 90.69 207 SER A O 1
ATOM 1539 N N . THR A 1 208 ? 3.724 13.910 -26.469 1.00 90.44 208 THR A N 1
ATOM 1540 C CA . THR A 1 208 ? 4.839 14.837 -26.181 1.00 90.44 208 THR A CA 1
ATOM 1541 C C . THR A 1 208 ? 4.933 15.255 -24.708 1.00 90.44 208 THR A C 1
ATOM 1543 O O . THR A 1 208 ? 5.930 15.825 -24.256 1.00 90.44 208 THR A O 1
ATOM 1546 N N . SER A 1 209 ? 3.932 14.913 -23.892 1.00 90.94 209 SER A N 1
ATOM 1547 C CA . SER A 1 209 ? 4.032 15.023 -22.433 1.00 90.94 209 SER A CA 1
ATOM 1548 C C . SER A 1 209 ? 5.112 14.104 -21.844 1.00 90.94 209 SER A C 1
ATOM 1550 O O . SER A 1 209 ? 5.581 14.377 -20.746 1.00 90.94 209 SER A O 1
ATOM 1552 N N . LEU A 1 210 ? 5.583 13.098 -22.585 1.00 91.69 210 LEU A N 1
ATOM 1553 C CA . LEU A 1 210 ? 6.717 12.238 -22.222 1.00 91.69 210 LEU A CA 1
ATOM 1554 C C . LEU A 1 210 ? 8.024 12.617 -22.944 1.00 91.69 210 LEU A C 1
ATOM 1556 O O . LEU A 1 210 ? 9.009 11.885 -22.864 1.00 91.69 210 LEU A O 1
ATOM 1560 N N . ASP A 1 211 ? 8.049 13.770 -23.620 1.00 89.69 211 ASP A N 1
ATOM 1561 C CA . ASP A 1 211 ? 9.271 14.360 -24.167 1.00 89.69 211 ASP A CA 1
ATOM 1562 C C . ASP A 1 211 ? 9.891 15.262 -23.089 1.00 89.69 211 ASP A C 1
ATOM 1564 O O . ASP A 1 211 ? 9.291 16.253 -22.641 1.00 89.69 211 ASP A O 1
ATOM 1568 N N . PHE A 1 212 ? 11.063 14.862 -22.592 1.00 89.31 212 PHE A N 1
ATOM 1569 C CA . PHE A 1 212 ? 11.712 15.519 -21.455 1.00 89.31 212 PHE A CA 1
ATOM 1570 C C . PHE A 1 212 ? 12.619 16.680 -21.870 1.00 89.31 212 PHE A C 1
ATOM 1572 O O . PHE A 1 212 ? 12.865 17.586 -21.069 1.00 89.31 212 PHE A O 1
ATOM 1579 N N . GLY A 1 213 ? 13.084 16.705 -23.117 1.00 86.25 213 GLY A N 1
ATOM 1580 C CA . GLY A 1 213 ? 13.929 17.767 -23.632 1.00 86.25 213 GLY A CA 1
ATOM 1581 C C . GLY A 1 213 ? 15.224 17.911 -22.858 1.00 86.25 213 GLY A C 1
ATOM 1582 O O . GLY A 1 213 ? 15.876 16.951 -22.444 1.00 86.25 213 GLY A O 1
ATOM 1583 N N . VAL A 1 214 ? 15.554 19.170 -22.615 1.00 86.81 214 VAL A N 1
ATOM 1584 C CA . VAL A 1 214 ? 16.645 19.596 -21.745 1.00 86.81 214 VAL A CA 1
ATOM 1585 C C . VAL A 1 214 ? 16.138 19.914 -20.337 1.00 86.81 214 VAL A C 1
ATOM 1587 O O . VAL A 1 214 ? 16.696 20.793 -19.704 1.00 86.81 214 VAL A O 1
ATOM 1590 N N . ASN A 1 215 ? 15.072 19.273 -19.846 1.00 92.12 215 ASN A N 1
ATOM 1591 C CA . ASN A 1 215 ? 14.498 19.555 -18.522 1.00 92.12 215 ASN A CA 1
ATOM 1592 C C . ASN A 1 215 ? 14.807 18.449 -17.507 1.00 92.12 215 ASN A C 1
ATOM 1594 O O . ASN A 1 215 ? 15.171 17.326 -17.869 1.00 92.12 215 ASN A O 1
ATOM 1598 N N . SER A 1 216 ? 14.620 18.763 -16.223 1.00 95.94 216 SER A N 1
ATOM 1599 C CA . SER A 1 216 ? 14.649 17.746 -15.175 1.00 95.94 216 SER A CA 1
ATOM 1600 C C . SER A 1 216 ? 13.451 16.805 -15.294 1.00 95.94 216 SER A C 1
ATOM 1602 O O . SER A 1 216 ? 12.336 17.236 -15.605 1.00 95.94 216 SER A O 1
ATOM 1604 N N . PHE A 1 217 ? 13.669 15.530 -14.998 1.00 97.12 217 PHE A N 1
ATOM 1605 C CA . PHE A 1 217 ? 12.608 14.533 -14.923 1.00 97.12 217 PHE A CA 1
ATOM 1606 C C . PHE A 1 217 ? 12.971 13.427 -13.935 1.00 97.12 217 PHE A C 1
ATOM 1608 O O . PHE A 1 217 ? 14.152 13.167 -13.690 1.00 97.12 217 PHE A O 1
ATOM 1615 N N . THR A 1 218 ? 11.947 12.739 -13.442 1.00 98.50 218 THR A N 1
ATOM 1616 C CA . THR A 1 218 ? 12.100 11.571 -12.576 1.00 98.50 218 THR A CA 1
ATOM 1617 C C . THR A 1 218 ? 11.159 10.462 -13.024 1.00 98.50 218 THR A C 1
ATOM 1619 O O . THR A 1 218 ? 10.018 10.731 -13.397 1.00 98.50 218 THR A O 1
ATOM 1622 N N . ILE A 1 219 ? 11.630 9.218 -12.983 1.00 98.69 219 ILE A N 1
ATOM 1623 C CA . ILE A 1 219 ? 10.845 8.007 -13.238 1.00 98.69 219 ILE A CA 1
ATOM 1624 C C . ILE A 1 219 ? 10.930 7.126 -11.990 1.00 98.69 219 ILE A C 1
ATOM 1626 O O . ILE A 1 219 ? 12.031 6.856 -11.518 1.00 98.69 219 ILE A O 1
ATOM 1630 N N . SER A 1 220 ? 9.794 6.668 -11.469 1.00 98.62 220 SER A N 1
ATOM 1631 C CA . SER A 1 220 ? 9.695 5.728 -10.345 1.00 98.62 220 SER A CA 1
ATOM 1632 C C . SER A 1 220 ? 8.927 4.483 -10.763 1.00 98.62 220 SER A C 1
ATOM 1634 O O . SER A 1 220 ? 7.997 4.573 -11.561 1.00 98.62 220 SER A O 1
ATOM 1636 N N . MET A 1 221 ? 9.297 3.335 -10.206 1.00 98.56 221 MET A N 1
ATOM 1637 C CA . MET A 1 221 ? 8.559 2.080 -10.350 1.00 98.56 221 MET A CA 1
ATOM 1638 C C . MET A 1 221 ? 8.942 1.094 -9.245 1.00 98.56 221 MET A C 1
ATOM 1640 O O . MET A 1 221 ? 10.058 1.136 -8.721 1.00 98.56 221 MET A O 1
ATOM 1644 N N . TRP A 1 222 ? 8.043 0.173 -8.921 1.00 98.56 222 TRP A N 1
ATOM 1645 C CA . TRP A 1 222 ? 8.375 -1.046 -8.192 1.00 98.56 222 TRP A CA 1
ATOM 1646 C C . TRP A 1 222 ? 8.647 -2.180 -9.178 1.00 98.56 222 TRP A C 1
ATOM 1648 O O . TRP A 1 222 ? 7.922 -2.344 -10.156 1.00 98.56 222 TRP A O 1
ATOM 1658 N N . VAL A 1 223 ? 9.691 -2.973 -8.929 1.00 97.75 223 VAL A N 1
ATOM 1659 C CA . VAL A 1 223 ? 10.098 -4.098 -9.788 1.00 97.75 223 VAL A CA 1
ATOM 1660 C C . VAL A 1 223 ? 10.373 -5.342 -8.952 1.00 97.75 223 VAL A C 1
ATOM 1662 O O . VAL A 1 223 ? 10.941 -5.235 -7.867 1.00 97.75 223 VAL A O 1
ATOM 1665 N N . LYS A 1 224 ? 10.011 -6.525 -9.457 1.00 95.50 224 LYS A N 1
ATOM 1666 C CA . LYS A 1 224 ? 10.380 -7.823 -8.868 1.00 95.50 224 LYS A CA 1
ATOM 1667 C C . LYS A 1 224 ? 10.721 -8.816 -9.973 1.00 95.50 224 LYS A C 1
ATOM 1669 O O . LYS A 1 224 ? 9.869 -9.202 -10.777 1.00 95.50 224 LYS A O 1
ATOM 1674 N N . THR A 1 225 ? 11.984 -9.241 -10.027 1.00 94.25 225 THR A N 1
ATOM 1675 C CA . THR A 1 225 ? 12.471 -10.183 -11.044 1.00 94.25 225 THR A CA 1
ATOM 1676 C C . THR A 1 225 ? 13.744 -10.910 -10.617 1.00 94.25 225 THR A C 1
ATOM 1678 O O . THR A 1 225 ? 14.518 -10.395 -9.820 1.00 94.25 225 THR A O 1
ATOM 1681 N N . ARG A 1 226 ? 13.972 -12.104 -11.182 1.00 93.75 226 ARG A N 1
ATOM 1682 C CA . ARG A 1 226 ? 15.271 -12.808 -11.171 1.00 93.75 226 ARG A CA 1
ATOM 1683 C C . ARG A 1 226 ? 15.988 -12.760 -12.520 1.00 93.75 226 ARG A C 1
ATOM 1685 O O . ARG A 1 226 ? 17.078 -13.305 -12.665 1.00 93.75 226 ARG A O 1
ATOM 1692 N N . ASN A 1 227 ? 15.351 -12.171 -13.528 1.00 93.94 227 ASN A N 1
ATOM 1693 C CA . ASN A 1 227 ? 15.890 -12.117 -14.876 1.00 93.94 227 ASN A CA 1
ATOM 1694 C C . ASN A 1 227 ? 16.863 -10.945 -14.988 1.00 93.94 227 ASN A C 1
ATOM 1696 O O . ASN A 1 227 ? 16.551 -9.818 -14.604 1.00 93.94 227 ASN A O 1
ATOM 1700 N N . THR A 1 228 ? 18.034 -11.222 -15.546 1.00 94.75 228 THR A N 1
ATOM 1701 C CA . THR A 1 228 ? 19.006 -10.209 -15.953 1.00 94.75 228 THR A CA 1
ATOM 1702 C C . THR A 1 228 ? 18.839 -9.905 -17.441 1.00 94.75 228 THR A C 1
ATOM 1704 O O . THR A 1 228 ? 18.113 -10.606 -18.146 1.00 94.75 228 THR A O 1
ATOM 1707 N N . ALA A 1 229 ? 19.491 -8.849 -17.932 1.00 93.75 229 ALA A N 1
ATOM 1708 C CA . ALA A 1 229 ? 19.397 -8.426 -19.334 1.00 93.75 229 ALA A CA 1
ATOM 1709 C C . ALA A 1 229 ? 17.953 -8.132 -19.804 1.00 93.75 229 ALA A C 1
ATOM 1711 O O . ALA A 1 229 ? 17.555 -8.523 -20.901 1.00 93.75 229 ALA A O 1
ATOM 1712 N N . VAL A 1 230 ? 17.181 -7.409 -18.988 1.00 94.06 230 VAL A N 1
ATOM 1713 C CA . VAL A 1 230 ? 15.780 -7.031 -19.260 1.00 94.06 230 VAL A CA 1
ATOM 1714 C C . VAL A 1 230 ? 15.583 -5.515 -19.217 1.00 94.06 230 VAL A C 1
ATOM 1716 O O . VAL A 1 230 ? 16.299 -4.813 -18.501 1.00 94.06 230 VAL A O 1
ATOM 1719 N N . ARG A 1 231 ? 14.619 -4.983 -19.976 1.00 93.38 231 ARG A N 1
ATOM 1720 C CA . ARG A 1 231 ? 14.285 -3.546 -19.989 1.00 93.38 231 ARG A CA 1
ATOM 1721 C C . ARG A 1 231 ? 13.192 -3.173 -18.999 1.00 93.38 231 ARG A C 1
ATOM 1723 O O . ARG A 1 231 ? 12.243 -3.920 -18.822 1.00 93.38 231 ARG A O 1
ATOM 1730 N N . LEU A 1 232 ? 13.334 -2.006 -18.374 1.00 96.31 232 LEU A N 1
ATOM 1731 C CA . LEU A 1 232 ? 12.355 -1.456 -17.436 1.00 96.31 232 LEU A CA 1
ATOM 1732 C C . LEU A 1 232 ? 11.482 -0.407 -18.115 1.00 96.31 232 LEU A C 1
ATOM 1734 O O . LEU A 1 232 ? 10.268 -0.557 -18.161 1.00 96.31 232 LEU A O 1
ATOM 1738 N N . VAL A 1 233 ? 12.103 0.622 -18.690 1.00 95.19 233 VAL A N 1
ATOM 1739 C CA . VAL A 1 233 ? 11.432 1.648 -19.494 1.00 95.19 233 VAL A CA 1
ATOM 1740 C C . VAL A 1 233 ? 12.368 2.141 -20.587 1.00 95.19 233 VAL A C 1
ATOM 1742 O O . VAL A 1 233 ? 13.587 2.173 -20.400 1.00 95.19 233 VAL A O 1
ATOM 1745 N N . SER A 1 234 ? 11.812 2.554 -21.721 1.00 93.00 234 SER A N 1
ATOM 1746 C CA . SER A 1 234 ? 12.601 3.139 -22.802 1.00 93.00 234 SER A CA 1
ATOM 1747 C C . SER A 1 234 ? 11.767 4.063 -23.680 1.00 93.00 234 SER A C 1
ATOM 1749 O O . SER A 1 234 ? 10.598 3.794 -23.941 1.00 93.00 234 SER A O 1
ATOM 1751 N N . SER A 1 235 ? 12.380 5.129 -24.186 1.00 90.50 235 SER A N 1
ATOM 1752 C CA . SER A 1 235 ? 11.821 5.996 -25.235 1.00 90.50 235 SER A CA 1
ATOM 1753 C C . SER A 1 235 ? 12.724 6.081 -26.469 1.00 90.50 235 SER A C 1
ATOM 1755 O O . SER A 1 235 ? 12.590 6.986 -27.296 1.00 90.50 235 SER A O 1
ATOM 1757 N N . LYS A 1 236 ? 13.668 5.142 -26.600 1.00 84.88 236 LYS A N 1
ATOM 1758 C CA . LYS A 1 236 ? 14.617 5.070 -27.716 1.00 84.88 236 LYS A CA 1
ATOM 1759 C C . LYS A 1 236 ? 14.143 4.098 -28.806 1.00 84.88 236 LYS A C 1
ATOM 1761 O O . LYS A 1 236 ? 13.350 3.198 -28.552 1.00 84.88 236 LYS A O 1
ATOM 1766 N N . SER A 1 237 ? 14.692 4.263 -30.016 1.00 79.50 237 SER A N 1
ATOM 1767 C CA . SER A 1 237 ? 14.590 3.317 -31.148 1.00 79.50 237 SER A CA 1
ATOM 1768 C C . SER A 1 237 ? 15.927 2.678 -31.552 1.00 79.50 237 SER A C 1
ATOM 1770 O O . SER A 1 237 ? 15.976 1.885 -32.487 1.00 79.50 237 SER A O 1
ATOM 1772 N N . GLY A 1 238 ? 17.015 2.996 -30.843 1.00 77.12 238 GLY A N 1
ATOM 1773 C CA . GLY A 1 238 ? 18.345 2.397 -30.971 1.00 77.12 238 GLY A CA 1
ATOM 1774 C C . GLY A 1 238 ? 19.234 2.761 -29.779 1.00 77.12 238 GLY A C 1
ATOM 1775 O O . GLY A 1 238 ? 18.887 3.639 -28.989 1.00 77.12 238 GLY A O 1
ATOM 1776 N N . LEU A 1 239 ? 20.406 2.124 -29.659 1.00 75.62 239 LEU A N 1
ATOM 1777 C CA . LEU A 1 239 ? 21.357 2.376 -28.561 1.00 75.62 239 LEU A CA 1
ATOM 1778 C C . LEU A 1 239 ? 21.821 3.842 -28.494 1.00 75.62 239 LEU A C 1
ATOM 1780 O O . LEU A 1 239 ? 21.950 4.403 -27.406 1.00 75.62 239 LEU A O 1
ATOM 1784 N N . THR A 1 240 ? 22.044 4.466 -29.653 1.00 84.31 240 THR A N 1
ATOM 1785 C CA . THR A 1 240 ? 22.515 5.855 -29.771 1.00 84.31 240 THR A CA 1
ATOM 1786 C C . THR A 1 240 ? 21.392 6.864 -30.008 1.00 84.31 240 THR A C 1
ATOM 1788 O O . THR A 1 240 ? 21.643 8.069 -29.977 1.00 84.31 240 THR A O 1
ATOM 1791 N N . SER A 1 241 ? 20.149 6.417 -30.217 1.00 86.25 241 SER A N 1
ATOM 1792 C CA . SER A 1 241 ? 18.993 7.302 -30.416 1.00 86.25 241 SER A CA 1
ATOM 1793 C C . SER A 1 241 ? 18.767 8.199 -29.202 1.00 86.25 241 SER A C 1
ATOM 1795 O O . SER A 1 241 ? 18.954 7.750 -28.070 1.00 86.25 241 SER A O 1
ATOM 1797 N N . ASN A 1 242 ? 18.329 9.445 -29.424 1.00 87.19 242 ASN A N 1
ATOM 1798 C CA . ASN A 1 242 ? 17.865 10.296 -28.325 1.00 87.19 242 ASN A CA 1
ATOM 1799 C C . ASN A 1 242 ? 16.663 9.666 -27.614 1.00 87.19 242 ASN A C 1
ATOM 1801 O O . ASN A 1 242 ? 15.871 8.944 -28.229 1.00 87.19 242 ASN A O 1
ATOM 1805 N N . GLY A 1 243 ? 16.561 9.960 -26.324 1.00 89.19 243 GLY A N 1
ATOM 1806 C CA . GLY A 1 243 ? 15.560 9.418 -25.420 1.00 89.19 243 GLY A CA 1
ATOM 1807 C C . GLY A 1 243 ? 16.200 8.895 -24.141 1.00 89.19 243 GLY A C 1
ATOM 1808 O O . GLY A 1 243 ? 17.396 9.077 -23.889 1.00 89.19 243 GLY A O 1
ATOM 1809 N N . VAL A 1 244 ? 15.394 8.199 -23.356 1.00 91.06 244 VAL A N 1
ATOM 1810 C CA . VAL A 1 244 ? 15.768 7.596 -22.078 1.00 91.06 244 VAL A CA 1
ATOM 1811 C C . VAL A 1 244 ? 15.770 6.079 -22.226 1.00 91.06 244 VAL A C 1
ATOM 1813 O O . VAL A 1 244 ? 14.918 5.531 -22.920 1.00 91.06 244 VAL A O 1
ATOM 1816 N N . ASP A 1 245 ? 16.726 5.400 -21.595 1.00 91.44 245 ASP A N 1
ATOM 1817 C CA . ASP A 1 245 ? 16.733 3.939 -21.465 1.00 91.44 245 ASP A CA 1
ATOM 1818 C C . ASP A 1 245 ? 17.063 3.552 -20.023 1.00 91.44 245 ASP A C 1
ATOM 1820 O O . ASP A 1 245 ? 18.000 4.097 -19.429 1.00 91.44 245 ASP A O 1
ATOM 1824 N N . ALA A 1 246 ? 16.302 2.611 -19.472 1.00 95.06 246 ALA A N 1
ATOM 1825 C CA . ALA A 1 246 ? 16.547 2.038 -18.159 1.00 95.06 246 ALA A CA 1
ATOM 1826 C C . ALA A 1 246 ? 16.364 0.522 -18.181 1.00 95.06 246 ALA A C 1
ATOM 1828 O O . ALA A 1 246 ? 15.388 -0.004 -18.729 1.00 95.06 246 ALA A O 1
ATOM 1829 N N . TYR A 1 247 ? 17.310 -0.195 -17.582 1.00 95.25 247 TYR A N 1
ATOM 1830 C CA . TYR A 1 247 ? 17.372 -1.645 -17.697 1.00 95.25 247 TYR A CA 1
ATOM 1831 C C . TYR A 1 247 ? 18.146 -2.326 -16.587 1.00 95.25 247 TYR A C 1
ATOM 1833 O O . TYR A 1 247 ? 18.932 -1.693 -15.895 1.00 95.25 247 TYR A O 1
ATOM 1841 N N . ILE A 1 248 ? 17.954 -3.637 -16.475 1.00 96.56 248 ILE A N 1
ATOM 1842 C CA . ILE A 1 248 ? 18.797 -4.519 -15.673 1.00 96.56 248 ILE A CA 1
ATOM 1843 C C . ILE A 1 248 ? 19.826 -5.148 -16.614 1.00 96.56 248 ILE A C 1
ATOM 1845 O O . ILE A 1 248 ? 19.458 -5.775 -17.613 1.00 96.56 248 ILE A O 1
ATOM 1849 N N . ASP A 1 249 ? 21.112 -4.943 -16.345 1.00 94.19 249 ASP A N 1
ATOM 1850 C CA . ASP A 1 249 ? 22.203 -5.485 -17.159 1.00 94.19 249 ASP A CA 1
ATOM 1851 C C . ASP A 1 249 ? 22.354 -7.012 -16.964 1.00 94.19 249 ASP A C 1
ATOM 1853 O O . ASP A 1 249 ? 21.695 -7.593 -16.097 1.00 94.19 249 ASP A O 1
ATOM 1857 N N . PRO A 1 250 ? 23.187 -7.711 -17.759 1.00 94.94 250 PRO A N 1
ATOM 1858 C CA . PRO A 1 250 ? 23.435 -9.146 -17.573 1.00 94.94 250 PRO A CA 1
ATOM 1859 C C . PRO A 1 250 ? 23.978 -9.517 -16.185 1.00 94.94 250 PRO A C 1
ATOM 1861 O O . PRO A 1 250 ? 23.827 -10.663 -15.762 1.00 94.94 250 PRO A O 1
ATOM 1864 N N . SER A 1 251 ? 24.579 -8.556 -15.481 1.00 94.62 251 SER A N 1
ATOM 1865 C CA . SER A 1 251 ? 25.120 -8.714 -14.130 1.00 94.62 251 SER A CA 1
ATOM 1866 C C . SER A 1 251 ? 24.071 -8.485 -13.027 1.00 94.62 251 SER A C 1
ATOM 1868 O O . SER A 1 251 ? 24.360 -8.737 -11.860 1.00 94.62 251 SER A O 1
ATOM 1870 N N . GLY A 1 252 ? 22.854 -8.047 -13.374 1.00 95.44 252 GLY A N 1
ATOM 1871 C CA . GLY A 1 252 ? 21.727 -7.872 -12.451 1.00 95.44 252 GLY A CA 1
ATOM 1872 C C . GLY A 1 252 ? 21.638 -6.509 -11.757 1.00 95.44 252 GLY A C 1
ATOM 1873 O O . GLY A 1 252 ? 20.926 -6.388 -10.757 1.00 95.44 252 GLY A O 1
ATOM 1874 N N . TYR A 1 253 ? 22.332 -5.492 -12.268 1.00 97.00 253 TYR A N 1
ATOM 1875 C CA . TYR A 1 253 ? 22.309 -4.115 -11.764 1.00 97.00 253 TYR A CA 1
ATOM 1876 C C . TYR A 1 253 ? 21.480 -3.202 -12.669 1.00 97.00 253 TYR A C 1
ATOM 1878 O O . TYR A 1 253 ? 21.350 -3.438 -13.871 1.00 97.00 253 TYR A O 1
ATOM 1886 N N . ILE A 1 254 ? 20.948 -2.125 -12.097 1.00 97.81 254 ILE A N 1
ATOM 1887 C CA . ILE A 1 254 ? 20.231 -1.088 -12.836 1.00 97.81 254 ILE A CA 1
ATOM 1888 C C . ILE A 1 254 ? 21.225 -0.229 -13.612 1.00 97.81 254 ILE A C 1
ATOM 1890 O O . ILE A 1 254 ? 22.171 0.319 -13.043 1.00 97.81 254 ILE A O 1
ATOM 1894 N N . VAL A 1 255 ? 20.941 -0.039 -14.895 1.00 95.94 255 VAL A N 1
ATOM 1895 C CA . VAL A 1 255 ? 21.573 0.950 -15.761 1.00 95.94 255 VAL A CA 1
ATOM 1896 C C . VAL A 1 255 ? 20.525 1.959 -16.206 1.00 95.94 255 VAL A C 1
ATOM 1898 O O . VAL A 1 255 ? 19.421 1.590 -16.604 1.00 95.94 255 VAL A O 1
ATOM 1901 N N . PHE A 1 256 ? 20.890 3.235 -16.163 1.00 95.50 256 PHE A N 1
ATOM 1902 C CA . PHE A 1 256 ? 20.070 4.362 -16.592 1.00 95.50 256 PHE A CA 1
ATOM 1903 C C . PHE A 1 256 ? 20.883 5.258 -17.520 1.00 95.50 256 PHE A C 1
ATOM 1905 O O . PHE A 1 256 ? 22.059 5.524 -17.262 1.00 95.50 256 PHE A O 1
ATOM 1912 N N . GLY A 1 257 ? 20.280 5.728 -18.609 1.00 91.06 257 GLY A N 1
ATOM 1913 C CA . GLY A 1 257 ? 20.995 6.606 -19.519 1.00 91.06 257 GLY A CA 1
ATOM 1914 C C . GLY A 1 257 ? 20.150 7.419 -20.483 1.00 91.06 257 GLY A C 1
ATOM 1915 O O . GLY A 1 257 ? 19.001 7.101 -20.793 1.00 91.06 257 GLY A O 1
ATOM 1916 N N . LEU A 1 258 ? 20.795 8.460 -21.000 1.00 90.44 258 LEU A N 1
ATOM 1917 C CA . LEU A 1 258 ? 20.303 9.374 -22.021 1.00 90.44 258 LEU A CA 1
ATOM 1918 C C . LEU A 1 258 ? 20.931 9.035 -23.378 1.00 90.44 258 LEU A C 1
ATOM 1920 O O . LEU A 1 258 ? 22.014 8.455 -23.473 1.00 90.44 258 LEU A O 1
ATOM 1924 N N . GLY A 1 259 ? 20.198 9.301 -24.451 1.00 87.12 259 GLY A N 1
ATOM 1925 C CA . GLY A 1 259 ? 20.667 9.114 -25.822 1.00 87.12 259 GLY A CA 1
ATOM 1926 C C . GLY A 1 259 ? 21.645 10.186 -26.297 1.00 87.12 259 GLY A C 1
ATOM 1927 O O . GLY A 1 259 ? 21.837 11.196 -25.631 1.00 87.12 259 GLY A O 1
ATOM 1928 N N . CYS A 1 260 ? 22.251 9.958 -27.465 1.00 84.88 260 CYS A N 1
ATOM 1929 C CA . CYS A 1 260 ? 23.245 10.851 -28.069 1.00 84.88 260 CYS A CA 1
ATOM 1930 C C . CYS A 1 260 ? 22.972 11.143 -29.554 1.00 84.88 260 CYS A C 1
ATOM 1932 O O . CYS A 1 260 ? 23.887 11.366 -30.340 1.00 84.88 260 CYS A O 1
ATOM 1934 N N . ASN A 1 261 ? 21.699 11.153 -29.943 1.00 83.75 261 ASN A N 1
ATOM 1935 C CA . ASN A 1 261 ? 21.192 11.567 -31.252 1.00 83.75 261 ASN A CA 1
ATOM 1936 C C . ASN A 1 261 ? 21.844 10.880 -32.465 1.00 83.75 261 ASN A C 1
ATOM 1938 O O . ASN A 1 261 ? 22.110 11.521 -33.478 1.00 83.75 261 ASN A O 1
ATOM 1942 N N . GLY A 1 262 ? 22.148 9.586 -32.361 1.00 79.38 262 GLY A N 1
ATOM 1943 C CA . GLY A 1 262 ? 22.839 8.855 -33.428 1.00 79.38 262 GLY A CA 1
ATOM 1944 C C . GLY A 1 262 ? 24.338 9.167 -33.542 1.00 79.38 262 GLY A C 1
ATOM 1945 O O . GLY A 1 262 ? 24.969 8.705 -34.490 1.00 79.38 262 GLY A O 1
ATOM 1946 N N . GLY A 1 263 ? 24.901 9.922 -32.593 1.00 81.75 263 GLY A N 1
ATOM 1947 C CA . GLY A 1 263 ? 26.335 10.173 -32.455 1.00 81.75 263 GLY A CA 1
ATOM 1948 C C . GLY A 1 263 ? 27.125 8.950 -31.977 1.00 81.75 263 GLY A C 1
ATOM 1949 O O . GLY A 1 263 ? 26.627 7.818 -31.971 1.00 81.75 263 GLY A O 1
ATOM 1950 N N . ALA A 1 264 ? 28.377 9.168 -31.570 1.00 85.06 264 ALA A N 1
ATOM 1951 C CA . ALA A 1 264 ? 29.222 8.089 -31.070 1.00 85.06 264 ALA A CA 1
ATOM 1952 C C . ALA A 1 264 ? 28.692 7.569 -29.724 1.00 85.06 264 ALA A C 1
ATOM 1954 O O . ALA A 1 264 ? 28.232 8.339 -28.885 1.00 85.06 264 ALA A O 1
ATOM 1955 N N . THR A 1 265 ? 28.804 6.263 -29.460 1.00 82.62 265 THR A N 1
ATOM 1956 C CA . THR A 1 265 ? 28.356 5.669 -28.181 1.00 82.62 265 THR A CA 1
ATOM 1957 C C . THR A 1 265 ? 29.048 6.289 -26.965 1.00 82.62 265 THR A C 1
ATOM 1959 O O . THR A 1 265 ? 28.484 6.311 -25.873 1.00 82.62 265 THR A O 1
ATOM 1962 N N . THR A 1 266 ? 30.248 6.840 -27.155 1.00 83.06 266 THR A N 1
ATOM 1963 C CA . THR A 1 266 ? 31.010 7.587 -26.148 1.00 83.06 266 THR A CA 1
ATOM 1964 C C . THR A 1 266 ? 30.352 8.899 -25.722 1.00 83.06 266 THR A C 1
ATOM 1966 O O . THR A 1 266 ? 30.666 9.390 -24.638 1.00 83.06 266 THR A O 1
ATOM 1969 N N . ASP A 1 267 ? 29.439 9.439 -26.530 1.00 84.06 267 ASP A N 1
ATOM 1970 C CA . ASP A 1 267 ? 28.727 10.695 -26.268 1.00 84.06 267 ASP A CA 1
ATOM 1971 C C . ASP A 1 267 ? 27.407 10.463 -25.517 1.00 84.06 267 ASP A C 1
ATOM 1973 O O . ASP A 1 267 ? 26.829 11.395 -24.962 1.00 84.06 267 ASP A O 1
ATOM 1977 N N . CYS A 1 268 ? 26.923 9.219 -25.487 1.00 87.38 268 CYS A N 1
ATOM 1978 C CA . CYS A 1 268 ? 25.741 8.820 -24.731 1.00 87.38 268 CYS A CA 1
ATOM 1979 C C . CYS A 1 268 ? 26.071 8.749 -23.239 1.00 87.38 268 CYS A C 1
ATOM 1981 O O . CYS A 1 268 ? 27.066 8.140 -22.851 1.00 87.38 268 CYS A O 1
ATOM 1983 N N . VAL A 1 269 ? 25.217 9.315 -22.389 1.00 90.00 269 VAL A N 1
ATOM 1984 C CA . VAL A 1 269 ? 25.405 9.292 -20.933 1.00 90.00 269 VAL A CA 1
ATOM 1985 C C . VAL A 1 269 ? 24.709 8.063 -20.372 1.00 90.00 269 VAL A C 1
ATOM 1987 O O . VAL A 1 269 ? 23.487 7.983 -20.432 1.00 90.00 269 VAL A O 1
ATOM 1990 N N . THR A 1 270 ? 25.453 7.112 -19.813 1.00 91.50 270 THR A N 1
ATOM 1991 C CA . THR A 1 270 ? 24.861 5.992 -19.075 1.00 91.50 270 THR A CA 1
ATOM 1992 C C . THR A 1 270 ? 25.609 5.742 -17.773 1.00 91.50 270 THR A C 1
ATOM 1994 O O . THR A 1 270 ? 26.819 5.970 -17.670 1.00 91.50 270 THR A O 1
ATOM 1997 N N . VAL A 1 271 ? 24.870 5.306 -16.762 1.00 94.38 271 VAL A N 1
ATOM 1998 C CA . VAL A 1 271 ? 25.377 5.059 -15.419 1.00 94.38 271 VAL A CA 1
ATOM 1999 C C . VAL A 1 271 ? 24.735 3.810 -14.836 1.00 94.38 271 VAL A C 1
ATOM 2001 O O . VAL A 1 271 ? 23.572 3.520 -15.107 1.00 94.38 271 VAL A O 1
ATOM 2004 N N . GLN A 1 272 ? 25.505 3.076 -14.039 1.00 96.25 272 GLN A N 1
ATOM 2005 C CA . GLN A 1 272 ? 25.085 1.844 -13.385 1.00 96.25 272 GLN A CA 1
ATOM 2006 C C . GLN A 1 272 ? 25.118 2.008 -11.864 1.00 96.25 272 GLN A C 1
ATOM 2008 O O . GLN A 1 272 ? 26.026 2.652 -11.335 1.00 96.25 272 GLN A O 1
ATOM 2013 N N . ASN A 1 273 ? 24.157 1.412 -11.159 1.00 97.06 273 ASN A N 1
ATOM 2014 C CA . ASN A 1 273 ? 24.147 1.375 -9.697 1.00 97.06 273 ASN A CA 1
ATOM 2015 C C . ASN A 1 273 ? 25.025 0.239 -9.127 1.00 97.06 273 ASN A C 1
ATOM 2017 O O . ASN A 1 273 ? 25.516 -0.625 -9.847 1.00 97.06 273 ASN A O 1
ATOM 2021 N N . SER A 1 274 ? 25.194 0.210 -7.806 1.00 92.62 274 SER A N 1
ATOM 2022 C CA . SER A 1 274 ? 25.975 -0.826 -7.115 1.00 92.62 274 SER A CA 1
ATOM 2023 C C . SER A 1 274 ? 25.146 -1.917 -6.427 1.00 92.62 274 SER A C 1
ATOM 2025 O O . SER A 1 274 ? 25.724 -2.840 -5.855 1.00 92.62 274 SER A O 1
ATOM 2027 N N . LYS A 1 275 ? 23.812 -1.810 -6.406 1.00 93.25 275 LYS A N 1
ATOM 2028 C CA . LYS A 1 275 ? 22.924 -2.768 -5.727 1.00 93.25 275 LYS A CA 1
ATOM 2029 C C . LYS A 1 275 ? 22.321 -3.738 -6.734 1.00 93.25 275 LYS A C 1
ATOM 2031 O O . LYS A 1 275 ? 21.678 -3.310 -7.689 1.00 93.25 275 LYS A O 1
ATOM 2036 N N . PHE A 1 276 ? 22.542 -5.029 -6.503 1.00 94.75 276 PHE A N 1
ATOM 2037 C CA . PHE A 1 276 ? 21.931 -6.102 -7.280 1.00 94.75 276 PHE A CA 1
ATOM 2038 C C . PHE A 1 276 ? 20.418 -6.109 -7.023 1.00 94.75 276 PHE A C 1
ATOM 2040 O O . PHE A 1 276 ? 20.012 -6.069 -5.864 1.00 94.75 276 PHE A O 1
ATOM 2047 N N . VAL A 1 277 ? 19.614 -6.124 -8.088 1.00 95.38 277 VAL A N 1
ATOM 2048 C CA . VAL A 1 277 ? 18.138 -6.017 -8.022 1.00 95.38 277 VAL A CA 1
ATOM 2049 C C . VAL A 1 277 ? 17.413 -7.207 -8.656 1.00 95.38 277 VAL A C 1
ATOM 2051 O O . VAL A 1 277 ? 16.192 -7.304 -8.589 1.00 95.38 277 VAL A O 1
ATOM 2054 N N . ALA A 1 278 ? 18.148 -8.101 -9.320 1.00 94.81 278 ALA A N 1
ATOM 2055 C CA . ALA A 1 278 ? 17.600 -9.294 -9.961 1.00 94.81 278 ALA A CA 1
ATOM 2056 C C . ALA A 1 278 ? 17.577 -10.497 -8.995 1.00 94.81 278 ALA A C 1
ATOM 2058 O O . ALA A 1 278 ? 17.956 -11.611 -9.360 1.00 94.81 278 ALA A O 1
ATOM 2059 N N . ASP A 1 279 ? 17.202 -10.274 -7.735 1.00 88.69 279 ASP A N 1
ATOM 2060 C CA . ASP A 1 279 ? 17.201 -11.282 -6.662 1.00 88.69 279 ASP A CA 1
ATOM 2061 C C . ASP A 1 279 ? 15.830 -11.945 -6.447 1.00 88.69 279 ASP A C 1
ATOM 2063 O O . ASP A 1 279 ? 15.720 -12.958 -5.754 1.00 88.69 279 ASP A O 1
ATOM 2067 N N . GLY A 1 280 ? 14.793 -11.438 -7.114 1.00 88.00 280 GLY A N 1
ATOM 2068 C CA . GLY A 1 280 ? 13.419 -11.892 -6.962 1.00 88.00 280 GLY A CA 1
ATOM 2069 C C . GLY A 1 280 ? 12.652 -11.205 -5.836 1.00 88.00 280 GLY A C 1
ATOM 2070 O O . GLY A 1 280 ? 11.515 -11.612 -5.599 1.00 88.00 280 GLY A O 1
ATOM 2071 N N . ASN A 1 281 ? 13.211 -10.177 -5.193 1.00 88.25 281 ASN A N 1
ATOM 2072 C CA . ASN A 1 281 ? 12.526 -9.328 -4.220 1.00 88.25 281 ASN A CA 1
ATOM 2073 C C . ASN A 1 281 ? 11.944 -8.073 -4.888 1.00 88.25 281 ASN A C 1
ATOM 2075 O O . ASN A 1 281 ? 12.290 -7.722 -6.017 1.00 88.25 281 ASN A O 1
ATOM 2079 N N . TRP A 1 282 ? 11.012 -7.413 -4.198 1.00 94.06 282 TRP A N 1
ATOM 2080 C CA . TRP A 1 282 ? 10.512 -6.109 -4.627 1.00 94.06 282 TRP A CA 1
ATOM 2081 C C . TRP A 1 282 ? 11.551 -5.023 -4.345 1.00 94.06 282 TRP A C 1
ATOM 2083 O O . TRP A 1 282 ? 11.971 -4.862 -3.203 1.00 94.06 282 TRP A O 1
ATOM 2093 N N . HIS A 1 283 ? 11.873 -4.231 -5.365 1.00 95.44 283 HIS A N 1
ATOM 2094 C CA . HIS A 1 283 ? 12.687 -3.026 -5.243 1.00 95.44 283 HIS A CA 1
ATOM 2095 C C . HIS A 1 283 ? 11.942 -1.807 -5.773 1.00 95.44 283 HIS A C 1
ATOM 2097 O O . HIS A 1 283 ? 11.318 -1.873 -6.834 1.00 95.44 283 HIS A O 1
ATOM 2103 N N . ASN A 1 284 ? 12.043 -0.679 -5.071 1.00 97.38 284 ASN A N 1
ATOM 2104 C CA . ASN A 1 284 ? 11.617 0.610 -5.611 1.00 97.38 284 ASN A CA 1
ATOM 2105 C C . ASN A 1 284 ? 12.799 1.271 -6.318 1.00 97.38 284 ASN A C 1
ATOM 2107 O O . ASN A 1 284 ? 13.821 1.543 -5.692 1.00 97.38 284 ASN A O 1
ATOM 2111 N N . ILE A 1 285 ? 12.658 1.528 -7.615 1.00 98.50 285 ILE A N 1
ATOM 2112 C CA . ILE A 1 285 ? 13.689 2.151 -8.442 1.00 98.50 285 ILE A CA 1
ATOM 2113 C C . ILE A 1 285 ? 13.237 3.565 -8.779 1.00 98.50 285 ILE A C 1
ATOM 2115 O O . ILE A 1 285 ? 12.171 3.738 -9.370 1.00 98.50 285 ILE A O 1
ATOM 2119 N N . VAL A 1 286 ? 14.062 4.560 -8.449 1.00 98.62 286 VAL A N 1
ATOM 2120 C CA . VAL A 1 286 ? 13.843 5.953 -8.857 1.00 98.62 286 VAL A CA 1
ATOM 2121 C C . VAL A 1 286 ? 15.038 6.440 -9.667 1.00 98.62 286 VAL A C 1
ATOM 2123 O O . VAL A 1 286 ? 16.184 6.372 -9.222 1.00 98.62 286 VAL A O 1
ATOM 2126 N N . LEU A 1 287 ? 14.765 6.920 -10.873 1.00 98.50 287 LEU A N 1
ATOM 2127 C CA . LEU A 1 287 ? 15.745 7.401 -11.840 1.00 98.50 287 LEU A CA 1
ATOM 2128 C C . LEU A 1 287 ? 15.525 8.892 -12.029 1.00 98.50 287 LEU A C 1
ATOM 2130 O O . LEU A 1 287 ? 14.444 9.302 -12.447 1.00 98.50 287 LEU A O 1
ATOM 2134 N N . GLU A 1 288 ? 16.533 9.696 -11.723 1.00 97.81 288 GLU A N 1
ATOM 2135 C CA . GLU A 1 288 ? 16.429 11.151 -11.772 1.00 97.81 288 GLU A CA 1
ATOM 2136 C C . GLU A 1 288 ? 17.452 11.729 -12.742 1.00 97.81 288 GLU A C 1
ATOM 2138 O O . GLU A 1 288 ? 18.643 11.420 -12.673 1.00 97.81 288 GLU A O 1
ATOM 2143 N N . ASN A 1 289 ? 16.975 12.617 -13.607 1.00 96.31 289 ASN A N 1
ATOM 2144 C CA . ASN A 1 289 ? 17.794 13.581 -14.315 1.00 96.31 289 ASN A CA 1
ATOM 2145 C C . ASN A 1 289 ? 17.538 14.962 -13.707 1.00 96.31 289 ASN A C 1
ATOM 2147 O O . ASN A 1 289 ? 16.474 15.544 -13.930 1.00 96.31 289 ASN A O 1
ATOM 2151 N N . ASP A 1 290 ? 18.507 15.501 -12.972 1.00 95.69 290 ASP A N 1
ATOM 2152 C CA . ASP A 1 290 ? 18.440 16.871 -12.474 1.00 95.69 290 ASP A CA 1
ATOM 2153 C C . ASP A 1 290 ? 19.251 17.789 -13.383 1.00 95.69 290 ASP A C 1
ATOM 2155 O O . ASP A 1 290 ? 20.486 17.855 -13.339 1.00 95.69 290 ASP A O 1
ATOM 2159 N N . LYS A 1 291 ? 18.529 18.523 -14.229 1.00 92.62 291 LYS A N 1
ATOM 2160 C CA . LYS A 1 291 ? 19.128 19.453 -15.174 1.00 92.62 291 LYS A CA 1
ATOM 2161 C C . LYS A 1 291 ? 19.723 20.685 -14.498 1.00 92.62 291 LYS A C 1
ATOM 2163 O O . LYS A 1 291 ? 20.664 21.259 -15.040 1.00 92.62 291 LYS A O 1
ATOM 2168 N N . THR A 1 292 ? 19.257 21.058 -13.308 1.00 93.38 292 THR A N 1
ATOM 2169 C CA . THR A 1 292 ? 19.812 22.195 -12.552 1.00 93.38 292 THR A CA 1
ATOM 2170 C C . THR A 1 292 ? 21.319 22.038 -12.358 1.00 93.38 292 THR A C 1
ATOM 2172 O O . THR A 1 292 ? 22.065 23.013 -12.443 1.00 93.38 292 THR A O 1
ATOM 2175 N N . TYR A 1 293 ? 21.770 20.793 -12.169 1.00 93.31 293 TYR A N 1
ATOM 2176 C CA . TYR A 1 293 ? 23.175 20.446 -11.952 1.00 93.31 293 TYR A CA 1
ATOM 2177 C C . TYR A 1 293 ? 23.784 19.572 -13.061 1.00 93.31 293 TYR A C 1
ATOM 2179 O O . TYR A 1 293 ? 24.981 19.286 -13.013 1.00 93.31 293 TYR A O 1
ATOM 2187 N N . ASN A 1 294 ? 22.997 19.188 -14.073 1.00 93.81 294 ASN A N 1
ATOM 2188 C CA . ASN A 1 294 ? 23.365 18.231 -15.123 1.00 93.81 294 ASN A CA 1
ATOM 2189 C C . ASN A 1 294 ? 23.856 16.895 -14.548 1.00 93.81 294 ASN A C 1
ATOM 2191 O O . ASN A 1 294 ? 24.947 16.431 -14.893 1.00 93.81 294 ASN A O 1
ATOM 2195 N N . VAL A 1 295 ? 23.063 16.296 -13.656 1.00 95.19 295 VAL A N 1
ATOM 2196 C CA . VAL A 1 295 ? 23.398 15.020 -13.010 1.00 95.19 295 VAL A CA 1
ATOM 2197 C C . VAL A 1 295 ? 22.318 13.963 -13.217 1.00 95.19 295 VAL A C 1
ATOM 2199 O O . VAL A 1 295 ? 21.125 14.260 -13.168 1.00 95.19 295 VAL A O 1
ATOM 2202 N N . LEU A 1 296 ? 22.750 12.717 -13.421 1.00 96.19 296 LEU A N 1
ATOM 2203 C CA . LEU A 1 296 ? 21.902 11.535 -13.286 1.00 96.19 296 LEU A CA 1
ATOM 2204 C C . LEU A 1 296 ? 22.103 10.908 -11.906 1.00 96.19 296 LEU A C 1
ATOM 2206 O O . LEU A 1 296 ? 23.242 10.782 -11.443 1.00 96.19 296 LEU A O 1
ATOM 2210 N N . LYS A 1 297 ? 21.007 10.459 -11.295 1.00 97.69 297 LYS A N 1
ATOM 2211 C CA . LYS A 1 297 ? 21.000 9.707 -10.036 1.00 97.69 297 LYS A CA 1
ATOM 2212 C C . LYS A 1 297 ? 20.137 8.459 -10.167 1.00 97.69 297 LYS A C 1
ATOM 2214 O O . LYS A 1 297 ? 19.128 8.455 -10.873 1.00 97.69 297 LYS A O 1
ATOM 2219 N N . ILE A 1 298 ? 20.534 7.410 -9.451 1.00 98.38 298 ILE A N 1
ATOM 2220 C CA . ILE A 1 298 ? 19.741 6.194 -9.273 1.00 98.38 298 ILE A CA 1
ATOM 2221 C C . ILE A 1 298 ? 19.512 6.020 -7.778 1.00 98.38 298 ILE A C 1
ATOM 2223 O O . ILE A 1 298 ? 20.469 5.977 -7.002 1.00 98.38 298 ILE A O 1
ATOM 2227 N N . PHE A 1 299 ? 18.253 5.880 -7.385 1.00 97.62 299 PHE A N 1
ATOM 2228 C CA . PHE A 1 299 ? 17.867 5.460 -6.051 1.00 97.62 299 PHE A CA 1
ATOM 2229 C C . PHE A 1 299 ? 17.279 4.055 -6.126 1.00 97.62 299 PHE A C 1
ATOM 2231 O O . PHE A 1 299 ? 16.521 3.736 -7.044 1.00 97.62 299 PHE A O 1
ATOM 2238 N N . VAL A 1 300 ? 17.637 3.222 -5.155 1.00 96.56 300 VAL A N 1
ATOM 2239 C CA . VAL A 1 300 ? 17.035 1.904 -4.953 1.00 96.56 300 VAL A CA 1
ATOM 2240 C C . VAL A 1 300 ? 16.609 1.820 -3.500 1.00 96.56 300 VAL A C 1
ATOM 2242 O O . VAL A 1 300 ? 17.422 2.061 -2.606 1.00 96.56 300 VAL A O 1
ATOM 2245 N N . ASP A 1 301 ? 15.337 1.502 -3.283 1.00 94.38 301 ASP A N 1
ATOM 2246 C CA . ASP A 1 301 ? 14.711 1.359 -1.967 1.00 94.38 301 ASP A CA 1
ATOM 2247 C C . ASP A 1 301 ? 14.870 2.617 -1.101 1.00 94.38 301 ASP A C 1
ATOM 2249 O O . ASP A 1 301 ? 15.326 2.567 0.038 1.00 94.38 301 ASP A O 1
ATOM 2253 N N . GLY A 1 302 ? 14.577 3.782 -1.689 1.00 92.06 302 GLY A N 1
ATOM 2254 C CA . GLY A 1 302 ? 14.657 5.080 -1.007 1.00 92.06 302 GLY A CA 1
ATOM 2255 C C . GLY A 1 302 ? 16.078 5.626 -0.794 1.00 92.06 302 GLY A C 1
ATOM 2256 O O . GLY A 1 302 ? 16.237 6.739 -0.285 1.00 92.06 302 GLY A O 1
ATOM 2257 N N . LEU A 1 303 ? 17.121 4.885 -1.193 1.00 91.38 303 LEU A N 1
ATOM 2258 C CA . LEU A 1 303 ? 18.525 5.246 -0.976 1.00 91.38 303 LEU A CA 1
ATOM 2259 C C . LEU A 1 303 ? 19.238 5.600 -2.278 1.00 91.38 303 LEU A C 1
ATOM 2261 O O . LEU A 1 303 ? 19.206 4.827 -3.238 1.00 91.38 303 LEU A O 1
ATOM 2265 N N . ALA A 1 304 ? 19.954 6.727 -2.279 1.00 94.25 304 ALA A N 1
ATOM 2266 C CA . ALA A 1 304 ? 20.857 7.090 -3.368 1.00 94.25 304 ALA A CA 1
ATOM 2267 C C . ALA A 1 304 ? 21.954 6.027 -3.496 1.00 94.25 304 ALA A C 1
ATOM 2269 O O . ALA A 1 304 ? 22.592 5.654 -2.509 1.00 94.25 304 ALA A O 1
ATOM 2270 N N . GLN A 1 305 ? 22.148 5.511 -4.704 1.00 96.19 305 GLN A N 1
ATOM 2271 C CA . GLN A 1 305 ? 23.094 4.433 -4.949 1.00 96.19 305 GLN A CA 1
ATOM 2272 C C . GLN A 1 305 ? 24.484 4.969 -5.247 1.00 96.19 305 GLN A C 1
ATOM 2274 O O . GLN A 1 305 ? 24.634 6.013 -5.877 1.00 96.19 305 GLN A O 1
ATOM 2279 N N . ASN A 1 306 ? 25.501 4.193 -4.873 1.00 96.31 306 ASN A N 1
ATOM 2280 C CA . ASN A 1 306 ? 26.814 4.388 -5.463 1.00 96.31 306 ASN A CA 1
ATOM 2281 C C . ASN A 1 306 ? 26.749 4.022 -6.948 1.00 96.31 306 ASN A C 1
ATOM 2283 O O . ASN A 1 306 ? 26.137 3.021 -7.337 1.00 96.31 306 ASN A O 1
ATOM 2287 N N . LEU A 1 307 ? 27.382 4.851 -7.763 1.00 96.75 307 LEU A N 1
ATOM 2288 C CA . LEU A 1 307 ? 27.326 4.809 -9.207 1.00 96.75 307 LEU A CA 1
ATOM 2289 C C . LEU A 1 307 ? 28.684 4.428 -9.790 1.00 96.75 307 LEU A C 1
ATOM 2291 O O . LEU A 1 307 ? 29.744 4.760 -9.258 1.00 96.75 307 LEU A O 1
ATOM 2295 N N . SER A 1 308 ? 28.638 3.749 -10.928 1.00 94.25 308 SER A N 1
ATOM 2296 C CA . SER A 1 308 ? 29.806 3.424 -11.734 1.00 94.25 308 SER A CA 1
ATOM 2297 C C . SER A 1 308 ? 29.547 3.740 -13.202 1.00 94.25 308 SER A C 1
ATOM 2299 O O . SER A 1 308 ? 28.410 3.735 -13.685 1.00 94.25 308 SER A O 1
ATOM 2301 N N . LYS A 1 309 ? 30.623 4.068 -13.917 1.00 89.12 309 LYS A N 1
ATOM 2302 C CA . LYS A 1 309 ? 30.568 4.355 -15.347 1.00 89.12 309 LYS A CA 1
ATOM 2303 C C . LYS A 1 309 ? 30.521 3.054 -16.143 1.00 89.12 309 LYS A C 1
ATOM 2305 O O . LYS A 1 309 ? 31.335 2.161 -15.919 1.00 89.12 309 LYS A O 1
ATOM 2310 N N . VAL A 1 310 ? 29.634 2.991 -17.131 1.00 86.56 310 VAL A N 1
ATOM 2311 C CA . VAL A 1 310 ? 29.583 1.875 -18.082 1.00 86.56 310 VAL A CA 1
ATOM 2312 C C . VAL A 1 310 ? 30.658 2.089 -19.151 1.00 86.56 310 VAL A C 1
ATOM 2314 O O . VAL A 1 310 ? 30.596 3.052 -19.915 1.00 86.56 310 VAL A O 1
ATOM 2317 N N . ALA A 1 311 ? 31.649 1.192 -19.198 1.00 70.94 311 ALA A N 1
ATOM 2318 C CA . ALA A 1 311 ? 32.929 1.372 -19.900 1.00 70.94 311 ALA A CA 1
ATOM 2319 C C . ALA A 1 311 ? 32.845 1.741 -21.399 1.00 70.94 311 ALA A C 1
ATOM 2321 O O . ALA A 1 311 ? 33.774 2.345 -21.927 1.00 70.94 311 ALA A O 1
ATOM 2322 N N . SER A 1 312 ? 31.751 1.405 -22.086 1.00 68.94 312 SER A N 1
ATOM 2323 C CA . SER A 1 312 ? 31.540 1.659 -23.521 1.00 68.94 312 SER A CA 1
ATOM 2324 C C . SER A 1 312 ? 30.786 2.960 -23.842 1.00 68.94 312 SER A C 1
ATOM 2326 O O . SER A 1 312 ? 30.483 3.221 -25.010 1.00 68.94 312 SER A O 1
ATOM 2328 N N . SER A 1 313 ? 30.478 3.781 -22.833 1.00 73.06 313 SER A N 1
ATOM 2329 C CA . SER A 1 313 ? 29.699 5.016 -22.985 1.00 73.06 313 SER A CA 1
ATOM 2330 C C . SER A 1 313 ? 30.183 6.136 -22.056 1.00 73.06 313 SER A C 1
ATOM 2332 O O . SER A 1 313 ? 31.014 5.926 -21.168 1.00 73.06 313 SER A O 1
ATOM 2334 N N . ALA A 1 314 ? 29.641 7.335 -22.254 1.00 75.38 314 ALA A N 1
ATOM 2335 C CA . ALA A 1 314 ? 29.761 8.463 -21.339 1.00 75.38 314 ALA A CA 1
ATOM 2336 C C . ALA A 1 314 ? 31.194 8.998 -21.156 1.00 75.38 314 ALA A C 1
ATOM 2338 O O . ALA A 1 314 ? 31.552 9.446 -20.070 1.00 75.38 314 ALA A O 1
ATOM 2339 N N . SER A 1 315 ? 32.045 8.969 -22.191 1.00 83.69 315 SER A N 1
ATOM 2340 C CA . SER A 1 315 ? 33.400 9.562 -22.169 1.00 83.69 315 SER A CA 1
ATOM 2341 C C . SER A 1 315 ? 33.386 11.036 -21.773 1.00 83.69 315 SER A C 1
ATOM 2343 O O . SER A 1 315 ? 34.297 11.486 -21.087 1.00 83.69 315 SER A O 1
ATOM 2345 N N . CYS A 1 316 ? 32.323 11.744 -22.149 1.00 86.12 316 CYS A N 1
ATOM 2346 C CA . CYS A 1 316 ? 32.078 13.137 -21.801 1.00 86.12 316 CYS A CA 1
ATOM 2347 C C . CYS A 1 316 ? 31.471 13.352 -20.403 1.00 86.12 316 CYS A C 1
ATOM 2349 O O . CYS A 1 316 ? 31.261 14.500 -20.034 1.00 86.12 316 CYS A O 1
ATOM 2351 N N . ALA A 1 317 ? 31.158 12.296 -19.645 1.00 91.44 317 ALA A N 1
ATOM 2352 C CA . ALA A 1 317 ? 30.587 12.372 -18.301 1.00 91.44 317 ALA A CA 1
ATOM 2353 C C . ALA A 1 317 ? 31.557 11.799 -17.255 1.00 91.44 317 ALA A C 1
ATOM 2355 O O . ALA A 1 317 ? 32.413 10.954 -17.558 1.00 91.44 317 ALA A O 1
ATOM 2356 N N . TYR A 1 318 ? 31.407 12.247 -16.011 1.00 92.62 318 TYR A N 1
ATOM 2357 C CA . TYR A 1 318 ? 32.252 11.857 -14.884 1.00 92.62 318 TYR A CA 1
ATOM 2358 C C . TYR A 1 318 ? 31.442 11.730 -13.591 1.00 92.62 318 TYR A C 1
ATOM 2360 O O . TYR A 1 318 ? 30.393 12.349 -13.425 1.00 92.62 318 TYR A O 1
ATOM 2368 N N . LEU A 1 319 ? 31.937 10.917 -12.658 1.00 94.56 319 LEU A N 1
ATOM 2369 C CA . LEU A 1 319 ? 31.328 10.784 -11.336 1.00 94.56 319 LEU A CA 1
ATOM 2370 C C . LEU A 1 319 ? 31.613 12.040 -10.501 1.00 94.56 319 LEU A C 1
ATOM 2372 O O . LEU A 1 319 ? 32.768 12.447 -10.361 1.00 94.56 319 LEU A O 1
ATOM 2376 N N . ASN A 1 320 ? 30.565 12.637 -9.938 1.00 95.06 320 ASN A N 1
ATOM 2377 C CA . ASN A 1 320 ? 30.657 13.702 -8.945 1.00 95.06 320 ASN A CA 1
ATOM 2378 C C . ASN A 1 320 ? 30.403 13.097 -7.557 1.00 95.06 320 ASN A C 1
ATOM 2380 O O . ASN A 1 320 ? 29.263 12.849 -7.165 1.00 95.06 320 ASN A O 1
ATOM 2384 N N . GLY A 1 321 ? 31.476 12.782 -6.830 1.00 93.88 321 GLY A N 1
ATOM 2385 C CA . GLY A 1 321 ? 31.374 11.911 -5.657 1.00 93.88 321 GLY A CA 1
ATOM 2386 C C . GLY A 1 321 ? 30.970 10.488 -6.056 1.00 93.88 321 GLY A C 1
ATOM 2387 O O . GLY A 1 321 ? 31.332 10.023 -7.135 1.00 93.88 321 GLY A O 1
ATOM 2388 N N . SER A 1 322 ? 30.248 9.776 -5.185 1.00 93.56 322 SER A N 1
ATOM 2389 C CA . SER A 1 322 ? 29.838 8.392 -5.458 1.00 93.56 322 SER A CA 1
ATOM 2390 C C . SER A 1 322 ? 28.417 8.246 -6.000 1.00 93.56 322 SER A C 1
ATOM 2392 O O . SER A 1 322 ? 28.128 7.203 -6.568 1.00 93.56 322 SER A O 1
ATOM 2394 N N . ALA A 1 323 ? 27.539 9.241 -5.849 1.00 95.19 323 ALA A N 1
ATOM 2395 C CA . ALA A 1 323 ? 26.097 9.083 -6.082 1.00 95.19 323 ALA A CA 1
ATOM 2396 C C . ALA A 1 323 ? 25.538 9.878 -7.275 1.00 95.19 323 ALA A C 1
ATOM 2398 O O . ALA A 1 323 ? 24.336 9.834 -7.528 1.00 95.19 323 ALA A O 1
ATOM 2399 N N . GLU A 1 324 ? 26.384 10.604 -8.010 1.00 96.44 324 GLU A N 1
ATOM 2400 C CA . GLU A 1 324 ? 25.961 11.442 -9.135 1.00 96.44 324 GLU A CA 1
ATOM 2401 C C . GLU A 1 324 ? 26.846 11.213 -10.362 1.00 96.44 324 GLU A C 1
ATOM 2403 O O . GLU A 1 324 ? 28.076 11.237 -10.276 1.00 96.44 324 GLU A O 1
ATOM 2408 N N . MET A 1 325 ? 26.219 11.040 -11.526 1.00 95.31 325 MET A N 1
ATOM 2409 C CA . MET A 1 325 ? 26.902 11.076 -12.820 1.00 95.31 325 MET A CA 1
ATOM 2410 C C . MET A 1 325 ? 26.681 12.438 -13.461 1.00 95.31 325 MET A C 1
ATOM 2412 O O . MET A 1 325 ? 25.576 12.738 -13.912 1.00 95.31 325 MET A O 1
ATOM 2416 N N . LYS A 1 326 ? 27.732 13.248 -13.518 1.00 94.88 326 LYS A N 1
ATOM 2417 C CA . LYS A 1 326 ? 27.694 14.594 -14.072 1.00 94.88 326 LYS A CA 1
ATOM 2418 C C . LYS A 1 326 ? 28.029 14.583 -15.559 1.00 94.88 326 LYS A C 1
ATOM 2420 O O . LYS A 1 326 ? 28.997 13.949 -15.977 1.00 94.88 326 LYS A O 1
ATOM 2425 N N . TYR A 1 327 ? 27.217 15.275 -16.352 1.00 92.56 327 TYR A N 1
ATOM 2426 C CA . TYR A 1 327 ? 27.295 15.260 -17.816 1.00 92.56 327 TYR A CA 1
ATOM 2427 C C . TYR A 1 327 ? 27.289 16.666 -18.444 1.00 92.56 327 TYR A C 1
ATOM 2429 O O . TYR A 1 327 ? 26.980 16.830 -19.623 1.00 92.56 327 TYR A O 1
ATOM 2437 N N . ASP A 1 328 ? 27.656 17.697 -17.683 1.00 91.44 328 ASP A N 1
ATOM 2438 C CA . ASP A 1 328 ? 27.723 19.089 -18.154 1.00 91.44 328 ASP A CA 1
ATOM 2439 C C . ASP A 1 328 ? 28.671 19.302 -19.347 1.00 91.44 328 ASP A C 1
ATOM 2441 O O . ASP A 1 328 ? 28.462 20.216 -20.144 1.00 91.44 328 ASP A O 1
ATOM 2445 N N . THR A 1 329 ? 29.660 18.426 -19.518 1.00 89.06 329 THR A N 1
ATOM 2446 C CA . THR A 1 329 ? 30.595 18.420 -20.650 1.00 89.06 329 THR A CA 1
ATOM 2447 C C . THR A 1 329 ? 30.137 17.584 -21.850 1.00 89.06 329 THR A C 1
ATOM 2449 O O . THR A 1 329 ? 30.844 17.526 -22.857 1.00 89.06 329 THR A O 1
ATOM 2452 N N . CYS A 1 330 ? 28.971 16.936 -21.784 1.00 87.44 330 CYS A N 1
ATOM 2453 C CA . CYS A 1 330 ? 28.451 16.142 -22.895 1.00 87.44 330 CYS A CA 1
ATOM 2454 C C . CYS A 1 330 ? 27.797 17.005 -23.982 1.00 87.44 330 CYS A C 1
ATOM 2456 O O . CYS A 1 330 ? 27.025 17.911 -23.658 1.00 87.44 330 CYS A O 1
ATOM 2458 N N . PRO A 1 331 ? 28.055 16.709 -25.273 1.00 80.94 331 PRO A N 1
ATOM 2459 C CA . PRO A 1 331 ? 27.513 17.482 -26.390 1.00 80.94 331 PRO A CA 1
ATOM 2460 C C . PRO A 1 331 ? 26.015 17.224 -26.610 1.00 80.94 331 PRO A C 1
ATOM 2462 O O . PRO A 1 331 ? 25.292 18.112 -27.055 1.00 80.94 331 PRO A O 1
ATOM 2465 N N . ALA A 1 332 ? 25.535 16.024 -26.272 1.00 74.44 332 ALA A N 1
ATOM 2466 C CA . ALA A 1 332 ? 24.125 15.663 -26.314 1.00 74.44 332 ALA A CA 1
ATOM 2467 C C . ALA A 1 332 ? 23.529 15.736 -24.902 1.00 74.44 332 ALA A C 1
ATOM 2469 O O . ALA A 1 332 ? 23.764 14.867 -24.067 1.00 74.44 332 ALA A O 1
ATOM 2470 N N . GLN A 1 333 ? 22.758 16.791 -24.635 1.00 74.62 333 GLN A N 1
ATOM 2471 C CA . GLN A 1 333 ? 22.102 17.019 -23.341 1.00 74.62 333 GLN A CA 1
ATOM 2472 C C . GLN A 1 333 ? 20.571 16.921 -23.412 1.00 74.62 333 GLN A C 1
ATOM 2474 O O . GLN A 1 333 ? 19.883 17.449 -22.538 1.00 74.62 333 GLN A O 1
ATOM 2479 N N . ASN A 1 334 ? 20.043 16.307 -24.475 1.00 75.25 334 ASN A N 1
ATOM 2480 C CA . ASN A 1 334 ? 18.615 16.254 -24.764 1.00 75.25 334 ASN A CA 1
ATOM 2481 C C . ASN A 1 334 ? 18.069 14.821 -24.598 1.00 75.25 334 ASN A C 1
ATOM 2483 O O . ASN A 1 334 ? 18.567 13.883 -25.219 1.00 75.25 334 ASN A O 1
ATOM 2487 N N . ALA A 1 335 ? 17.032 14.679 -23.773 1.00 77.56 335 ALA A N 1
ATOM 2488 C CA . ALA A 1 335 ? 16.309 13.441 -23.505 1.00 77.56 335 ALA A CA 1
ATOM 2489 C C . ALA A 1 335 ? 14.993 13.297 -24.305 1.00 77.56 335 ALA A C 1
ATOM 2491 O O . ALA A 1 335 ? 14.210 12.388 -24.030 1.00 77.56 335 ALA A O 1
ATOM 2492 N N . ASP A 1 336 ? 14.734 14.163 -25.289 1.00 79.06 336 ASP A N 1
ATOM 2493 C CA . ASP A 1 336 ? 13.630 14.023 -26.245 1.00 79.06 336 ASP A CA 1
ATOM 2494 C C . ASP A 1 336 ? 13.747 12.714 -27.015 1.00 79.06 336 ASP A C 1
ATOM 2496 O O . ASP A 1 336 ? 14.822 12.334 -27.471 1.00 79.06 336 ASP A O 1
ATOM 2500 N N . ARG A 1 337 ? 12.633 12.026 -27.241 1.00 78.19 337 ARG A N 1
ATOM 2501 C CA . ARG A 1 337 ? 12.638 10.903 -28.182 1.00 78.19 337 ARG A CA 1
ATOM 2502 C C . ARG A 1 337 ? 12.704 11.407 -29.621 1.00 78.19 337 ARG A C 1
ATOM 2504 O O . ARG A 1 337 ? 12.244 12.493 -29.953 1.00 78.19 337 ARG A O 1
ATOM 2511 N N . THR A 1 338 ? 13.241 10.572 -30.501 1.00 65.88 338 THR A N 1
ATOM 2512 C CA . THR A 1 338 ? 13.401 10.905 -31.928 1.00 65.88 338 THR A CA 1
ATOM 2513 C C . THR A 1 338 ? 12.261 10.389 -32.809 1.00 65.88 338 THR A C 1
ATOM 2515 O O . THR A 1 338 ? 11.968 11.021 -33.817 1.00 65.88 338 THR A O 1
ATOM 2518 N N . ALA A 1 339 ? 11.602 9.283 -32.433 1.00 67.75 339 ALA A N 1
ATOM 2519 C CA . ALA A 1 339 ? 10.415 8.737 -33.121 1.00 67.75 339 ALA A CA 1
ATOM 2520 C C . ALA A 1 339 ? 9.726 7.557 -32.389 1.00 67.75 339 ALA A C 1
ATOM 2522 O O . ALA A 1 339 ? 8.724 7.040 -32.877 1.00 67.75 339 ALA A O 1
ATOM 2523 N N . ALA A 1 340 ? 10.269 7.071 -31.265 1.00 79.50 340 ALA A N 1
ATOM 2524 C CA . ALA A 1 340 ? 9.794 5.849 -30.614 1.00 79.50 340 ALA A CA 1
ATOM 2525 C C . ALA A 1 340 ? 8.621 6.097 -29.659 1.00 79.50 340 ALA A C 1
ATOM 2527 O O . ALA A 1 340 ? 8.566 7.119 -28.977 1.00 79.50 340 ALA A O 1
ATOM 2528 N N . ALA A 1 341 ? 7.715 5.127 -29.547 1.00 88.50 341 ALA A N 1
ATOM 2529 C CA . ALA A 1 341 ? 6.792 5.098 -28.422 1.00 88.50 341 ALA A CA 1
ATOM 2530 C C . ALA A 1 341 ? 7.569 5.005 -27.100 1.00 88.50 341 ALA A C 1
ATOM 2532 O O . ALA A 1 341 ? 8.654 4.419 -27.044 1.00 88.50 341 ALA A O 1
ATOM 2533 N N . PHE A 1 342 ? 7.019 5.591 -26.039 1.00 92.38 342 PHE A N 1
ATOM 2534 C CA . PHE A 1 342 ? 7.510 5.303 -24.698 1.00 92.38 342 PHE A CA 1
ATOM 2535 C C . PHE A 1 342 ? 6.989 3.916 -24.303 1.00 92.38 342 PHE A C 1
ATOM 2537 O O . PHE A 1 342 ? 5.804 3.616 -24.452 1.00 92.38 342 PHE A O 1
ATOM 2544 N N . MET A 1 343 ? 7.888 3.059 -23.840 1.00 93.75 343 MET A N 1
ATOM 2545 C CA . MET A 1 343 ? 7.618 1.661 -23.533 1.00 93.75 343 MET A CA 1
ATOM 2546 C C . MET A 1 343 ? 7.897 1.400 -22.057 1.00 93.75 343 MET A C 1
ATOM 2548 O O . MET A 1 343 ? 8.927 1.828 -21.532 1.00 93.75 343 MET A O 1
ATOM 2552 N N . ILE A 1 344 ? 7.014 0.644 -21.412 1.00 96.44 344 ILE A N 1
ATOM 2553 C CA . ILE A 1 344 ? 7.256 0.015 -20.112 1.00 96.44 344 ILE A CA 1
ATOM 2554 C C . ILE A 1 344 ? 7.509 -1.473 -20.364 1.00 96.44 344 ILE A C 1
ATOM 2556 O O . ILE A 1 344 ? 6.764 -2.141 -21.080 1.00 96.44 344 ILE A O 1
ATOM 2560 N N . GLY A 1 345 ? 8.589 -1.991 -19.795 1.00 94.31 345 GLY A N 1
ATOM 2561 C CA . GLY A 1 345 ? 9.009 -3.382 -19.907 1.00 94.31 345 GLY A CA 1
ATOM 2562 C C . GLY A 1 345 ? 9.680 -3.750 -21.233 1.00 94.31 345 GLY A C 1
ATOM 2563 O O . GLY A 1 345 ? 9.890 -4.928 -21.491 1.00 94.31 345 GLY A O 1
ATOM 2564 N N . SER A 1 346 ? 9.993 -2.793 -22.112 1.00 91.12 346 SER A N 1
ATOM 2565 C CA . SER A 1 346 ? 10.699 -3.060 -23.373 1.00 91.12 346 SER A CA 1
ATOM 2566 C C . SER A 1 346 ? 11.245 -1.773 -23.998 1.00 91.12 346 SER A C 1
ATOM 2568 O O . SER A 1 346 ? 11.225 -0.703 -23.392 1.00 91.12 346 SER A O 1
ATOM 2570 N N . PHE A 1 347 ? 11.732 -1.894 -25.224 1.00 84.69 347 PHE A N 1
ATOM 2571 C CA . PHE A 1 347 ? 12.187 -0.831 -26.109 1.00 84.69 347 PHE A CA 1
ATOM 2572 C C . PHE A 1 347 ? 11.572 -1.044 -27.509 1.00 84.69 347 PHE A C 1
ATOM 2574 O O . PHE A 1 347 ? 11.102 -2.142 -27.826 1.00 84.69 347 PHE A O 1
ATOM 2581 N N . ALA A 1 348 ? 11.555 -0.012 -28.361 1.00 74.75 348 ALA A N 1
ATOM 2582 C CA . ALA A 1 348 ? 10.941 -0.092 -29.688 1.00 74.75 348 ALA A CA 1
ATOM 2583 C C . ALA A 1 348 ? 11.552 -1.221 -30.5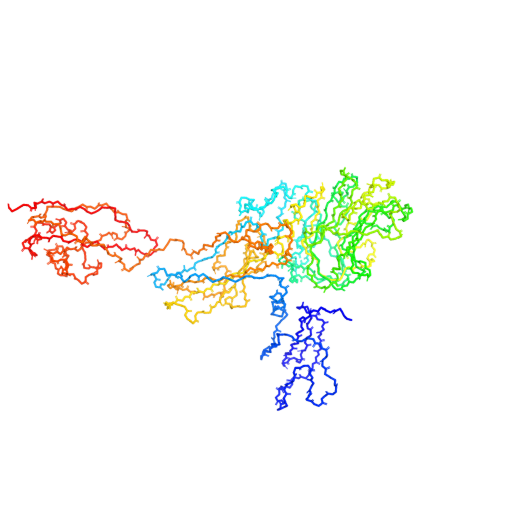50 1.00 74.75 348 ALA A C 1
ATOM 2585 O O . ALA A 1 348 ? 12.725 -1.190 -30.899 1.00 74.75 348 ALA A O 1
ATOM 2586 N N . GLY A 1 349 ? 10.749 -2.228 -30.914 1.00 71.19 349 GLY A N 1
ATOM 2587 C CA . GLY A 1 349 ? 11.215 -3.437 -31.619 1.00 71.19 349 GLY A CA 1
ATOM 2588 C C . GLY A 1 349 ? 11.355 -4.685 -30.735 1.00 71.19 349 GLY A C 1
ATOM 2589 O O . GLY A 1 349 ? 11.748 -5.738 -31.227 1.00 71.19 349 GLY A O 1
ATOM 2590 N N . ASN A 1 350 ? 10.985 -4.583 -29.456 1.00 70.62 350 ASN A N 1
ATOM 2591 C CA . ASN A 1 350 ? 10.872 -5.681 -28.494 1.00 70.62 350 ASN A CA 1
ATOM 2592 C C . ASN A 1 350 ? 12.161 -6.478 -28.225 1.00 70.62 350 ASN A C 1
ATOM 2594 O O . ASN A 1 350 ? 12.129 -7.693 -28.026 1.00 70.62 350 ASN A O 1
ATOM 2598 N N . PHE A 1 351 ? 13.305 -5.795 -28.220 1.00 70.00 351 PHE A N 1
ATOM 2599 C CA . PHE A 1 351 ? 14.581 -6.383 -27.819 1.00 70.00 351 PHE A CA 1
ATOM 2600 C C . PHE A 1 351 ? 14.693 -6.394 -26.284 1.00 70.00 351 PHE A C 1
ATOM 2602 O O . PHE A 1 351 ? 14.349 -5.399 -25.651 1.00 70.00 351 PHE A O 1
ATOM 2609 N N . THR A 1 352 ? 15.144 -7.516 -25.706 1.00 84.19 352 THR A N 1
ATOM 2610 C CA . THR A 1 352 ? 15.289 -7.734 -24.244 1.00 84.19 352 THR A CA 1
ATOM 2611 C C . THR A 1 352 ? 14.045 -7.380 -23.399 1.00 84.19 352 THR A C 1
ATOM 2613 O O . THR A 1 352 ? 14.138 -6.602 -22.440 1.00 84.19 352 THR A O 1
ATOM 2616 N N . PRO A 1 353 ? 12.866 -7.953 -23.722 1.00 90.25 353 PRO A N 1
ATOM 2617 C CA . PRO A 1 353 ? 11.624 -7.649 -23.020 1.00 90.25 353 PRO A CA 1
ATOM 2618 C C . PRO A 1 353 ? 11.671 -8.071 -21.552 1.00 90.25 353 PRO A C 1
ATOM 2620 O O . PRO A 1 353 ? 12.339 -9.037 -21.169 1.00 90.25 353 PRO A O 1
ATOM 2623 N N . TYR A 1 354 ? 10.914 -7.361 -20.727 1.00 93.62 354 TYR A N 1
ATOM 2624 C CA . TYR A 1 354 ? 10.830 -7.622 -19.306 1.00 93.62 354 TYR A CA 1
ATOM 2625 C C . TYR A 1 354 ? 10.175 -8.965 -19.021 1.00 93.62 354 TYR A C 1
ATOM 2627 O O . TYR A 1 354 ? 9.223 -9.395 -19.677 1.00 93.62 354 TYR A O 1
ATOM 2635 N N . SER A 1 355 ? 10.700 -9.632 -18.002 1.00 92.62 355 SER A N 1
ATOM 2636 C CA . SER A 1 355 ? 10.111 -10.835 -17.432 1.00 92.62 355 SER A CA 1
ATOM 2637 C C . SER A 1 355 ? 10.178 -10.717 -15.915 1.00 92.62 355 SER A C 1
ATOM 2639 O O . SER A 1 355 ? 11.271 -10.631 -15.354 1.00 92.62 355 SER A O 1
ATOM 2641 N N . GLY A 1 356 ? 9.023 -10.669 -15.257 1.00 93.94 356 GLY A N 1
ATOM 2642 C CA . GLY A 1 356 ? 8.875 -10.276 -13.850 1.00 93.94 356 GLY A CA 1
ATOM 2643 C C . GLY A 1 356 ? 7.611 -9.442 -13.639 1.00 93.94 356 GLY A C 1
ATOM 2644 O O . GLY A 1 356 ? 6.784 -9.343 -14.544 1.00 93.94 356 GLY A O 1
ATOM 2645 N N . THR A 1 357 ? 7.456 -8.822 -12.474 1.00 95.75 357 THR A N 1
ATOM 2646 C CA . THR A 1 357 ? 6.333 -7.911 -12.181 1.00 95.75 357 THR A CA 1
ATOM 2647 C C . THR A 1 357 ? 6.828 -6.474 -12.026 1.00 95.75 357 THR A C 1
ATOM 2649 O O . THR A 1 357 ? 7.858 -6.242 -11.391 1.00 95.75 357 THR A O 1
ATOM 2652 N N . ILE A 1 358 ? 6.095 -5.523 -12.607 1.00 97.62 358 ILE A N 1
ATOM 2653 C CA . ILE A 1 358 ? 6.287 -4.074 -12.425 1.00 97.62 358 ILE A CA 1
ATOM 2654 C C . ILE A 1 358 ? 4.991 -3.515 -11.849 1.00 97.62 358 ILE A C 1
ATOM 2656 O O . ILE A 1 358 ? 3.917 -3.966 -12.244 1.00 97.62 358 ILE A O 1
ATOM 2660 N N . ASP A 1 359 ? 5.105 -2.558 -10.938 1.00 97.81 359 ASP A N 1
ATOM 2661 C CA . ASP A 1 359 ? 3.975 -1.940 -10.251 1.00 97.81 359 ASP A CA 1
ATOM 2662 C C . ASP A 1 359 ? 4.237 -0.441 -9.994 1.00 97.81 359 ASP A C 1
ATOM 2664 O O . ASP A 1 359 ? 5.401 -0.024 -9.943 1.00 97.81 359 ASP A O 1
ATOM 2668 N N . GLU A 1 360 ? 3.177 0.361 -9.845 1.00 97.38 360 GLU A N 1
ATOM 2669 C CA . GLU A 1 360 ? 3.220 1.796 -9.498 1.00 97.38 360 GLU A CA 1
ATOM 2670 C C . GLU A 1 360 ? 4.240 2.612 -10.323 1.00 97.38 360 GLU A C 1
ATOM 2672 O O . GLU A 1 360 ? 5.172 3.232 -9.790 1.00 97.38 360 GLU A O 1
ATOM 2677 N N . VAL A 1 361 ? 4.099 2.597 -11.651 1.00 98.62 361 VAL A N 1
ATOM 2678 C CA . VAL A 1 361 ? 4.986 3.352 -12.549 1.00 98.62 361 VAL A CA 1
ATOM 2679 C C . VAL A 1 361 ? 4.556 4.814 -12.580 1.00 98.62 361 VAL A C 1
ATOM 2681 O O . VAL A 1 361 ? 3.425 5.121 -12.946 1.00 98.62 361 VAL A O 1
ATOM 2684 N N . ALA A 1 362 ? 5.467 5.731 -12.265 1.00 98.50 362 ALA A N 1
ATOM 2685 C CA . ALA A 1 362 ? 5.189 7.162 -12.229 1.00 98.50 362 ALA A CA 1
ATOM 2686 C C . ALA A 1 362 ? 6.309 7.985 -12.878 1.00 98.50 362 ALA A C 1
ATOM 2688 O O . ALA A 1 362 ? 7.491 7.651 -12.767 1.00 98.50 362 ALA A O 1
ATOM 2689 N N . ILE A 1 363 ? 5.943 9.069 -13.566 1.00 98.38 363 ILE A N 1
ATOM 2690 C CA . ILE A 1 363 ? 6.869 9.941 -14.300 1.00 98.38 363 ILE A CA 1
ATOM 2691 C C . ILE A 1 363 ? 6.556 11.405 -13.995 1.00 98.38 363 ILE A C 1
ATOM 2693 O O . ILE A 1 363 ? 5.426 11.851 -14.180 1.00 98.38 363 ILE A O 1
ATOM 2697 N N . TRP A 1 364 ? 7.572 12.178 -13.616 1.00 98.00 364 TRP A N 1
ATOM 2698 C CA . TRP A 1 364 ? 7.475 13.615 -13.357 1.00 98.00 364 TRP A CA 1
ATOM 2699 C C . TRP A 1 364 ? 8.372 14.424 -14.293 1.00 98.00 364 TRP A C 1
ATOM 2701 O O . TRP A 1 364 ? 9.499 14.025 -14.574 1.00 98.00 364 TRP A O 1
ATOM 2711 N N . LYS A 1 365 ? 7.932 15.629 -14.677 1.00 96.25 365 LYS A N 1
ATOM 2712 C CA . LYS A 1 365 ? 8.778 16.676 -15.291 1.00 96.25 365 LYS A CA 1
ATOM 2713 C C . LYS A 1 365 ? 9.422 17.583 -14.235 1.00 96.25 365 LYS A C 1
ATOM 2715 O O . LYS A 1 365 ? 9.312 18.809 -14.283 1.00 96.25 365 LYS A O 1
ATOM 2720 N N . LYS A 1 366 ? 10.026 16.968 -13.221 1.00 95.88 366 LYS A N 1
ATOM 2721 C CA . LYS A 1 366 ? 10.875 17.619 -12.217 1.00 95.88 366 LYS A CA 1
ATOM 2722 C C . LYS A 1 366 ? 11.830 16.587 -11.624 1.00 95.88 366 LYS A C 1
ATOM 2724 O O . LYS A 1 366 ? 11.523 15.401 -11.663 1.00 95.88 366 LYS A O 1
ATOM 2729 N N . ALA A 1 367 ? 12.934 17.064 -11.058 1.00 96.12 367 ALA A N 1
ATOM 2730 C CA . ALA A 1 367 ? 13.716 16.286 -10.105 1.00 96.12 367 ALA A CA 1
ATOM 2731 C C . ALA A 1 367 ? 12.939 16.196 -8.778 1.00 96.12 367 ALA A C 1
ATOM 2733 O O . ALA A 1 367 ? 12.224 17.139 -8.412 1.00 96.12 367 ALA A O 1
ATOM 2734 N N . LEU A 1 368 ? 13.049 15.069 -8.081 1.00 96.31 368 LEU A N 1
ATOM 2735 C CA . LEU A 1 368 ? 12.424 14.855 -6.781 1.00 96.31 368 LEU A CA 1
ATOM 2736 C C . LEU A 1 368 ? 13.424 15.175 -5.670 1.00 96.31 368 LEU A C 1
ATOM 2738 O O . LEU A 1 368 ? 14.631 15.004 -5.807 1.00 96.31 368 LEU A O 1
ATOM 2742 N N . THR A 1 369 ? 12.934 15.637 -4.525 1.00 93.50 369 THR A N 1
ATOM 2743 C CA . THR A 1 369 ? 13.812 15.775 -3.360 1.00 93.50 369 THR A CA 1
ATOM 2744 C C . THR A 1 369 ? 14.107 14.401 -2.755 1.00 93.50 369 THR A C 1
ATOM 2746 O O . THR A 1 369 ? 13.312 13.471 -2.875 1.00 93.50 369 THR A O 1
ATOM 2749 N N . ASN A 1 370 ? 15.202 14.265 -2.001 1.00 90.38 370 ASN A N 1
ATOM 2750 C CA . ASN A 1 370 ? 15.464 13.029 -1.246 1.00 90.38 370 ASN A CA 1
ATOM 2751 C C . ASN A 1 370 ? 14.300 12.666 -0.297 1.00 90.38 370 ASN A C 1
ATOM 2753 O O . ASN A 1 370 ? 14.050 11.490 -0.046 1.00 90.38 370 ASN A O 1
ATOM 2757 N N . GLY A 1 371 ? 13.580 13.671 0.219 1.00 89.19 371 GLY A N 1
ATOM 2758 C CA . GLY A 1 371 ? 12.385 13.470 1.038 1.00 89.19 371 GLY A CA 1
ATOM 2759 C C . GLY A 1 371 ? 11.197 12.918 0.245 1.00 89.19 371 GLY A C 1
ATOM 2760 O O . GLY A 1 371 ? 10.503 12.040 0.753 1.00 89.19 371 GLY A O 1
ATOM 2761 N N . ASP A 1 372 ? 10.992 13.382 -0.992 1.00 93.94 372 ASP A N 1
ATOM 2762 C CA . ASP A 1 372 ? 9.991 12.827 -1.915 1.00 93.94 372 ASP A CA 1
ATOM 2763 C C . ASP A 1 372 ? 10.310 11.360 -2.241 1.00 93.94 372 ASP A C 1
ATOM 2765 O O . ASP A 1 372 ? 9.433 10.506 -2.159 1.00 93.94 372 ASP A O 1
ATOM 2769 N N . VAL A 1 373 ? 11.576 11.049 -2.549 1.00 94.56 373 VAL A N 1
ATOM 2770 C CA . VAL A 1 373 ? 12.029 9.679 -2.853 1.00 94.56 373 VAL A CA 1
ATOM 2771 C C . VAL A 1 373 ? 11.833 8.744 -1.655 1.00 94.56 373 VAL A C 1
ATOM 2773 O O . VAL A 1 373 ? 11.349 7.624 -1.816 1.00 94.56 373 VAL A O 1
ATOM 2776 N N . ALA A 1 374 ? 12.150 9.205 -0.443 1.00 90.62 374 ALA A N 1
ATOM 2777 C CA . ALA A 1 374 ? 11.905 8.433 0.773 1.00 90.62 374 ALA A CA 1
ATOM 2778 C C . ALA A 1 374 ? 10.402 8.196 1.017 1.00 90.62 374 ALA A C 1
ATOM 2780 O O . ALA A 1 374 ? 10.011 7.103 1.425 1.00 90.62 374 ALA A O 1
ATOM 2781 N N . ASP A 1 375 ? 9.548 9.188 0.745 1.00 90.31 375 ASP A N 1
ATOM 2782 C CA . ASP A 1 375 ? 8.095 9.040 0.878 1.00 90.31 375 ASP A CA 1
ATOM 2783 C C . ASP A 1 375 ? 7.508 8.083 -0.160 1.00 90.31 375 ASP A C 1
ATOM 2785 O O . ASP A 1 375 ? 6.667 7.255 0.196 1.00 90.31 375 ASP A O 1
ATOM 2789 N N . LEU A 1 376 ? 7.983 8.141 -1.408 1.00 93.81 376 LEU A N 1
ATOM 2790 C CA . LEU A 1 376 ? 7.630 7.183 -2.459 1.00 93.81 376 LEU A CA 1
ATOM 2791 C C . LEU A 1 376 ? 7.959 5.748 -2.042 1.00 93.81 376 LEU A C 1
ATOM 2793 O O . LEU A 1 376 ? 7.099 4.870 -2.116 1.00 93.81 376 LEU A O 1
ATOM 2797 N N . TYR A 1 377 ? 9.175 5.513 -1.547 1.00 94.19 377 TYR A N 1
ATOM 2798 C CA . TYR A 1 377 ? 9.584 4.185 -1.103 1.00 94.19 377 TYR A CA 1
ATOM 2799 C C . TYR A 1 377 ? 8.747 3.694 0.087 1.00 94.19 377 TYR A C 1
ATOM 2801 O O . TYR A 1 377 ? 8.209 2.584 0.068 1.00 94.19 377 TYR A O 1
ATOM 2809 N N . ARG A 1 378 ? 8.576 4.531 1.116 1.00 91.69 378 ARG A N 1
ATOM 2810 C CA . ARG A 1 378 ? 7.890 4.137 2.357 1.00 91.69 378 ARG A CA 1
ATOM 2811 C C . ARG A 1 378 ? 6.405 3.856 2.181 1.00 91.69 378 ARG A C 1
ATOM 2813 O O . ARG A 1 378 ? 5.865 3.093 2.978 1.00 91.69 378 ARG A O 1
ATOM 2820 N N . ARG A 1 379 ? 5.754 4.403 1.148 1.00 92.31 379 ARG A N 1
ATOM 2821 C CA . ARG A 1 379 ? 4.378 4.026 0.780 1.00 92.31 379 ARG A CA 1
ATOM 2822 C C . ARG A 1 379 ? 4.242 2.521 0.551 1.00 92.31 379 ARG A C 1
ATOM 2824 O O . ARG A 1 379 ? 3.331 1.921 1.100 1.00 92.31 379 ARG A O 1
ATOM 2831 N N . GLY A 1 380 ? 5.164 1.896 -0.183 1.00 92.94 380 GLY A N 1
ATOM 2832 C CA . GLY A 1 380 ? 5.138 0.444 -0.415 1.00 92.94 380 GLY A CA 1
ATOM 2833 C C . GLY A 1 380 ? 5.940 -0.374 0.605 1.00 92.94 380 GLY A C 1
ATOM 2834 O O . GLY A 1 380 ? 5.590 -1.520 0.889 1.00 92.94 380 GLY A O 1
ATOM 2835 N N . ALA A 1 381 ? 7.011 0.196 1.170 1.00 92.12 381 ALA A N 1
ATOM 2836 C CA . ALA A 1 381 ? 7.910 -0.500 2.097 1.00 92.12 381 ALA A CA 1
ATOM 2837 C C . ALA A 1 381 ? 7.297 -0.794 3.466 1.00 92.12 381 ALA A C 1
ATOM 2839 O O . ALA A 1 381 ? 7.650 -1.796 4.082 1.00 92.12 381 ALA A O 1
ATOM 2840 N N . ASN A 1 382 ? 6.379 0.059 3.921 1.00 92.25 382 ASN A N 1
ATOM 2841 C CA . ASN A 1 382 ? 5.787 -0.016 5.249 1.00 92.25 382 ASN A CA 1
ATOM 2842 C C . ASN A 1 382 ? 4.311 -0.399 5.149 1.00 92.25 382 ASN A C 1
ATOM 2844 O O . ASN A 1 382 ? 3.562 0.200 4.376 1.00 92.25 382 ASN A O 1
ATOM 2848 N N . ARG A 1 383 ? 3.881 -1.383 5.946 1.00 92.12 383 ARG A N 1
ATOM 2849 C CA . ARG A 1 383 ? 2.508 -1.916 5.923 1.00 92.12 383 ARG A CA 1
ATOM 2850 C C . ARG A 1 383 ? 1.972 -2.149 7.332 1.00 92.12 383 ARG A C 1
ATOM 2852 O O . ARG A 1 383 ? 2.715 -2.490 8.252 1.00 92.12 383 ARG A O 1
ATOM 2859 N N . LEU A 1 384 ? 0.662 -1.967 7.484 1.00 93.56 384 LEU A N 1
ATOM 2860 C CA . LEU A 1 384 ? -0.088 -2.253 8.706 1.00 93.56 384 LEU A CA 1
ATOM 2861 C C . LEU A 1 384 ? -1.195 -3.256 8.403 1.00 93.56 384 LEU A C 1
ATOM 2863 O O . LEU A 1 384 ? -2.020 -3.030 7.517 1.00 93.56 384 LEU A O 1
ATOM 2867 N N . PHE A 1 385 ? -1.230 -4.329 9.183 1.00 93.94 385 PHE A N 1
ATOM 2868 C CA . PHE A 1 385 ? -2.181 -5.421 9.028 1.00 93.94 385 PHE A CA 1
ATOM 2869 C C . PHE A 1 385 ? -2.958 -5.631 10.316 1.00 93.94 385 PHE A C 1
ATOM 2871 O O . PHE A 1 385 ? -2.362 -5.871 11.361 1.00 93.94 385 PHE A O 1
ATOM 2878 N N . PHE A 1 386 ? -4.284 -5.582 10.246 1.00 96.62 386 PHE A N 1
ATOM 2879 C CA . PHE A 1 386 ? -5.180 -5.714 11.387 1.00 96.62 386 PHE A CA 1
ATOM 2880 C C . PHE A 1 386 ? -5.992 -7.003 11.324 1.00 96.62 386 PHE A C 1
ATOM 2882 O O . PHE A 1 386 ? -6.444 -7.440 10.266 1.00 96.62 386 PHE A O 1
ATOM 2889 N N . GLN A 1 387 ? -6.249 -7.570 12.497 1.00 96.12 387 GLN A N 1
ATOM 2890 C CA . GLN A 1 387 ? -7.273 -8.588 12.705 1.00 96.12 387 GLN A CA 1
ATOM 2891 C C . GLN A 1 387 ? -8.099 -8.235 13.931 1.00 96.12 387 GLN A C 1
ATOM 2893 O O . GLN A 1 387 ? -7.628 -7.561 14.850 1.00 96.12 387 GLN A O 1
ATOM 2898 N N . VAL A 1 388 ? -9.335 -8.715 13.953 1.00 97.38 388 VAL A N 1
ATOM 2899 C CA . VAL A 1 388 ? -10.297 -8.423 15.015 1.00 97.38 388 VAL A CA 1
ATOM 2900 C C . VAL A 1 388 ? -10.907 -9.700 15.564 1.00 97.38 388 VAL A C 1
ATOM 2902 O O . VAL A 1 388 ? -10.907 -10.743 14.909 1.00 97.38 388 VAL A O 1
ATOM 2905 N N . ARG A 1 389 ? -11.442 -9.628 16.779 1.00 95.62 389 ARG A N 1
ATOM 2906 C CA . ARG A 1 389 ? -12.283 -10.677 17.353 1.00 95.62 389 ARG A CA 1
ATOM 2907 C C . ARG A 1 389 ? -13.314 -10.083 18.299 1.00 95.62 389 ARG A C 1
ATOM 2909 O O . ARG A 1 389 ? -13.050 -9.098 18.986 1.00 95.62 389 ARG A O 1
ATOM 2916 N N . GLY A 1 390 ? -14.475 -10.720 18.339 1.00 94.81 390 GLY A N 1
ATOM 2917 C CA . GLY A 1 390 ? -15.553 -10.432 19.274 1.00 94.81 390 GLY A CA 1
ATOM 2918 C C . GLY A 1 390 ? -15.848 -11.672 20.106 1.00 94.81 390 GLY A C 1
ATOM 2919 O O . GLY A 1 390 ? -15.667 -12.794 19.626 1.00 94.81 390 GLY A O 1
ATOM 2920 N N . CYS A 1 391 ? -16.242 -11.482 21.363 1.00 93.62 391 CYS A N 1
ATOM 2921 C CA . CYS A 1 391 ? -16.629 -12.595 22.221 1.00 93.62 391 CYS A CA 1
ATOM 2922 C C . CYS A 1 391 ? -17.687 -12.209 23.272 1.00 93.62 391 CYS A C 1
ATOM 2924 O O . CYS A 1 391 ? -17.825 -11.046 23.661 1.00 93.62 391 CYS A O 1
ATOM 2926 N N . SER A 1 392 ? -18.426 -13.204 23.770 1.00 92.56 392 SER A N 1
ATOM 2927 C CA . SER A 1 392 ? -19.406 -13.042 24.855 1.00 92.56 392 SER A CA 1
ATOM 2928 C C . SER A 1 392 ? -18.801 -13.195 26.258 1.00 92.56 392 SER A C 1
ATOM 2930 O O . SER A 1 392 ? -19.356 -12.671 27.221 1.00 92.56 392 SER A O 1
ATOM 2932 N N . THR A 1 393 ? -17.661 -13.883 26.386 1.00 92.44 393 THR A N 1
ATOM 2933 C CA . THR A 1 393 ? -17.003 -14.189 27.668 1.00 92.44 393 THR A CA 1
ATOM 2934 C C . THR A 1 393 ? -15.815 -13.269 27.930 1.00 92.44 393 THR A C 1
ATOM 2936 O O . THR A 1 393 ? -14.973 -13.077 27.054 1.00 92.44 393 THR A O 1
ATOM 2939 N N . ALA A 1 394 ? -15.691 -12.764 29.161 1.00 91.06 394 ALA A N 1
ATOM 2940 C CA . ALA A 1 394 ? -14.531 -11.981 29.579 1.00 91.06 394 ALA A CA 1
ATOM 2941 C C . ALA A 1 394 ? -13.217 -12.720 29.260 1.00 91.06 394 ALA A C 1
ATOM 2943 O O . ALA A 1 394 ? -13.109 -13.930 29.457 1.00 91.06 394 ALA A O 1
ATOM 2944 N N . GLY A 1 395 ? -12.218 -12.002 28.744 1.00 86.88 395 GLY A N 1
ATOM 2945 C CA . GLY A 1 395 ? -10.931 -12.600 28.369 1.00 86.88 395 GLY A CA 1
ATOM 2946 C C . GLY A 1 395 ? -10.845 -13.123 26.928 1.00 86.88 395 GLY A C 1
ATOM 2947 O O . GLY A 1 395 ? -9.738 -13.355 26.451 1.00 86.88 395 GLY A O 1
ATOM 2948 N N . CYS A 1 396 ? -11.969 -13.289 26.218 1.00 89.94 396 CYS A N 1
ATOM 2949 C CA . CYS A 1 396 ? -12.016 -13.870 24.867 1.00 89.94 396 CYS A CA 1
ATOM 2950 C C . CYS A 1 396 ? -11.158 -15.146 24.676 1.00 89.94 396 CYS A C 1
ATOM 2952 O O . CYS A 1 396 ? -10.410 -15.230 23.698 1.00 89.94 396 CYS A O 1
ATOM 2954 N N . PRO A 1 397 ? -11.249 -16.157 25.564 1.00 86.12 397 PRO A N 1
ATOM 2955 C CA . PRO A 1 397 ? -10.311 -17.285 25.572 1.00 86.12 397 PRO A CA 1
ATOM 2956 C C . PRO A 1 397 ? -10.382 -18.165 24.314 1.00 86.12 397 PRO A C 1
ATOM 2958 O O . PRO A 1 397 ? -9.374 -18.728 23.902 1.00 86.12 397 PRO A O 1
ATOM 2961 N N . THR A 1 398 ? -11.554 -18.274 23.684 1.00 83.12 398 THR A N 1
ATOM 2962 C CA . THR A 1 398 ? -11.804 -19.167 22.537 1.00 83.12 398 THR A CA 1
ATOM 2963 C C . THR A 1 398 ? -12.104 -18.423 21.234 1.00 83.12 398 THR A C 1
ATOM 2965 O O . THR A 1 398 ? -12.292 -19.048 20.190 1.00 83.12 398 THR A O 1
ATOM 2968 N N . ALA A 1 399 ? -12.158 -17.088 21.267 1.00 90.75 399 ALA A N 1
ATOM 2969 C CA . ALA A 1 399 ? -12.510 -16.297 20.096 1.00 90.75 399 ALA A CA 1
ATOM 2970 C C . ALA A 1 399 ? -11.341 -16.239 19.107 1.00 90.75 399 ALA A C 1
ATOM 2972 O O . ALA A 1 399 ? -10.243 -15.776 19.438 1.00 90.75 399 ALA A O 1
ATOM 2973 N N . SER A 1 400 ? -11.604 -16.699 17.884 1.00 90.31 400 SER A N 1
ATOM 2974 C CA . SER A 1 400 ? -10.638 -16.682 16.786 1.00 90.31 400 SER A CA 1
ATOM 2975 C C . SER A 1 400 ? -10.473 -15.278 16.213 1.00 90.31 400 SER A C 1
ATOM 2977 O O . SER A 1 400 ? -11.444 -14.532 16.096 1.00 90.31 400 SER A O 1
ATOM 2979 N N . TRP A 1 401 ? -9.244 -14.950 15.820 1.00 93.06 401 TRP A N 1
ATOM 2980 C CA . TRP A 1 401 ? -8.936 -13.758 15.036 1.00 93.06 401 TRP A CA 1
ATOM 2981 C C . TRP A 1 401 ? -9.532 -13.845 13.630 1.00 93.06 401 TRP A C 1
ATOM 2983 O O . TRP A 1 401 ? -9.573 -14.924 13.035 1.00 93.06 401 TRP A O 1
ATOM 2993 N N . LYS A 1 402 ? -9.994 -12.702 13.123 1.00 93.81 402 LYS A N 1
ATOM 2994 C CA . LYS A 1 402 ? -10.694 -12.562 11.846 1.00 93.81 402 LYS A CA 1
ATOM 2995 C C . LYS A 1 402 ? -10.138 -11.378 11.057 1.00 93.81 402 LYS A C 1
ATOM 2997 O O . LYS A 1 402 ? -10.018 -10.279 11.602 1.00 93.81 402 LYS A O 1
ATOM 3002 N N . GLY A 1 403 ? -9.823 -11.615 9.790 1.00 93.06 403 GLY A N 1
ATOM 3003 C CA . GLY A 1 403 ? -9.628 -10.593 8.766 1.00 93.06 403 GLY A CA 1
ATOM 3004 C C . GLY A 1 403 ? -10.850 -10.452 7.843 1.00 93.06 403 GLY A C 1
ATOM 3005 O O . GLY A 1 403 ? -11.935 -10.931 8.193 1.00 93.06 403 GLY A O 1
ATOM 3006 N N . PRO A 1 404 ? -10.677 -9.817 6.668 1.00 92.19 404 PRO A N 1
ATOM 3007 C CA . PRO A 1 404 ? -11.707 -9.603 5.648 1.00 92.19 404 PRO A CA 1
ATOM 3008 C C . PRO A 1 404 ? -12.558 -10.824 5.285 1.00 92.19 404 PRO A C 1
ATOM 3010 O O . PRO A 1 404 ? -13.766 -10.701 5.115 1.00 92.19 404 PRO A O 1
ATOM 3013 N N . ASP A 1 405 ? -11.959 -12.010 5.186 1.00 89.38 405 ASP A N 1
ATOM 3014 C CA . ASP A 1 405 ? -12.664 -13.246 4.809 1.00 89.38 405 ASP A CA 1
ATOM 3015 C C . ASP A 1 405 ? -13.300 -13.980 6.008 1.00 89.38 405 ASP A C 1
ATOM 3017 O O . ASP A 1 405 ? -13.857 -15.067 5.863 1.00 89.38 405 ASP A O 1
ATOM 3021 N N . GLY A 1 406 ? -13.190 -13.419 7.216 1.00 91.00 406 GLY A N 1
ATOM 3022 C CA . GLY A 1 406 ? -13.664 -14.042 8.452 1.00 91.00 406 GLY A CA 1
ATOM 3023 C C . GLY A 1 406 ? -12.757 -15.116 9.037 1.00 91.00 406 GLY A C 1
ATOM 3024 O O . GLY A 1 406 ? -13.130 -15.718 10.054 1.00 91.00 406 GLY A O 1
ATOM 3025 N N . THR A 1 407 ? -11.578 -15.330 8.452 1.00 86.31 407 THR A N 1
ATOM 3026 C CA . THR A 1 407 ? -10.561 -16.271 8.923 1.00 86.31 407 THR A CA 1
ATOM 3027 C C . THR A 1 407 ? -9.362 -15.543 9.532 1.00 86.31 407 THR A C 1
ATOM 3029 O O . THR A 1 407 ? -9.172 -14.341 9.362 1.00 86.31 407 THR A O 1
ATOM 3032 N N . LYS A 1 408 ? -8.507 -16.290 10.238 1.00 84.50 408 LYS A N 1
ATOM 3033 C CA . LYS A 1 408 ? -7.234 -15.783 10.780 1.00 84.50 408 LYS A CA 1
ATOM 3034 C C . LYS A 1 408 ? -6.122 -15.653 9.730 1.00 84.50 408 LYS A C 1
ATOM 3036 O O . LYS A 1 408 ? -4.986 -15.353 10.101 1.00 84.50 408 LYS A O 1
ATOM 3041 N N . LYS A 1 409 ? -6.403 -15.985 8.466 1.00 80.75 409 LYS A N 1
ATOM 3042 C CA . LYS A 1 409 ? -5.415 -15.950 7.385 1.00 80.75 409 LYS A CA 1
ATOM 3043 C C . LYS A 1 409 ? -5.324 -14.566 6.755 1.00 80.75 409 LYS A C 1
ATOM 3045 O O . LYS A 1 409 ? -4.234 -14.149 6.405 1.00 80.75 409 LYS A O 1
ATOM 3050 N N . THR A 1 410 ? -6.436 -13.846 6.654 1.00 86.75 410 THR A N 1
ATOM 3051 C CA . THR A 1 410 ? -6.465 -12.529 6.008 1.00 86.75 410 THR A CA 1
ATOM 3052 C C . THR A 1 410 ? -6.312 -11.390 7.009 1.00 86.75 410 THR A C 1
ATOM 3054 O O . THR A 1 410 ? -6.464 -11.574 8.221 1.00 86.75 410 THR A O 1
ATOM 3057 N N . PHE A 1 411 ? -6.010 -10.197 6.501 1.00 92.12 411 PHE A N 1
ATOM 3058 C CA . PHE A 1 411 ? -5.794 -8.997 7.300 1.00 92.12 411 PHE A CA 1
ATOM 3059 C C . PHE A 1 411 ? -6.511 -7.811 6.680 1.00 92.12 411 PHE A C 1
ATOM 3061 O O . PHE A 1 411 ? -6.554 -7.676 5.460 1.00 92.12 411 PHE A O 1
ATOM 3068 N N . PHE A 1 412 ? -7.045 -6.946 7.533 1.00 95.50 412 PHE A N 1
ATOM 3069 C CA . PHE A 1 412 ? -7.456 -5.619 7.111 1.00 95.50 412 PHE A CA 1
ATOM 3070 C C . PHE A 1 412 ? -6.211 -4.744 6.954 1.00 95.50 412 PHE A C 1
ATOM 3072 O O . PHE A 1 412 ? -5.337 -4.768 7.819 1.00 95.50 412 PHE A O 1
ATOM 3079 N N . SER A 1 413 ? -6.122 -3.962 5.887 1.00 94.38 413 SER A N 1
ATOM 3080 C CA . SER A 1 413 ? -5.032 -3.004 5.677 1.00 94.38 413 SER A CA 1
ATOM 3081 C C . SER A 1 413 ? -5.516 -1.796 4.873 1.00 94.38 413 SER A C 1
ATOM 3083 O O . SER A 1 413 ? -6.707 -1.670 4.576 1.00 94.38 413 SER A O 1
ATOM 3085 N N . GLU A 1 414 ? -4.603 -0.880 4.534 1.00 93.62 414 GLU A N 1
ATOM 3086 C CA . GLU A 1 414 ? -4.903 0.260 3.652 1.00 93.62 414 GLU A CA 1
ATOM 3087 C C . GLU A 1 414 ? -5.490 -0.205 2.308 1.00 93.62 414 GLU A C 1
ATOM 3089 O O . GLU A 1 414 ? -6.321 0.498 1.743 1.00 93.62 414 GLU A O 1
ATOM 3094 N N . ILE A 1 415 ? -5.190 -1.432 1.856 1.00 91.06 415 ILE A N 1
ATOM 3095 C CA . ILE A 1 415 ? -5.769 -1.997 0.629 1.00 91.06 415 ILE A CA 1
ATOM 3096 C C . ILE A 1 415 ? -7.296 -2.092 0.680 1.00 91.06 415 ILE A C 1
ATOM 3098 O O . ILE A 1 415 ? -7.927 -2.173 -0.361 1.00 91.06 415 ILE A O 1
ATOM 3102 N N . ASN A 1 416 ? -7.917 -2.097 1.864 1.00 93.50 416 ASN A N 1
ATOM 3103 C CA . ASN A 1 416 ? -9.375 -2.119 1.997 1.00 93.50 416 ASN A CA 1
ATOM 3104 C C . ASN A 1 416 ? -10.000 -0.714 1.942 1.00 93.50 416 ASN A C 1
ATOM 3106 O O . ASN A 1 416 ? -11.224 -0.586 1.924 1.00 93.50 416 ASN A O 1
ATOM 3110 N N . ASN A 1 417 ? -9.190 0.347 1.918 1.00 92.88 417 ASN A N 1
ATOM 3111 C CA . ASN A 1 417 ? -9.634 1.738 1.900 1.00 92.88 417 ASN A CA 1
ATOM 3112 C C . ASN A 1 417 ? -9.993 2.206 0.477 1.00 92.88 417 ASN A C 1
ATOM 3114 O O . ASN A 1 417 ? -9.431 3.160 -0.060 1.00 92.88 417 ASN A O 1
ATOM 3118 N N . ASN A 1 418 ? -10.944 1.518 -0.148 1.00 92.62 418 ASN A N 1
ATOM 3119 C CA . ASN A 1 418 ? -11.387 1.771 -1.519 1.00 92.62 418 ASN A CA 1
ATOM 3120 C C . ASN A 1 418 ? -12.914 1.620 -1.652 1.00 92.62 418 ASN A C 1
ATOM 3122 O O . ASN A 1 418 ? -13.639 1.461 -0.663 1.00 92.62 418 ASN A O 1
ATOM 3126 N N . THR A 1 419 ? -13.415 1.732 -2.879 1.00 92.31 419 THR A N 1
ATOM 3127 C CA . THR A 1 419 ? -14.845 1.616 -3.215 1.00 92.31 419 THR A CA 1
ATOM 3128 C C . THR A 1 419 ? -15.375 0.180 -3.246 1.00 92.31 419 THR A C 1
ATOM 3130 O O . THR A 1 419 ? -16.588 0.006 -3.137 1.00 92.31 419 THR A O 1
ATOM 3133 N N . VAL A 1 420 ? -14.510 -0.841 -3.311 1.00 93.25 420 VAL A N 1
ATOM 3134 C CA . VAL A 1 420 ? -14.882 -2.267 -3.234 1.00 93.25 420 VAL A CA 1
ATOM 3135 C C . VAL A 1 420 ? -14.035 -2.984 -2.157 1.00 93.25 420 VAL A C 1
ATOM 3137 O O . VAL A 1 420 ? -13.158 -3.795 -2.484 1.00 93.25 420 VAL A O 1
ATOM 3140 N N . PRO A 1 421 ? -14.268 -2.700 -0.853 1.00 92.88 421 PRO A N 1
ATOM 3141 C CA . PRO A 1 421 ? -13.338 -3.050 0.230 1.00 92.88 421 PRO A CA 1
ATOM 3142 C C . PRO A 1 421 ? -13.016 -4.537 0.357 1.00 92.88 421 PRO A C 1
ATOM 3144 O O . PRO A 1 421 ? -11.867 -4.896 0.624 1.00 92.88 421 PRO A O 1
ATOM 3147 N N . SER A 1 422 ? -14.010 -5.406 0.151 1.00 91.31 422 SER A N 1
ATOM 3148 C CA . SER A 1 422 ? -13.869 -6.863 0.260 1.00 91.31 422 SER A CA 1
ATOM 3149 C C . SER A 1 422 ? -12.934 -7.463 -0.783 1.00 91.31 422 SER A C 1
ATOM 3151 O O . SER A 1 422 ? -12.278 -8.463 -0.508 1.00 91.31 422 SER A O 1
ATOM 3153 N N . ALA A 1 423 ? -12.871 -6.857 -1.968 1.00 87.50 423 ALA A N 1
ATOM 3154 C CA . ALA A 1 423 ? -11.993 -7.284 -3.049 1.00 87.50 423 ALA A CA 1
ATOM 3155 C C . ALA A 1 423 ? -10.625 -6.586 -3.005 1.00 87.50 423 ALA A C 1
ATOM 3157 O O . ALA A 1 423 ? -9.716 -6.996 -3.723 1.00 87.50 423 ALA A O 1
ATOM 3158 N N . GLY A 1 424 ? -10.473 -5.538 -2.183 1.00 88.44 424 GLY A N 1
ATOM 3159 C CA . GLY A 1 424 ? -9.270 -4.710 -2.200 1.00 88.44 424 GLY A CA 1
ATOM 3160 C C . GLY A 1 424 ? -9.079 -4.007 -3.549 1.00 88.44 424 GLY A C 1
ATOM 3161 O O . GLY A 1 424 ? -7.952 -3.900 -4.015 1.00 88.44 424 GLY A O 1
ATOM 3162 N N . SER A 1 425 ? -10.174 -3.601 -4.205 1.00 86.69 425 SER A N 1
ATOM 3163 C CA . SER A 1 425 ? -10.160 -3.066 -5.573 1.00 86.69 425 SER A CA 1
ATOM 3164 C C . SER A 1 425 ? -11.036 -1.819 -5.749 1.00 86.69 425 SER A C 1
ATOM 3166 O O . SER A 1 425 ? -11.799 -1.436 -4.864 1.00 86.69 425 SER A O 1
ATOM 3168 N N . GLY A 1 426 ? -11.002 -1.235 -6.947 1.00 86.44 426 GLY A N 1
ATOM 3169 C CA . GLY A 1 426 ? -11.736 -0.012 -7.274 1.00 86.44 426 GLY A CA 1
ATOM 3170 C C . GLY A 1 426 ? -10.975 1.238 -6.837 1.00 86.44 426 GLY A C 1
ATOM 3171 O O . GLY A 1 426 ? -9.816 1.165 -6.446 1.00 86.44 426 GLY A O 1
ATOM 3172 N N . THR A 1 427 ? -11.621 2.402 -6.905 1.00 86.38 427 THR A N 1
ATOM 3173 C CA . THR A 1 427 ? -10.968 3.678 -6.578 1.00 86.38 427 THR A CA 1
ATOM 3174 C C . THR A 1 427 ? -10.612 3.761 -5.094 1.00 86.38 427 THR A C 1
ATOM 3176 O O . THR A 1 427 ? -11.474 3.539 -4.234 1.00 86.38 427 THR A O 1
ATOM 3179 N N . VAL A 1 428 ? -9.359 4.114 -4.808 1.00 90.69 428 VAL A N 1
ATOM 3180 C CA . VAL A 1 428 ? -8.847 4.409 -3.464 1.00 90.69 428 VAL A CA 1
ATOM 3181 C C . VAL A 1 428 ? -9.593 5.608 -2.860 1.00 90.69 428 VAL A C 1
ATOM 3183 O O . VAL A 1 428 ? -9.918 6.574 -3.551 1.00 90.69 428 VAL A O 1
ATOM 3186 N N . LYS A 1 429 ? -9.906 5.559 -1.562 1.00 90.94 429 LYS A N 1
ATOM 3187 C CA . LYS A 1 429 ? -10.619 6.636 -0.854 1.00 90.94 429 LYS A CA 1
ATOM 3188 C C . LYS A 1 429 ? -9.658 7.722 -0.353 1.00 90.94 429 LYS A C 1
ATOM 3190 O O . LYS A 1 429 ? -8.536 7.446 0.072 1.00 90.94 429 LYS A O 1
ATOM 3195 N N . THR A 1 430 ? -10.150 8.962 -0.302 1.00 90.31 430 THR A N 1
ATOM 3196 C CA . THR A 1 430 ? -9.414 10.143 0.200 1.00 90.31 430 THR A CA 1
ATOM 3197 C C . THR A 1 430 ? -9.106 10.100 1.697 1.00 90.31 430 THR A C 1
ATOM 3199 O O . THR A 1 430 ? -8.140 10.716 2.158 1.00 90.31 430 THR A O 1
ATOM 3202 N N . THR A 1 431 ? -9.929 9.394 2.469 1.00 88.38 431 THR A N 1
ATOM 3203 C CA . THR A 1 431 ? -9.831 9.305 3.928 1.00 88.38 431 THR A CA 1
ATOM 3204 C C . THR A 1 431 ? -8.669 8.418 4.372 1.00 88.38 431 THR A C 1
ATOM 3206 O O . THR A 1 431 ? -8.122 7.647 3.586 1.00 88.38 431 THR A O 1
ATOM 3209 N N . ALA A 1 432 ? -8.319 8.484 5.659 1.00 88.94 432 ALA A N 1
ATOM 3210 C CA . ALA A 1 432 ? -7.582 7.400 6.307 1.00 88.94 432 ALA A CA 1
ATOM 3211 C C . ALA A 1 432 ? -8.405 6.088 6.273 1.00 88.94 432 ALA A C 1
ATOM 3213 O O . ALA A 1 432 ? -9.621 6.152 6.041 1.00 88.94 432 ALA A O 1
ATOM 3214 N N . PRO A 1 433 ? -7.792 4.915 6.517 1.00 93.06 433 PRO A N 1
ATOM 3215 C CA . PRO A 1 433 ? -8.499 3.641 6.494 1.00 93.06 433 PRO A CA 1
ATOM 3216 C C . PRO A 1 433 ? -9.693 3.585 7.433 1.00 93.06 433 PRO A C 1
ATOM 3218 O O . PRO A 1 433 ? -9.574 3.746 8.652 1.00 93.06 433 PRO A O 1
ATOM 3221 N N . VAL A 1 434 ? -10.847 3.294 6.841 1.00 92.88 434 VAL A N 1
ATOM 3222 C CA . VAL A 1 434 ? -12.085 2.984 7.548 1.00 92.88 434 VAL A CA 1
ATOM 3223 C C . VAL A 1 434 ? -12.621 1.673 6.999 1.00 92.88 434 VAL A C 1
ATOM 3225 O O . VAL A 1 434 ? -13.067 1.594 5.855 1.00 92.88 434 VAL A O 1
ATOM 3228 N N . VAL A 1 435 ? -12.593 0.648 7.838 1.00 94.50 435 VAL A N 1
ATOM 3229 C CA . VAL A 1 435 ? -13.151 -0.668 7.551 1.00 94.50 435 VAL A CA 1
ATOM 3230 C C . VAL A 1 435 ? -14.542 -0.721 8.157 1.00 94.50 435 VAL A C 1
ATOM 3232 O O . VAL A 1 435 ? -14.690 -0.788 9.379 1.00 94.50 435 VAL A O 1
ATOM 3235 N N . ASN A 1 436 ? -15.563 -0.706 7.304 1.00 94.56 436 ASN A N 1
ATOM 3236 C CA . ASN A 1 436 ? -16.917 -1.046 7.710 1.00 94.56 436 ASN A CA 1
ATOM 3237 C C . ASN A 1 436 ? -17.090 -2.562 7.597 1.00 94.56 436 ASN A C 1
ATOM 3239 O O . ASN A 1 436 ? -16.972 -3.147 6.525 1.00 94.56 436 ASN A O 1
ATOM 3243 N N . PHE A 1 437 ? -17.380 -3.208 8.718 1.00 94.94 437 PHE A N 1
ATOM 3244 C CA . PHE A 1 437 ? -17.525 -4.658 8.797 1.00 94.94 437 PHE A CA 1
ATOM 3245 C C . PHE A 1 437 ? -18.686 -5.201 7.957 1.00 94.94 437 PHE A C 1
ATOM 3247 O O . PHE A 1 437 ? -18.654 -6.371 7.577 1.00 94.94 437 PHE A O 1
ATOM 3254 N N . ALA A 1 438 ? -19.678 -4.366 7.633 1.00 93.00 438 ALA A N 1
ATOM 3255 C CA . ALA A 1 438 ? -20.775 -4.739 6.743 1.00 93.00 438 ALA A CA 1
ATOM 3256 C C . ALA A 1 438 ? -20.322 -4.985 5.291 1.00 93.00 438 ALA A C 1
ATOM 3258 O O . ALA A 1 438 ? -20.988 -5.734 4.579 1.00 93.00 438 ALA A O 1
ATOM 3259 N N . ASP A 1 439 ? -19.180 -4.427 4.872 1.00 94.50 439 ASP A N 1
ATOM 3260 C CA . ASP A 1 439 ? -18.649 -4.606 3.514 1.00 94.50 439 ASP A CA 1
ATOM 3261 C C . ASP A 1 439 ? -18.050 -6.014 3.302 1.00 94.50 439 ASP A C 1
ATOM 3263 O O . ASP A 1 439 ? -17.752 -6.402 2.176 1.00 94.50 439 ASP A O 1
ATOM 3267 N N . PHE A 1 440 ? -17.892 -6.809 4.369 1.00 94.25 440 PHE A N 1
ATOM 3268 C CA . PHE A 1 440 ? -17.210 -8.107 4.365 1.00 94.25 440 PHE A CA 1
ATOM 3269 C C . PHE A 1 440 ? -18.181 -9.250 4.687 1.00 94.25 440 PHE A C 1
ATOM 3271 O O . PHE A 1 440 ? -18.201 -9.809 5.792 1.00 94.25 440 PHE A O 1
ATOM 3278 N N . ALA A 1 441 ? -19.007 -9.600 3.696 1.00 84.00 441 ALA A N 1
ATOM 3279 C CA . ALA A 1 441 ? -19.968 -10.698 3.773 1.00 84.00 441 ALA A CA 1
ATOM 3280 C C . ALA A 1 441 ? -19.244 -12.041 3.990 1.00 84.00 441 ALA A C 1
ATOM 3282 O O . ALA A 1 441 ? -18.723 -12.645 3.060 1.00 84.00 441 ALA A O 1
ATOM 3283 N N . GLY A 1 442 ? -19.178 -12.493 5.242 1.00 80.56 442 GLY A N 1
ATOM 3284 C CA . GLY A 1 442 ? -18.443 -13.701 5.637 1.00 80.56 442 GLY A CA 1
ATOM 3285 C C . GLY A 1 442 ? -17.600 -13.520 6.895 1.00 80.56 442 GLY A C 1
ATOM 3286 O O . GLY A 1 442 ? -17.306 -14.502 7.576 1.00 80.56 442 GLY A O 1
ATOM 3287 N N . MET A 1 443 ? -17.301 -12.273 7.286 1.00 87.75 443 MET A N 1
ATOM 3288 C CA . MET A 1 443 ? -16.519 -12.025 8.497 1.00 87.75 443 MET A CA 1
ATOM 3289 C C . MET A 1 443 ? -17.207 -12.607 9.743 1.00 87.75 443 MET A C 1
ATOM 3291 O O . MET A 1 443 ? -16.560 -13.240 10.584 1.00 87.75 443 MET A O 1
ATOM 3295 N N . GLY A 1 444 ? -18.531 -12.431 9.841 1.00 83.31 444 GLY A N 1
ATOM 3296 C CA . GLY A 1 444 ? -19.360 -13.091 10.851 1.00 83.31 444 GLY A CA 1
ATOM 3297 C C . GLY A 1 444 ? -18.936 -12.762 12.283 1.00 83.31 444 GLY A C 1
ATOM 3298 O O . GLY A 1 444 ? -18.776 -13.668 13.097 1.00 83.31 444 GLY A O 1
ATOM 3299 N N . LEU A 1 445 ? -18.696 -11.479 12.584 1.00 89.50 445 LEU A N 1
ATOM 3300 C CA . LEU A 1 445 ? -18.336 -11.053 13.939 1.00 89.50 445 LEU A CA 1
ATOM 3301 C C . LEU A 1 445 ? -19.526 -11.200 14.901 1.00 89.50 445 LEU A C 1
ATOM 3303 O O . LEU A 1 445 ? -19.326 -11.570 16.051 1.00 89.50 445 LEU A O 1
ATOM 3307 N N . GLY A 1 446 ? -20.753 -10.978 14.418 1.00 88.19 446 GLY A N 1
ATOM 3308 C CA . GLY A 1 446 ? -21.975 -11.070 15.219 1.00 88.19 446 GLY A CA 1
ATOM 3309 C C . GLY A 1 446 ? -22.056 -10.006 16.318 1.00 88.19 446 GLY A C 1
ATOM 3310 O O . GLY A 1 446 ? -21.315 -9.021 16.320 1.00 88.19 446 GLY A O 1
ATOM 3311 N N . THR A 1 447 ? -22.967 -10.214 17.264 1.00 91.31 447 THR A N 1
ATOM 3312 C CA . THR A 1 447 ? -23.114 -9.361 18.446 1.00 91.31 447 THR A CA 1
ATOM 3313 C C . THR A 1 447 ? -22.253 -9.878 19.590 1.00 91.31 447 THR A C 1
ATOM 3315 O O . THR A 1 447 ? -22.334 -11.056 19.934 1.00 91.31 447 THR A O 1
ATOM 3318 N N . ASN A 1 448 ? -21.460 -9.010 20.212 1.00 92.75 448 ASN A N 1
ATOM 3319 C CA . ASN A 1 448 ? -20.552 -9.384 21.294 1.00 92.75 448 ASN A CA 1
ATOM 3320 C C . ASN A 1 448 ? -20.521 -8.316 22.378 1.00 92.75 448 ASN A C 1
ATOM 3322 O O . ASN A 1 448 ? -20.643 -7.133 22.087 1.00 92.75 448 ASN A O 1
ATOM 3326 N N . ARG A 1 449 ? -20.262 -8.714 23.622 1.00 91.50 449 ARG A N 1
ATOM 3327 C CA . ARG A 1 449 ? -19.965 -7.761 24.698 1.00 91.50 449 ARG A CA 1
ATOM 3328 C C . ARG A 1 449 ? -18.539 -7.238 24.623 1.00 91.50 449 ARG A C 1
ATOM 3330 O O . ARG A 1 449 ? -18.295 -6.059 24.890 1.00 91.50 449 ARG A O 1
ATOM 3337 N N . TYR A 1 450 ? -17.616 -8.127 24.278 1.00 94.56 450 TYR A N 1
ATOM 3338 C CA . TYR A 1 450 ? -16.193 -7.856 24.279 1.00 94.56 450 TYR A CA 1
ATOM 3339 C C . TYR A 1 450 ? -15.640 -7.812 22.858 1.00 94.56 450 TYR A C 1
ATOM 3341 O O . TYR A 1 450 ? -16.048 -8.597 21.999 1.00 94.56 450 TYR A O 1
ATOM 3349 N N . PHE A 1 451 ? -14.667 -6.933 22.636 1.00 95.62 451 PHE A N 1
ATOM 3350 C CA . PHE A 1 451 ? -13.945 -6.803 21.374 1.00 95.62 451 PHE A CA 1
ATOM 3351 C C . PHE A 1 451 ? -12.450 -6.644 21.611 1.00 95.62 451 PHE A C 1
ATOM 3353 O O . PHE A 1 451 ? -12.012 -6.089 22.622 1.00 95.62 451 PHE A O 1
ATOM 3360 N N . GLN A 1 452 ? -11.656 -7.119 20.663 1.00 96.50 452 GLN A N 1
ATOM 3361 C CA . GLN A 1 452 ? -10.218 -6.913 20.652 1.00 96.50 452 GLN A CA 1
ATOM 3362 C C . GLN A 1 452 ? -9.723 -6.840 19.212 1.00 96.50 452 GLN A C 1
ATOM 3364 O O . GLN A 1 452 ? -10.233 -7.547 18.341 1.00 96.50 452 GLN A O 1
ATOM 3369 N N . TYR A 1 453 ? -8.701 -6.025 18.979 1.00 96.94 453 TYR A N 1
ATOM 3370 C CA . TYR A 1 453 ? -7.944 -6.041 17.735 1.00 96.94 453 TYR A CA 1
ATOM 3371 C C . TYR A 1 453 ? -6.481 -6.389 18.016 1.00 96.94 453 TYR A C 1
ATOM 3373 O O . TYR A 1 453 ? -5.974 -6.216 19.127 1.00 96.94 453 TYR A O 1
ATOM 3381 N N . GLN A 1 454 ? -5.802 -6.870 16.990 1.00 95.31 454 GLN A N 1
ATOM 3382 C CA . GLN A 1 454 ? -4.352 -6.969 16.946 1.00 95.31 454 GLN A CA 1
ATOM 3383 C C . GLN A 1 454 ? -3.861 -6.350 15.648 1.00 95.31 454 GLN A C 1
ATOM 3385 O O . GLN A 1 454 ? -4.613 -6.300 14.668 1.00 95.31 454 GLN A O 1
ATOM 3390 N N . TYR A 1 455 ? -2.617 -5.891 15.642 1.00 94.00 455 TYR A N 1
ATOM 3391 C CA . TYR A 1 455 ? -1.975 -5.467 14.414 1.00 94.00 455 TYR A CA 1
ATOM 3392 C C . TYR A 1 455 ? -0.532 -5.934 14.312 1.00 94.00 455 TYR A C 1
ATOM 3394 O O . TYR A 1 455 ? 0.153 -6.166 15.311 1.00 94.00 455 TYR A O 1
ATOM 3402 N N . PHE A 1 456 ? -0.099 -6.026 13.063 1.00 91.62 456 PHE A N 1
ATOM 3403 C CA . PHE A 1 456 ? 1.257 -6.317 12.650 1.00 91.62 456 PHE A CA 1
ATOM 3404 C C . PHE A 1 456 ? 1.764 -5.127 11.841 1.00 91.62 456 PHE A C 1
ATOM 3406 O O . PHE A 1 456 ? 1.052 -4.598 10.985 1.00 91.62 456 PHE A O 1
ATOM 3413 N N . MET A 1 457 ? 2.974 -4.690 12.154 1.00 90.50 457 MET A N 1
ATOM 3414 C CA . MET A 1 457 ? 3.725 -3.718 11.371 1.00 90.50 457 MET A CA 1
ATOM 3415 C C . MET A 1 457 ? 4.784 -4.480 10.596 1.00 90.50 457 MET A C 1
ATOM 3417 O O . MET A 1 457 ? 5.468 -5.312 11.189 1.00 90.50 457 MET A O 1
ATOM 3421 N N . GLU A 1 458 ? 4.939 -4.167 9.319 1.00 89.56 458 GLU A N 1
ATOM 3422 C CA . GLU A 1 458 ? 6.037 -4.660 8.491 1.00 89.56 458 GLU A CA 1
ATOM 3423 C C . GLU A 1 458 ? 6.792 -3.482 7.889 1.00 89.56 458 GLU A C 1
ATOM 3425 O O . GLU A 1 458 ? 6.178 -2.483 7.500 1.00 89.56 458 GLU A O 1
ATOM 3430 N N . SER A 1 459 ? 8.113 -3.617 7.818 1.00 89.19 459 SER A N 1
ATOM 3431 C CA . SER A 1 459 ? 8.998 -2.671 7.154 1.00 89.19 459 SER A CA 1
ATOM 3432 C C . SER A 1 459 ? 10.077 -3.402 6.370 1.00 89.19 459 SER A C 1
ATOM 3434 O O . SER A 1 459 ? 10.817 -4.226 6.916 1.00 89.19 459 SER A O 1
ATOM 3436 N N . ASP A 1 460 ? 10.188 -3.030 5.099 1.00 87.56 460 ASP A N 1
ATOM 3437 C CA . ASP A 1 460 ? 11.322 -3.378 4.242 1.00 87.56 460 ASP A CA 1
ATOM 3438 C C . ASP A 1 460 ? 12.379 -2.252 4.240 1.00 87.56 460 ASP A C 1
ATOM 3440 O O . ASP A 1 460 ? 13.420 -2.352 3.591 1.00 87.56 460 ASP A O 1
ATOM 3444 N N . ASP A 1 461 ? 12.127 -1.153 4.960 1.00 83.81 461 ASP A N 1
ATOM 3445 C CA . ASP A 1 461 ? 13.037 -0.017 5.076 1.00 83.81 461 ASP A CA 1
ATOM 3446 C C . ASP A 1 461 ? 14.165 -0.346 6.067 1.00 83.81 461 ASP A C 1
ATOM 3448 O O . ASP A 1 461 ? 13.954 -0.581 7.261 1.00 83.81 461 ASP A O 1
ATOM 3452 N N . PHE A 1 462 ? 15.388 -0.425 5.543 1.00 71.62 462 PHE A N 1
ATOM 3453 C CA . PHE A 1 462 ? 16.564 -0.799 6.317 1.00 71.62 462 PHE A CA 1
ATOM 3454 C C . PHE A 1 462 ? 16.908 0.276 7.356 1.00 71.62 462 PHE A C 1
ATOM 3456 O O . PHE A 1 462 ? 16.577 1.450 7.194 1.00 71.62 462 PHE A O 1
ATOM 3463 N N . ALA A 1 463 ? 17.613 -0.105 8.427 1.00 62.22 463 ALA A N 1
ATOM 3464 C CA . ALA A 1 463 ? 18.136 0.845 9.407 1.00 62.22 463 ALA A CA 1
ATOM 3465 C C . ALA A 1 463 ? 19.144 1.806 8.751 1.00 62.22 463 ALA A C 1
ATOM 3467 O O . ALA A 1 463 ? 20.347 1.556 8.694 1.00 62.22 463 ALA A O 1
ATOM 3468 N N . THR A 1 464 ? 18.624 2.906 8.221 1.00 60.00 464 THR A N 1
ATOM 3469 C CA . THR A 1 464 ? 19.368 3.988 7.584 1.00 60.00 464 THR A CA 1
ATOM 3470 C C . THR A 1 464 ? 19.275 5.232 8.461 1.00 60.00 464 THR A C 1
ATOM 3472 O O . THR A 1 464 ? 18.451 5.326 9.371 1.00 60.00 464 THR A O 1
ATOM 3475 N N . THR A 1 465 ? 20.091 6.240 8.171 1.00 55.25 465 THR A N 1
ATOM 3476 C CA . THR A 1 465 ? 20.020 7.562 8.816 1.00 55.25 465 THR A CA 1
ATOM 3477 C C . THR A 1 465 ? 18.744 8.348 8.472 1.00 55.25 465 THR A C 1
ATOM 3479 O O . THR A 1 465 ? 18.615 9.507 8.860 1.00 55.25 465 THR A O 1
ATOM 3482 N N . GLN A 1 466 ? 17.800 7.759 7.727 1.00 63.16 466 GLN A N 1
ATOM 3483 C CA . GLN A 1 466 ? 16.612 8.447 7.227 1.00 63.16 466 GLN A CA 1
ATOM 3484 C C . GLN A 1 466 ? 15.418 8.446 8.202 1.00 63.16 466 GLN A C 1
ATOM 3486 O O . GLN A 1 466 ? 14.438 9.147 7.932 1.00 63.16 466 GLN A O 1
ATOM 3491 N N . CYS A 1 467 ? 15.455 7.683 9.303 1.00 72.31 467 CYS A N 1
ATOM 3492 C CA . CYS A 1 467 ? 14.492 7.799 10.407 1.00 72.31 467 CYS A CA 1
ATOM 3493 C C . CYS A 1 467 ? 15.218 7.998 11.730 1.00 72.31 467 CYS A C 1
ATOM 3495 O O . CYS A 1 467 ? 15.993 7.154 12.166 1.00 72.31 467 CYS A O 1
ATOM 3497 N N . ASN A 1 468 ? 14.923 9.114 12.391 1.00 66.75 468 ASN A N 1
ATOM 3498 C CA . ASN A 1 468 ? 15.509 9.457 13.680 1.00 66.75 468 ASN A CA 1
ATOM 3499 C C . ASN A 1 468 ? 14.510 9.159 14.800 1.00 66.75 468 ASN A C 1
ATOM 3501 O O . ASN A 1 468 ? 13.862 10.064 15.324 1.00 66.75 468 ASN A O 1
ATOM 3505 N N . TYR A 1 469 ? 14.378 7.883 15.164 1.00 73.38 469 TYR A N 1
ATOM 3506 C CA . TYR A 1 469 ? 13.642 7.495 16.367 1.00 73.38 469 TYR A CA 1
ATOM 3507 C C . TYR A 1 469 ? 14.495 7.708 17.618 1.00 73.38 469 TYR A C 1
ATOM 3509 O O . TYR A 1 469 ? 15.692 7.412 17.637 1.00 73.38 469 TYR A O 1
ATOM 3517 N N . SER A 1 470 ? 13.876 8.197 18.695 1.00 64.06 470 SER A N 1
ATOM 3518 C CA . SER A 1 470 ? 14.516 8.271 20.009 1.00 64.06 470 SER A CA 1
ATOM 3519 C C . SER A 1 470 ? 14.797 6.849 20.510 1.00 64.06 470 SER A C 1
ATOM 3521 O O . SER A 1 470 ? 13.875 6.153 20.926 1.00 64.06 470 SER A O 1
ATOM 3523 N N . GLY A 1 471 ? 16.056 6.414 20.435 1.00 66.62 471 GLY A N 1
ATOM 3524 C CA . GLY A 1 471 ? 16.474 5.034 20.730 1.00 66.62 471 GLY A CA 1
ATOM 3525 C C . GLY A 1 471 ? 17.059 4.278 19.532 1.00 66.62 471 GLY A C 1
ATOM 3526 O O . GLY A 1 471 ? 17.578 3.181 19.714 1.00 66.62 471 GLY A O 1
ATOM 3527 N N . GLY A 1 472 ? 17.035 4.878 18.336 1.00 66.88 472 GLY A N 1
ATOM 3528 C CA . GLY A 1 472 ? 17.455 4.223 17.097 1.00 66.88 472 GLY A CA 1
ATOM 3529 C C . GLY A 1 472 ? 16.457 3.160 16.630 1.00 66.88 472 GLY A C 1
ATOM 3530 O O . GLY A 1 472 ? 15.438 2.912 17.270 1.00 66.88 472 GLY A O 1
ATOM 3531 N N . GLY A 1 473 ? 16.744 2.547 15.485 1.00 69.06 473 GLY A N 1
ATOM 3532 C CA . GLY A 1 473 ? 15.914 1.496 14.897 1.00 69.06 473 GLY A CA 1
ATOM 3533 C C . GLY A 1 473 ? 15.587 1.755 13.427 1.00 69.06 473 GLY A C 1
ATOM 3534 O O . GLY A 1 473 ? 15.799 2.863 12.932 1.00 69.06 473 GLY A O 1
ATOM 3535 N N . PRO A 1 474 ? 15.108 0.725 12.715 1.00 73.75 474 PRO A N 1
ATOM 3536 C CA . PRO A 1 474 ? 14.701 0.860 11.326 1.00 73.75 474 PRO A CA 1
ATOM 3537 C C . PRO A 1 474 ? 13.466 1.741 11.208 1.00 73.75 474 PRO A C 1
ATOM 3539 O O . PRO A 1 474 ? 12.621 1.757 12.104 1.00 73.75 474 PRO A O 1
ATOM 3542 N N . CYS A 1 475 ? 13.350 2.434 10.079 1.00 80.06 475 CYS A N 1
ATOM 3543 C CA . CYS A 1 475 ? 12.119 3.101 9.683 1.00 80.06 475 CYS A CA 1
ATOM 3544 C C . CYS A 1 475 ? 10.949 2.119 9.754 1.00 80.06 475 CYS A C 1
ATOM 3546 O O . CYS A 1 475 ? 11.046 1.009 9.238 1.00 80.06 475 CYS A O 1
ATOM 3548 N N . SER A 1 476 ? 9.851 2.504 10.399 1.00 84.06 476 SER A N 1
ATOM 3549 C CA . SER A 1 476 ? 8.705 1.614 10.603 1.00 84.06 476 SER A CA 1
ATOM 3550 C C . SER A 1 476 ? 7.389 2.327 10.298 1.00 84.06 476 SER A C 1
ATOM 3552 O O . SER A 1 476 ? 7.343 3.562 10.293 1.00 84.06 476 SER A O 1
ATOM 3554 N N . PRO A 1 477 ? 6.300 1.583 10.033 1.00 89.50 477 PRO A N 1
ATOM 3555 C CA . PRO A 1 477 ? 4.975 2.174 10.014 1.00 89.50 477 PRO A CA 1
ATOM 3556 C C . PRO A 1 477 ? 4.643 2.794 11.377 1.00 89.50 477 PRO A C 1
ATOM 3558 O O . PRO A 1 477 ? 4.634 2.125 12.407 1.00 89.50 477 PRO A O 1
ATOM 3561 N N . GLU A 1 478 ? 4.296 4.073 11.377 1.00 89.31 478 GLU A N 1
ATOM 3562 C CA . GLU A 1 478 ? 3.884 4.809 12.571 1.00 89.31 478 GLU A CA 1
ATOM 3563 C C . GLU A 1 478 ? 2.355 4.884 12.648 1.00 89.31 478 GLU A C 1
ATOM 3565 O O . GLU A 1 478 ? 1.698 5.581 11.865 1.00 89.31 478 GLU A O 1
ATOM 3570 N N . LEU A 1 479 ? 1.791 4.170 13.622 1.00 91.56 479 LEU A N 1
ATOM 3571 C CA . LEU A 1 479 ? 0.365 4.157 13.940 1.00 91.56 479 LEU A CA 1
ATOM 3572 C C . LEU A 1 479 ? 0.056 5.211 15.012 1.00 91.56 479 LEU A C 1
ATOM 3574 O O . LEU A 1 479 ? 0.613 5.165 16.107 1.00 91.56 479 LEU A O 1
ATOM 3578 N N . LYS A 1 480 ? -0.853 6.146 14.721 1.00 91.69 480 LYS A N 1
ATOM 3579 C CA . LYS A 1 480 ? -1.229 7.224 15.651 1.00 91.69 480 LYS A CA 1
ATOM 3580 C C . LYS A 1 480 ? -2.423 6.876 16.524 1.00 91.69 480 LYS A C 1
ATOM 3582 O O . LYS A 1 480 ? -2.422 7.145 17.721 1.00 91.69 480 LYS A O 1
ATOM 3587 N N . SER A 1 481 ? -3.471 6.335 15.916 1.00 92.69 481 SER A N 1
ATOM 3588 C CA . SER A 1 481 ? -4.695 5.983 16.625 1.00 92.69 481 SER A CA 1
ATOM 3589 C C . SER A 1 481 ? -5.417 4.842 15.932 1.00 92.69 481 SER A C 1
ATOM 3591 O O . SER A 1 481 ? -5.309 4.666 14.719 1.00 92.69 481 SER A O 1
ATOM 3593 N N . VAL A 1 482 ? -6.171 4.090 16.728 1.00 95.56 482 VAL A N 1
ATOM 3594 C CA . VAL A 1 482 ? -7.125 3.083 16.270 1.00 95.56 482 VAL A CA 1
ATOM 3595 C C . VAL A 1 482 ? -8.453 3.397 16.939 1.00 95.56 482 VAL A C 1
ATOM 3597 O O . VAL A 1 482 ? -8.497 3.626 18.149 1.00 95.56 482 VAL A O 1
ATOM 3600 N N . SER A 1 483 ? -9.526 3.415 16.161 1.00 94.75 483 SER A N 1
ATOM 3601 C CA . SER A 1 483 ? -10.887 3.607 16.652 1.00 94.75 483 SER A CA 1
ATOM 3602 C C . SER A 1 483 ? -11.738 2.400 16.291 1.00 94.75 483 SER A C 1
ATOM 3604 O O . SER A 1 483 ? -11.649 1.862 15.190 1.00 94.75 483 SER A O 1
ATOM 3606 N N . VAL A 1 484 ? -12.571 1.977 17.236 1.00 93.94 484 VAL A N 1
ATOM 3607 C CA . VAL A 1 484 ? -13.525 0.879 17.062 1.00 93.94 484 VAL A CA 1
ATOM 3608 C C . VAL A 1 484 ? -14.924 1.474 17.075 1.00 93.94 484 VAL A C 1
ATOM 3610 O O . VAL A 1 484 ? -15.243 2.278 17.952 1.00 93.94 484 VAL A O 1
ATOM 3613 N N . ALA A 1 485 ? -15.744 1.094 16.101 1.00 92.19 485 ALA A N 1
ATOM 3614 C CA . ALA A 1 485 ? -17.130 1.523 16.011 1.00 92.19 485 ALA A CA 1
ATOM 3615 C C . ALA A 1 485 ? -18.082 0.438 16.560 1.00 92.19 485 ALA A C 1
ATOM 3617 O O . ALA A 1 485 ? -17.845 -0.754 16.332 1.00 92.19 485 ALA A O 1
ATOM 3618 N N . PRO A 1 486 ? -19.178 0.827 17.238 1.00 87.62 486 PRO A N 1
ATOM 3619 C CA . PRO A 1 486 ? -19.611 2.206 17.483 1.00 87.62 486 PRO A CA 1
ATOM 3620 C C . PRO A 1 486 ? -18.812 2.900 18.602 1.00 87.62 486 PRO A C 1
ATOM 3622 O O . PRO A 1 486 ? -18.408 2.273 19.576 1.00 87.62 486 PRO A O 1
ATOM 3625 N N . SER A 1 487 ? -18.606 4.213 18.462 1.00 75.81 487 SER A N 1
ATOM 3626 C CA . SER A 1 487 ? -17.847 5.037 19.418 1.00 75.81 487 SER A CA 1
ATOM 3627 C C . SER A 1 487 ? -18.666 5.497 20.630 1.00 75.81 487 SER A C 1
ATOM 3629 O O . SER A 1 487 ? -18.092 5.921 21.630 1.00 75.81 487 SER A O 1
ATOM 3631 N N . ALA A 1 488 ? -19.997 5.405 20.556 1.00 75.88 488 ALA A N 1
ATOM 3632 C CA . ALA A 1 488 ? -20.920 5.781 21.620 1.00 75.88 488 ALA A CA 1
ATOM 3633 C C . ALA A 1 488 ? -21.645 4.535 22.143 1.00 75.88 488 ALA A C 1
ATOM 3635 O O . ALA A 1 488 ? -22.649 4.101 21.580 1.00 75.88 488 ALA A O 1
ATOM 3636 N N . LEU A 1 489 ? -21.105 3.955 23.214 1.00 77.81 489 LEU A N 1
ATOM 3637 C CA . LEU A 1 489 ? -21.696 2.826 23.924 1.00 77.81 489 LEU A CA 1
ATOM 3638 C C . LEU A 1 489 ? -21.803 3.169 25.401 1.00 77.81 489 LEU A C 1
ATOM 3640 O O . LEU A 1 489 ? -20.829 3.600 26.020 1.00 77.81 489 LEU A O 1
ATOM 3644 N N . TYR A 1 490 ? -22.991 2.966 25.955 1.00 79.62 490 TYR A N 1
ATOM 3645 C CA . TYR A 1 490 ? -23.294 3.283 27.343 1.00 79.62 490 TYR A CA 1
ATOM 3646 C C . TYR A 1 490 ? -23.793 2.034 28.077 1.00 79.62 490 TYR A C 1
ATOM 3648 O O . TYR A 1 490 ? -24.499 1.220 27.484 1.00 79.62 490 TYR A O 1
ATOM 3656 N N . PRO A 1 491 ? -23.466 1.859 29.367 1.00 77.31 491 PRO A N 1
ATOM 3657 C CA . PRO A 1 491 ? -23.919 0.694 30.114 1.00 77.31 491 PRO A CA 1
ATOM 3658 C C . PRO A 1 491 ? -25.443 0.610 30.241 1.00 77.31 491 PRO A C 1
ATOM 3660 O O . PRO A 1 491 ? -26.097 1.563 30.662 1.00 77.31 491 PRO A O 1
ATOM 3663 N N . THR A 1 492 ? -26.006 -0.564 29.947 1.00 79.94 492 THR A N 1
ATOM 3664 C CA . THR A 1 492 ? -27.434 -0.879 30.157 1.00 79.94 492 THR A CA 1
ATOM 3665 C C . THR A 1 492 ? -27.693 -1.545 31.510 1.00 79.94 492 THR A C 1
ATOM 3667 O O . THR A 1 492 ? -28.826 -1.877 31.846 1.00 79.94 492 THR A O 1
ATOM 3670 N N . ASN A 1 493 ? -26.649 -1.767 32.312 1.00 81.38 493 ASN A N 1
ATOM 3671 C CA . ASN A 1 493 ? -26.739 -2.436 33.613 1.00 81.38 493 ASN A CA 1
ATOM 3672 C C . ASN A 1 493 ? -27.258 -1.528 34.741 1.00 81.38 493 ASN A C 1
ATOM 3674 O O . ASN A 1 493 ? -27.231 -1.936 35.896 1.00 81.38 493 ASN A O 1
ATOM 3678 N N . THR A 1 494 ? -27.730 -0.325 34.408 1.00 88.00 494 THR A N 1
ATOM 3679 C CA . THR A 1 494 ? -28.252 0.665 35.355 1.00 88.00 494 THR A CA 1
ATOM 3680 C C . THR A 1 494 ? -27.271 0.971 36.499 1.00 88.00 494 THR A C 1
ATOM 3682 O O . THR A 1 494 ? -27.529 0.607 37.650 1.00 88.00 494 THR A O 1
ATOM 3685 N N . PRO A 1 495 ? -26.120 1.616 36.228 1.00 89.25 495 PRO A N 1
ATOM 3686 C CA . PRO A 1 495 ? -25.229 2.049 37.298 1.00 89.25 495 PRO A CA 1
ATOM 3687 C C . PRO A 1 495 ? -25.961 2.954 38.297 1.00 89.25 495 PRO A C 1
ATOM 3689 O O . PRO A 1 495 ? -26.848 3.731 37.930 1.00 89.25 495 PRO A O 1
ATOM 3692 N N . SER A 1 496 ? -25.570 2.863 39.569 1.00 92.62 496 SER A N 1
ATOM 3693 C CA . SER A 1 496 ? -26.179 3.644 40.644 1.00 92.62 496 SER A CA 1
ATOM 3694 C C . SER A 1 496 ? -25.173 4.500 41.400 1.00 92.62 496 SER A C 1
ATOM 3696 O O . SER A 1 496 ? -24.046 4.065 41.636 1.00 92.62 496 SER A O 1
ATOM 3698 N N . ILE A 1 497 ? -25.618 5.668 41.855 1.00 93.12 497 ILE A N 1
ATOM 3699 C CA . ILE A 1 497 ? -24.867 6.590 42.712 1.00 93.12 497 ILE A CA 1
ATOM 3700 C C . ILE A 1 497 ? -25.637 6.737 44.024 1.00 93.12 497 ILE A C 1
ATOM 3702 O O . ILE A 1 497 ? -26.847 6.942 43.996 1.00 93.12 497 ILE A O 1
ATOM 3706 N N . VAL A 1 498 ? -24.955 6.637 45.165 1.00 94.69 498 VAL A N 1
ATOM 3707 C CA . VAL A 1 498 ? -25.545 6.833 46.500 1.00 94.69 498 VAL A CA 1
ATOM 3708 C C . VAL A 1 498 ? -24.726 7.876 47.246 1.00 94.69 498 VAL A C 1
ATOM 3710 O O . VAL A 1 498 ? -23.497 7.840 47.193 1.00 94.69 498 VAL A O 1
ATOM 3713 N N . ASN A 1 499 ? -25.376 8.798 47.955 1.00 91.62 499 ASN A N 1
ATOM 3714 C CA . ASN A 1 499 ? -24.664 9.667 48.890 1.00 91.62 499 ASN A CA 1
ATOM 3715 C C . ASN A 1 499 ? -24.124 8.845 50.071 1.00 91.62 499 ASN A C 1
ATOM 3717 O O . ASN A 1 499 ? -24.867 8.119 50.720 1.00 91.62 499 ASN A O 1
ATOM 3721 N N . ASN A 1 500 ? -22.838 8.990 50.390 1.00 90.44 500 ASN A N 1
ATOM 3722 C CA . ASN A 1 500 ? -22.229 8.272 51.518 1.00 90.44 500 ASN A CA 1
ATOM 3723 C C . ASN A 1 500 ? -22.531 8.927 52.873 1.00 90.44 500 ASN A C 1
ATOM 3725 O O . ASN A 1 500 ? -22.524 8.263 53.908 1.00 90.44 500 ASN A O 1
ATOM 3729 N N . THR A 1 501 ? -22.800 10.232 52.872 1.00 92.25 501 THR A N 1
ATOM 3730 C CA . THR A 1 501 ? -23.143 10.998 54.071 1.00 92.25 501 THR A CA 1
ATOM 3731 C C . THR A 1 501 ? -24.650 11.179 54.133 1.00 92.25 501 THR A C 1
ATOM 3733 O O . THR A 1 501 ? -25.236 11.725 53.198 1.00 92.25 501 THR A O 1
ATOM 3736 N N . ALA A 1 502 ? -25.266 10.733 55.230 1.00 91.94 502 ALA A N 1
ATOM 3737 C CA . ALA A 1 502 ? -26.688 10.934 55.473 1.00 91.94 502 ALA A CA 1
ATOM 3738 C C . ALA A 1 502 ? -27.049 12.422 55.415 1.00 91.94 502 ALA A C 1
ATOM 3740 O O . ALA A 1 502 ? -26.361 13.257 56.001 1.00 91.94 502 ALA A O 1
ATOM 3741 N N . ILE A 1 503 ? -28.162 12.735 54.757 1.00 91.81 503 ILE A N 1
ATOM 3742 C CA . ILE A 1 503 ? -28.769 14.064 54.792 1.00 91.81 503 ILE A CA 1
ATOM 3743 C C . ILE A 1 503 ? -29.695 14.104 56.017 1.00 91.81 503 ILE A C 1
ATOM 3745 O O . ILE A 1 503 ? -30.652 13.326 56.062 1.00 91.81 503 ILE A O 1
ATOM 3749 N N . PRO A 1 504 ? -29.454 14.958 57.027 1.00 90.81 504 PRO A N 1
ATOM 3750 C CA . PRO A 1 504 ? -30.376 15.095 58.148 1.00 90.81 504 PRO A CA 1
ATOM 3751 C C . PRO A 1 504 ? -31.737 15.583 57.651 1.00 90.81 504 PRO A C 1
ATOM 3753 O O . PRO A 1 504 ? -31.818 16.592 56.951 1.00 90.81 504 PRO A O 1
ATOM 3756 N N . PHE A 1 505 ? -32.808 14.876 58.010 1.00 91.00 505 PHE A N 1
ATOM 3757 C CA . PHE A 1 505 ? -34.159 15.262 57.612 1.00 91.00 505 PHE A CA 1
ATOM 3758 C C . PHE A 1 505 ? -35.194 14.907 58.685 1.00 91.00 505 PHE A C 1
ATOM 3760 O O . PHE A 1 505 ? -35.129 13.850 59.324 1.00 91.00 505 PHE A O 1
ATOM 3767 N N . TYR A 1 506 ? -36.157 15.809 58.848 1.00 90.00 506 TYR A N 1
ATOM 3768 C CA . TYR A 1 506 ? -37.352 15.663 59.672 1.00 90.00 506 TYR A CA 1
ATOM 3769 C C . TYR A 1 506 ? -38.611 15.608 58.798 1.00 90.00 506 TYR A C 1
ATOM 3771 O O . TYR A 1 506 ? -39.474 14.757 59.010 1.00 90.00 506 TYR A O 1
ATOM 3779 N N . THR A 1 507 ? -38.681 16.454 57.765 1.00 91.25 507 THR A N 1
ATOM 3780 C CA . THR A 1 507 ? -39.676 16.377 56.684 1.00 91.25 507 THR A CA 1
ATOM 3781 C C . THR A 1 507 ? -38.999 16.499 55.325 1.00 91.25 507 THR A C 1
ATOM 3783 O O . THR A 1 507 ? -37.948 17.126 55.203 1.00 91.25 507 THR A O 1
ATOM 3786 N N . LEU A 1 508 ? -39.618 15.917 54.298 1.00 91.69 508 LEU A N 1
ATOM 3787 C CA . LEU A 1 508 ? -39.248 16.119 52.901 1.00 91.69 508 LEU A CA 1
ATOM 3788 C C . LEU A 1 508 ? -40.379 16.901 52.226 1.00 91.69 508 LEU A C 1
ATOM 3790 O O . LEU A 1 508 ? -41.535 16.487 52.282 1.00 91.69 508 LEU A O 1
ATOM 3794 N N . ALA A 1 509 ? -40.055 18.045 51.634 1.00 91.81 509 ALA A N 1
ATOM 3795 C CA . ALA A 1 509 ? -41.006 18.918 50.953 1.00 91.81 509 ALA A CA 1
ATOM 3796 C C . ALA A 1 509 ? -40.965 18.717 49.437 1.00 91.81 509 ALA A C 1
ATOM 3798 O O . ALA A 1 509 ? -42.013 18.583 48.809 1.00 91.81 509 ALA A O 1
ATOM 3799 N N . SER A 1 510 ? -39.768 18.670 48.848 1.00 92.81 510 SER A N 1
ATOM 3800 C CA . SER A 1 510 ? -39.615 18.439 47.413 1.00 92.81 510 SER A CA 1
ATOM 3801 C C . SER A 1 510 ? -38.278 17.798 47.051 1.00 92.81 510 SER A C 1
ATOM 3803 O O . SER A 1 510 ? -37.331 17.799 47.839 1.00 92.81 510 SER A O 1
ATOM 3805 N N . ALA A 1 511 ? -38.217 17.275 45.833 1.00 93.88 511 ALA A N 1
ATOM 3806 C CA . ALA A 1 511 ? -37.014 16.853 45.140 1.00 93.88 511 ALA A CA 1
ATOM 3807 C C . ALA A 1 511 ? -36.873 17.620 43.817 1.00 93.88 511 ALA A C 1
ATOM 3809 O O . ALA A 1 511 ? -37.862 17.874 43.125 1.00 93.88 511 ALA A O 1
ATOM 3810 N N . SER A 1 512 ? -35.643 17.967 43.455 1.00 94.12 512 SER A N 1
ATOM 3811 C CA . SER A 1 512 ? -35.292 18.583 42.177 1.00 94.12 512 SER A CA 1
ATOM 3812 C C . SER A 1 512 ? -34.230 17.754 41.464 1.00 94.12 512 SER A C 1
ATOM 3814 O O . SER A 1 512 ? -33.393 17.111 42.094 1.00 94.12 512 SER A O 1
ATOM 3816 N N . GLU A 1 513 ? -34.278 17.749 40.136 1.00 95.06 513 GLU A N 1
ATOM 3817 C CA . GLU A 1 513 ? -33.346 17.007 39.290 1.00 95.06 513 GLU A CA 1
ATOM 3818 C C . GLU A 1 513 ? -32.853 17.901 38.153 1.00 95.06 513 GLU A C 1
ATOM 3820 O O . GLU A 1 513 ? -33.650 18.582 37.507 1.00 95.06 513 GLU A O 1
ATOM 3825 N N . THR A 1 514 ? -31.551 17.818 37.885 1.00 95.31 514 THR A N 1
ATOM 3826 C CA . THR A 1 514 ? -30.919 18.255 36.640 1.00 95.31 514 THR A CA 1
ATOM 3827 C C . THR A 1 514 ? -30.202 17.044 36.048 1.00 95.31 514 THR A C 1
ATOM 3829 O O . THR A 1 514 ? -29.169 16.619 36.565 1.00 95.31 514 THR A O 1
ATOM 3832 N N . ALA A 1 515 ? -30.771 16.451 34.999 1.00 92.75 515 ALA A N 1
ATOM 3833 C CA . ALA A 1 515 ? -30.259 15.241 34.360 1.00 92.75 515 ALA A CA 1
ATOM 3834 C C . ALA A 1 515 ? -30.488 15.280 32.842 1.00 92.75 515 ALA A C 1
ATOM 3836 O O . ALA A 1 515 ? -31.469 15.855 32.369 1.00 92.75 515 ALA A O 1
ATOM 3837 N N . SER A 1 516 ? -29.614 14.614 32.084 1.00 91.19 516 SER A N 1
ATOM 3838 C CA . SER A 1 516 ? -29.792 14.358 30.652 1.00 91.19 516 SER A CA 1
ATOM 3839 C C . SER A 1 516 ? -29.763 12.854 30.411 1.00 91.19 516 SER A C 1
ATOM 3841 O O . SER A 1 516 ? -28.705 12.234 30.312 1.00 91.19 516 SER A O 1
ATOM 3843 N N . CYS A 1 517 ? -30.941 12.232 30.390 1.00 88.44 517 CYS A N 1
ATOM 3844 C CA . CYS A 1 517 ? -31.064 10.786 30.262 1.00 88.44 517 CYS A CA 1
ATOM 3845 C C . CYS A 1 517 ? -32.360 10.412 29.541 1.00 88.44 517 CYS A C 1
ATOM 3847 O O . CYS A 1 517 ? -33.446 10.659 30.059 1.00 88.44 517 CYS A O 1
ATOM 3849 N N . ALA A 1 518 ? -32.256 9.786 28.364 1.00 84.44 518 ALA A N 1
ATOM 3850 C CA . ALA A 1 518 ? -33.417 9.471 27.521 1.00 84.44 518 ALA A CA 1
ATOM 3851 C C . ALA A 1 518 ? -34.444 8.554 28.211 1.00 84.44 518 ALA A C 1
ATOM 3853 O O . ALA A 1 518 ? -35.646 8.758 28.069 1.00 84.44 518 ALA A O 1
ATOM 3854 N N . SER A 1 519 ? -33.976 7.575 28.992 1.00 82.31 519 SER A N 1
ATOM 3855 C CA . SER A 1 519 ? -34.848 6.693 29.778 1.00 82.31 519 SER A CA 1
ATOM 3856 C C . SER A 1 519 ? -35.212 7.272 31.152 1.00 82.31 519 SER A C 1
ATOM 3858 O O . SER A 1 519 ? -36.009 6.663 31.857 1.00 82.31 519 SER A O 1
ATOM 3860 N N . GLY A 1 520 ? -34.653 8.430 31.525 1.00 87.44 520 GLY A N 1
ATOM 3861 C CA . GLY A 1 520 ? -34.802 9.080 32.829 1.00 87.44 520 GLY A CA 1
ATOM 3862 C C . GLY A 1 520 ? -33.875 8.527 33.920 1.00 87.44 520 GLY A C 1
ATOM 3863 O O . GLY A 1 520 ? -33.425 7.378 33.872 1.00 87.44 520 GLY A O 1
ATOM 3864 N N . VAL A 1 521 ? -33.615 9.338 34.945 1.00 94.56 521 VAL A N 1
ATOM 3865 C CA . VAL A 1 521 ? -32.987 8.886 36.196 1.00 94.56 521 VAL A CA 1
ATOM 3866 C C . VAL A 1 521 ? -34.093 8.544 37.194 1.00 94.56 521 VAL A C 1
ATOM 3868 O O . VAL A 1 521 ? -35.127 9.213 37.262 1.00 94.56 521 VAL A O 1
ATOM 3871 N N . LYS A 1 522 ? -33.907 7.462 37.952 1.00 96.12 522 LYS A N 1
ATOM 3872 C CA . LYS A 1 522 ? -34.832 7.074 39.023 1.00 96.12 522 LYS A CA 1
ATOM 3873 C C . LYS A 1 522 ? -34.124 6.982 40.361 1.00 96.12 522 LYS A C 1
ATOM 3875 O O . LYS A 1 522 ? -32.919 6.785 40.422 1.00 96.12 522 LYS A O 1
ATOM 3880 N N . TYR A 1 523 ? -34.898 7.083 41.429 1.00 97.06 523 TYR A N 1
ATOM 3881 C CA . TYR A 1 523 ? -34.413 7.242 42.784 1.00 97.06 523 TYR A CA 1
ATOM 3882 C C . TYR A 1 523 ? -35.046 6.238 43.731 1.00 97.06 523 TYR A C 1
ATOM 3884 O O . TYR A 1 523 ? -36.246 5.945 43.677 1.00 97.06 523 TYR A O 1
ATOM 3892 N N . GLN A 1 524 ? -34.221 5.764 44.648 1.00 97.81 524 GLN A N 1
ATOM 3893 C CA . GLN A 1 524 ? -34.644 5.065 45.848 1.00 97.81 524 GLN A CA 1
ATOM 3894 C C . GLN A 1 524 ? -34.167 5.868 47.057 1.00 97.81 524 GLN A C 1
ATOM 3896 O O . GLN A 1 524 ? -33.104 6.491 47.010 1.00 97.81 524 GLN A O 1
ATOM 3901 N N . VAL A 1 525 ? -34.927 5.832 48.144 1.00 96.00 525 VAL A N 1
ATOM 3902 C CA . VAL A 1 525 ? -34.579 6.493 49.405 1.00 96.00 525 VAL A CA 1
ATOM 3903 C C . VAL A 1 525 ? -34.332 5.464 50.498 1.00 96.00 525 VAL A C 1
ATOM 3905 O O . VAL A 1 525 ? -34.899 4.376 50.479 1.0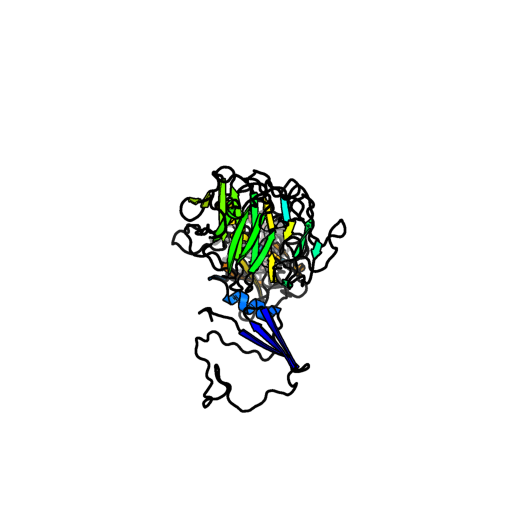0 96.00 525 VAL A O 1
ATOM 3908 N N . SER A 1 526 ? -33.491 5.791 51.466 1.00 95.81 526 SER A N 1
ATOM 3909 C CA . SER A 1 526 ? -33.228 4.947 52.627 1.00 95.81 526 SER A CA 1
ATOM 3910 C C . SER A 1 526 ? -33.020 5.804 53.865 1.00 95.81 526 SER A C 1
ATOM 3912 O O . SER A 1 526 ? -32.480 6.905 53.770 1.00 95.81 526 SER A O 1
ATOM 3914 N N . ILE A 1 527 ? -33.422 5.279 55.025 1.00 94.50 527 ILE A N 1
ATOM 3915 C CA . ILE A 1 527 ? -33.182 5.923 56.322 1.00 94.50 527 ILE A CA 1
ATOM 3916 C C . ILE A 1 527 ? -31.967 5.376 57.082 1.00 94.50 527 ILE A C 1
ATOM 3918 O O . ILE A 1 527 ? -31.568 5.926 58.103 1.00 94.50 527 ILE A O 1
ATOM 3922 N N . ASN A 1 528 ? -31.379 4.282 56.597 1.00 92.69 528 ASN A N 1
ATOM 3923 C CA . ASN A 1 528 ? -30.288 3.564 57.262 1.00 92.69 528 ASN A CA 1
ATOM 3924 C C . ASN A 1 528 ? -29.100 3.266 56.330 1.00 92.69 528 ASN A C 1
ATOM 3926 O O . ASN A 1 528 ? -28.131 2.643 56.753 1.00 92.69 528 ASN A O 1
ATOM 3930 N N . GLY A 1 529 ? -29.188 3.668 55.060 1.00 92.00 529 GLY A N 1
ATOM 3931 C CA . GLY A 1 529 ? -28.150 3.466 54.050 1.00 92.00 529 GLY A CA 1
ATOM 3932 C C . GLY A 1 529 ? -28.055 2.038 53.499 1.00 92.00 529 GLY A C 1
ATOM 3933 O O . GLY A 1 529 ? -27.257 1.802 52.596 1.00 92.00 529 GLY A O 1
ATOM 3934 N N . SER A 1 530 ? -28.861 1.089 53.989 1.00 92.44 530 SER A N 1
ATOM 3935 C CA . SER A 1 530 ? -28.812 -0.326 53.586 1.00 92.44 530 SER A CA 1
ATOM 3936 C C . SER A 1 530 ? -30.121 -0.824 52.970 1.00 92.44 530 SER A C 1
ATOM 3938 O O . SER A 1 530 ? -30.103 -1.508 51.950 1.00 92.44 530 SER A O 1
ATOM 3940 N N . SER A 1 531 ? -31.263 -0.456 53.550 1.00 94.88 531 SER A N 1
ATOM 3941 C CA . SER A 1 531 ? -32.603 -0.821 53.076 1.00 94.88 531 SER A CA 1
ATOM 3942 C C . SER A 1 531 ? -33.193 0.330 52.272 1.00 94.88 531 SER A C 1
ATOM 3944 O O . SER A 1 531 ? -33.434 1.404 52.825 1.00 94.88 531 SER A O 1
ATOM 3946 N N . PHE A 1 532 ? -33.400 0.118 50.975 1.00 97.62 532 PHE A N 1
ATOM 3947 C CA . PHE A 1 532 ? -33.878 1.145 50.051 1.00 97.62 532 PHE A CA 1
ATOM 3948 C C . PHE A 1 532 ? -35.357 0.950 49.718 1.00 97.62 532 PHE A C 1
ATOM 3950 O O . PHE A 1 532 ? -35.843 -0.174 49.631 1.00 97.62 532 PHE A O 1
ATOM 3957 N N . PHE A 1 533 ? -36.062 2.058 49.521 1.00 98.12 533 PHE A N 1
ATOM 3958 C CA . PHE A 1 533 ? -37.495 2.129 49.269 1.00 98.12 533 PHE A CA 1
ATOM 3959 C C . PHE A 1 533 ? -37.770 3.035 48.072 1.00 98.12 533 PHE A C 1
ATOM 3961 O O . PHE A 1 533 ? -37.011 3.963 47.786 1.00 98.12 533 PHE A O 1
ATOM 3968 N N . TYR A 1 534 ? -38.876 2.794 47.384 1.00 98.38 534 TYR A N 1
ATOM 3969 C CA . TYR A 1 534 ? -39.357 3.644 46.301 1.00 98.38 534 TYR A CA 1
ATOM 3970 C C . TYR A 1 534 ? -40.840 3.953 46.503 1.00 98.38 534 TYR A C 1
ATOM 3972 O O . TYR A 1 534 ? -41.558 3.203 47.168 1.00 98.38 534 TYR A O 1
ATOM 3980 N N . TYR A 1 535 ? -41.293 5.073 45.953 1.00 97.94 535 TYR A N 1
ATOM 3981 C CA . TYR A 1 535 ? -42.697 5.445 45.963 1.00 97.94 535 TYR A CA 1
ATOM 3982 C C . TYR A 1 535 ? -43.364 4.884 44.709 1.00 97.94 535 TYR A C 1
ATOM 3984 O O . TYR A 1 535 ? -43.052 5.289 43.588 1.00 97.94 535 TYR A O 1
ATOM 3992 N N . ASN A 1 536 ? -44.292 3.947 44.890 1.00 95.81 536 ASN A N 1
ATOM 3993 C CA . ASN A 1 536 ? -44.950 3.257 43.776 1.00 95.81 536 ASN A CA 1
ATOM 3994 C C . ASN A 1 536 ? -46.141 4.035 43.178 1.00 95.81 536 ASN A C 1
ATOM 3996 O O . ASN A 1 536 ? -46.847 3.508 42.322 1.00 95.81 536 ASN A O 1
ATOM 4000 N N . GLY A 1 537 ? -46.376 5.271 43.632 1.00 94.50 537 GLY A N 1
ATOM 4001 C CA . GLY A 1 537 ? -47.534 6.095 43.270 1.00 94.50 537 GLY A CA 1
ATOM 4002 C C . GLY A 1 537 ? -48.622 6.148 44.346 1.00 94.50 537 GLY A C 1
ATOM 4003 O O . GLY A 1 537 ? -49.470 7.032 44.286 1.00 94.50 537 GLY A O 1
ATOM 4004 N N . SER A 1 538 ? -48.577 5.259 45.344 1.00 95.06 538 SER A N 1
ATOM 4005 C CA . SER A 1 538 ? -49.500 5.275 46.488 1.00 95.06 538 SER A CA 1
ATOM 4006 C C . SER A 1 538 ? -48.795 5.222 47.844 1.00 95.06 538 SER A C 1
ATOM 4008 O O . SER A 1 538 ? -49.216 5.901 48.778 1.00 95.06 538 SER A O 1
ATOM 4010 N N . ALA A 1 539 ? -47.719 4.441 47.969 1.00 96.75 539 ALA A N 1
ATOM 4011 C CA . ALA A 1 539 ? -47.015 4.222 49.230 1.00 96.75 539 ALA A CA 1
ATOM 4012 C C . ALA A 1 539 ? -45.509 4.009 49.017 1.00 96.75 539 ALA A C 1
ATOM 4014 O O . ALA A 1 539 ? -45.051 3.721 47.908 1.00 96.75 539 ALA A O 1
ATOM 4015 N N . TRP A 1 540 ? -44.749 4.124 50.107 1.00 97.62 540 TRP A N 1
ATOM 4016 C CA . TRP A 1 540 ? -43.343 3.734 50.146 1.00 97.62 540 TRP A CA 1
ATOM 4017 C C . TRP A 1 540 ? -43.224 2.221 50.319 1.00 97.62 540 TRP A C 1
ATOM 4019 O O . TRP A 1 540 ? -43.718 1.660 51.296 1.00 97.62 540 TRP A O 1
ATOM 4029 N N . VAL A 1 541 ? -42.569 1.563 49.366 1.00 98.00 541 VAL A N 1
ATOM 4030 C CA . VAL A 1 541 ? -42.412 0.103 49.321 1.00 98.00 541 VAL A CA 1
ATOM 4031 C C . VAL A 1 541 ? -40.930 -0.240 49.250 1.00 98.00 541 VAL A C 1
ATOM 4033 O O . VAL A 1 541 ? -40.149 0.500 48.649 1.00 98.00 541 VAL A O 1
ATOM 4036 N N . ALA A 1 542 ? -40.534 -1.344 49.887 1.00 97.81 542 ALA A N 1
ATOM 4037 C CA . ALA A 1 542 ? -39.166 -1.842 49.811 1.00 97.81 542 ALA A CA 1
ATOM 4038 C C . ALA A 1 542 ? -38.772 -2.089 48.348 1.00 97.81 542 ALA A C 1
ATOM 4040 O O . ALA A 1 542 ? -39.562 -2.608 47.560 1.00 97.81 542 ALA A O 1
ATOM 4041 N N . SER A 1 543 ? -37.557 -1.686 48.001 1.00 97.31 543 SER A N 1
ATOM 4042 C CA . SER A 1 543 ? -36.983 -1.861 46.676 1.00 97.31 543 SER A CA 1
ATOM 4043 C C . SER A 1 543 ? -36.040 -3.059 46.664 1.00 97.31 543 SER A C 1
ATOM 4045 O O . SER A 1 543 ? -35.212 -3.222 47.561 1.00 97.31 543 SER A O 1
ATOM 4047 N N . ASP A 1 544 ? -36.115 -3.854 45.603 1.00 94.88 544 ASP A N 1
ATOM 4048 C CA . ASP A 1 544 ? -35.138 -4.888 45.258 1.00 94.88 544 ASP A CA 1
ATOM 4049 C C . ASP A 1 544 ? -33.838 -4.319 44.657 1.00 94.88 544 ASP A C 1
ATOM 4051 O O . ASP A 1 544 ? -32.929 -5.066 44.297 1.00 94.88 544 ASP A O 1
ATOM 4055 N N . GLY A 1 545 ? -33.730 -2.991 44.551 1.00 92.25 545 GLY A N 1
ATOM 4056 C CA . GLY A 1 545 ? -32.573 -2.307 43.992 1.00 92.25 545 GLY A CA 1
ATOM 4057 C C . GLY A 1 545 ? -32.623 -2.134 42.474 1.00 92.25 545 GLY A C 1
ATOM 4058 O O . GLY A 1 545 ? -31.718 -1.507 41.929 1.00 92.25 545 GLY A O 1
ATOM 4059 N N . THR A 1 546 ? -33.660 -2.613 41.785 1.00 94.19 546 THR A N 1
ATOM 4060 C CA . THR A 1 546 ? -33.786 -2.489 40.326 1.00 94.19 546 THR A CA 1
ATOM 4061 C C . THR A 1 546 ? -34.338 -1.131 39.885 1.00 94.19 546 THR A C 1
ATOM 4063 O O . THR A 1 546 ? -34.979 -0.398 40.640 1.00 94.19 546 THR A O 1
ATOM 4066 N N . TYR A 1 547 ? -34.145 -0.810 38.602 1.00 93.44 547 TYR A N 1
ATOM 4067 C CA . TYR A 1 547 ? -34.732 0.373 37.963 1.00 93.44 547 TYR A CA 1
ATOM 4068 C C . TYR A 1 547 ? -36.274 0.335 37.899 1.00 93.44 547 TYR A C 1
ATOM 4070 O O . TYR A 1 547 ? -36.938 1.375 37.823 1.00 93.44 547 TYR A O 1
ATOM 4078 N N . ALA A 1 548 ? -36.867 -0.865 37.907 1.00 94.44 548 ALA A N 1
ATOM 4079 C CA . ALA A 1 548 ? -38.318 -1.039 37.924 1.00 94.44 548 ALA A CA 1
ATOM 4080 C C . ALA A 1 548 ? -38.908 -0.625 39.280 1.00 94.44 548 ALA A C 1
ATOM 4082 O O . ALA A 1 548 ? -39.926 0.062 39.318 1.00 94.44 548 ALA A O 1
ATOM 4083 N N . GLN A 1 549 ? -38.221 -0.966 40.373 1.00 96.62 549 GLN A N 1
ATOM 4084 C CA . GLN A 1 549 ? -38.589 -0.609 41.744 1.00 96.62 549 GLN A CA 1
ATOM 4085 C C . GLN A 1 549 ? -37.851 0.652 42.213 1.00 96.62 549 GLN A C 1
ATOM 4087 O O . GLN A 1 549 ? -37.171 0.673 43.242 1.00 96.62 549 GLN A O 1
ATOM 4092 N N . ALA A 1 550 ? -37.959 1.710 41.416 1.00 97.31 550 ALA A N 1
ATOM 4093 C CA . ALA A 1 550 ? -37.398 3.024 41.694 1.00 97.31 550 ALA A CA 1
ATOM 4094 C C . ALA A 1 550 ? -38.368 4.115 41.214 1.00 97.31 550 ALA A C 1
ATOM 4096 O O . ALA A 1 550 ? -39.179 3.891 40.310 1.00 97.31 550 ALA A O 1
ATOM 4097 N N . SER A 1 551 ? -38.279 5.297 41.816 1.00 97.06 551 SER A N 1
ATOM 4098 C CA . SER A 1 551 ? -39.224 6.403 41.613 1.00 97.06 551 SER A CA 1
ATOM 4099 C C . SER A 1 551 ? -38.617 7.471 40.710 1.00 97.06 551 SER A C 1
ATOM 4101 O O . SER A 1 551 ? -37.454 7.819 40.875 1.00 97.06 551 SER A O 1
ATOM 4103 N N . THR A 1 552 ? -39.376 8.063 39.798 1.00 95.69 552 THR A N 1
ATOM 4104 C CA . THR A 1 552 ? -38.949 9.307 39.135 1.00 95.69 552 THR A CA 1
ATOM 4105 C C . THR A 1 552 ? -38.882 10.460 40.145 1.00 95.69 552 THR A C 1
ATOM 4107 O O . THR A 1 552 ? -39.503 10.393 41.208 1.00 95.69 552 THR A O 1
ATOM 4110 N N . SER A 1 553 ? -38.190 11.557 39.815 1.00 94.56 553 SER A N 1
ATOM 4111 C CA . SER A 1 553 ? -38.176 12.762 40.667 1.00 94.56 553 SER A CA 1
ATOM 4112 C C . SER A 1 553 ? -39.597 13.278 40.980 1.00 94.56 553 SER A C 1
ATOM 4114 O O . SER A 1 553 ? -39.907 13.655 42.110 1.00 94.56 553 SER A O 1
ATOM 4116 N N . SER A 1 554 ? -40.523 13.189 40.018 1.00 95.06 554 SER A N 1
ATOM 4117 C CA . SER A 1 554 ? -41.941 13.518 40.232 1.00 95.06 554 SER A CA 1
ATOM 4118 C C . SER A 1 554 ? -42.629 12.581 41.238 1.00 95.06 554 SER A C 1
ATOM 4120 O O . SER A 1 554 ? -43.379 13.043 42.096 1.00 95.06 554 SER A O 1
ATOM 4122 N N . GLN A 1 555 ? -42.333 11.280 41.203 1.00 96.56 555 GLN A N 1
ATOM 4123 C CA . GLN A 1 555 ? -42.865 10.325 42.181 1.00 96.56 555 GLN A CA 1
ATOM 4124 C C . GLN A 1 555 ? -42.273 10.536 43.581 1.00 96.56 555 GLN A C 1
ATOM 4126 O O . GLN A 1 555 ? -43.002 10.407 44.563 1.00 96.56 555 GLN A O 1
ATOM 4131 N N . ILE A 1 556 ? -40.994 10.919 43.691 1.00 96.50 556 ILE A N 1
ATOM 4132 C CA . ILE A 1 556 ? -40.407 11.331 44.978 1.00 96.50 556 ILE A CA 1
ATOM 4133 C C . ILE A 1 556 ? -41.152 12.548 45.535 1.00 96.50 556 ILE A C 1
ATOM 4135 O O . ILE A 1 556 ? -41.508 12.548 46.710 1.00 96.50 556 ILE A O 1
ATOM 4139 N N . ASN A 1 557 ? -41.450 13.545 44.695 1.00 96.62 557 ASN A N 1
ATOM 4140 C CA . ASN A 1 557 ? -42.251 14.706 45.091 1.00 96.62 557 ASN A CA 1
ATOM 4141 C C . ASN A 1 557 ? -43.658 14.310 45.572 1.00 96.62 557 ASN A C 1
ATOM 4143 O O . ASN A 1 557 ? -44.102 14.794 46.609 1.00 96.62 557 ASN A O 1
ATOM 4147 N N . ALA A 1 558 ? -44.337 13.392 44.877 1.00 96.88 558 ALA A N 1
ATOM 4148 C CA . ALA A 1 558 ? -45.659 12.906 45.283 1.00 96.88 558 ALA A CA 1
ATOM 4149 C C . ALA A 1 558 ? -45.637 12.180 46.645 1.00 96.88 558 ALA A C 1
ATOM 4151 O O . ALA A 1 558 ? -46.546 12.346 47.456 1.00 96.88 558 ALA A O 1
ATOM 4152 N N . GLY A 1 559 ? -44.582 11.406 46.919 1.00 95.38 559 GLY A N 1
ATOM 4153 C CA . GLY A 1 559 ? -44.402 10.685 48.182 1.00 95.38 559 GLY A CA 1
ATOM 4154 C C . GLY A 1 559 ? -43.788 11.508 49.321 1.00 95.38 559 GLY A C 1
ATOM 4155 O O . GLY A 1 559 ? -43.740 11.017 50.454 1.00 95.38 559 GLY A O 1
ATOM 4156 N N . ALA A 1 560 ? -43.320 12.734 49.061 1.00 94.81 560 ALA A N 1
ATOM 4157 C CA . ALA A 1 560 ? -42.450 13.491 49.964 1.00 94.81 560 ALA A CA 1
ATOM 4158 C C . ALA A 1 560 ? -43.063 13.711 51.357 1.00 94.81 560 ALA A C 1
ATOM 4160 O O . ALA A 1 560 ? -42.428 13.416 52.369 1.00 94.81 560 ALA A O 1
ATOM 4161 N N . ALA A 1 561 ? -44.337 14.106 51.419 1.00 93.12 561 ALA A N 1
ATOM 4162 C CA . ALA A 1 561 ? -45.027 14.376 52.682 1.00 93.12 561 ALA A CA 1
ATOM 4163 C C . ALA A 1 561 ? -45.194 13.134 53.584 1.00 93.12 561 ALA A C 1
ATOM 4165 O O . ALA A 1 561 ? -45.389 13.270 54.790 1.00 93.12 561 ALA A O 1
ATOM 4166 N N . THR A 1 562 ? -45.115 11.923 53.020 1.00 95.00 562 THR A N 1
ATOM 4167 C CA . THR A 1 562 ? -45.372 10.662 53.742 1.00 95.00 562 THR A CA 1
ATOM 4168 C C . THR A 1 562 ? -44.108 9.868 54.059 1.00 95.00 562 THR A C 1
ATOM 4170 O O . THR A 1 562 ? -44.176 8.883 54.793 1.00 95.00 562 THR A O 1
ATOM 4173 N N . VAL A 1 563 ? -42.941 10.273 53.546 1.00 94.06 563 VAL A N 1
ATOM 4174 C CA . VAL A 1 563 ? -41.700 9.500 53.719 1.00 94.06 563 VAL A CA 1
ATOM 4175 C C . VAL A 1 563 ? -41.289 9.403 55.189 1.00 94.06 563 VAL A C 1
ATOM 4177 O O . VAL A 1 563 ? -40.956 8.321 55.663 1.00 94.06 563 VAL A O 1
ATOM 4180 N N . ALA A 1 564 ? -41.406 10.506 55.936 1.00 92.38 564 ALA A N 1
ATOM 4181 C CA . ALA A 1 564 ? -41.005 10.571 57.338 1.00 92.38 564 ALA A CA 1
ATOM 4182 C C . ALA A 1 564 ? -41.895 9.711 58.248 1.00 92.38 564 ALA A C 1
ATOM 4184 O O . ALA A 1 564 ? -41.408 9.101 59.199 1.00 92.38 564 ALA A O 1
ATOM 4185 N N . THR A 1 565 ? -43.196 9.645 57.953 1.00 92.94 565 THR A N 1
ATOM 4186 C CA . THR A 1 565 ? -44.150 8.819 58.706 1.00 92.94 565 THR A CA 1
ATOM 4187 C C . THR A 1 565 ? -44.081 7.349 58.307 1.00 92.94 565 THR A C 1
ATOM 4189 O O . THR A 1 565 ? -44.281 6.490 59.158 1.00 92.94 565 THR A O 1
ATOM 4192 N N . SER A 1 566 ? -43.778 7.054 57.040 1.00 93.62 566 SER A N 1
ATOM 4193 C CA . SER A 1 566 ? -43.753 5.680 56.520 1.00 93.62 566 SER A CA 1
ATOM 4194 C C . SER A 1 566 ? -42.443 4.956 56.813 1.00 93.62 566 SER A C 1
ATOM 4196 O O . SER A 1 566 ? -42.455 3.769 57.123 1.00 93.62 566 SER A O 1
ATOM 4198 N N . LEU A 1 567 ? -41.310 5.652 56.682 1.00 93.44 567 LEU A N 1
ATOM 4199 C CA . LEU A 1 567 ? -39.977 5.049 56.759 1.00 93.44 567 LEU A CA 1
ATOM 4200 C C . LEU A 1 567 ? -39.203 5.472 58.007 1.00 93.44 567 LEU A C 1
ATOM 4202 O O . LEU A 1 567 ? -38.254 4.793 58.378 1.00 93.44 567 LEU A O 1
ATOM 4206 N N . GLY A 1 568 ? -39.597 6.568 58.657 1.00 89.94 568 GLY A N 1
ATOM 4207 C CA . GLY A 1 568 ? -38.857 7.191 59.750 1.00 89.94 568 GLY A CA 1
ATOM 4208 C C . GLY A 1 568 ? -38.118 8.457 59.317 1.00 89.94 568 GLY A C 1
ATOM 4209 O O . GLY A 1 568 ? -38.165 8.877 58.166 1.00 89.94 568 GLY A O 1
ATOM 4210 N N . ARG A 1 569 ? -37.440 9.087 60.276 1.00 85.88 569 ARG A N 1
ATOM 4211 C CA . ARG A 1 569 ? -36.746 10.382 60.163 1.00 85.88 569 ARG A CA 1
ATOM 4212 C C . ARG A 1 569 ? -35.418 10.306 60.906 1.00 85.88 569 ARG A C 1
ATOM 4214 O O . ARG A 1 569 ? -35.338 9.502 61.831 1.00 85.88 569 ARG A O 1
ATOM 4221 N N . THR A 1 570 ? -34.425 11.109 60.506 1.00 82.69 570 THR A N 1
ATOM 4222 C CA . THR A 1 570 ? -33.077 11.358 61.105 1.00 82.69 570 THR A CA 1
ATOM 4223 C C . THR A 1 570 ? -31.974 11.361 60.049 1.00 82.69 570 THR A C 1
ATOM 4225 O O . THR A 1 570 ? -31.021 12.124 60.164 1.00 82.69 570 THR A O 1
ATOM 4228 N N . SER A 1 571 ? -32.069 10.519 59.024 1.00 91.12 571 SER A N 1
ATOM 4229 C CA . SER A 1 571 ? -31.018 10.339 58.018 1.00 91.12 571 SER A CA 1
ATOM 4230 C C . SER A 1 571 ? -31.637 9.956 56.689 1.00 91.12 571 SER A C 1
ATOM 4232 O O . SER A 1 571 ? -32.403 9.009 56.648 1.00 91.12 571 SER A O 1
ATOM 4234 N N . LEU A 1 572 ? -31.329 10.675 55.614 1.00 94.12 572 LEU A N 1
ATOM 4235 C CA . LEU A 1 572 ? -31.797 10.373 54.267 1.00 94.12 572 LEU A CA 1
ATOM 4236 C C . LEU A 1 572 ? -30.610 10.024 53.374 1.00 94.12 572 LEU A C 1
ATOM 4238 O O . LEU A 1 572 ? -29.660 10.794 53.208 1.00 94.12 572 LEU A O 1
ATOM 4242 N N . TYR A 1 573 ? -30.712 8.858 52.762 1.00 95.75 573 TYR A N 1
ATOM 4243 C CA . TYR A 1 573 ? -29.862 8.405 51.681 1.00 95.75 573 TYR A CA 1
ATOM 4244 C C . TYR A 1 573 ? -30.704 8.323 50.418 1.00 95.75 573 TYR A C 1
ATOM 4246 O O . TYR A 1 573 ? -31.821 7.812 50.442 1.00 95.75 573 TYR A O 1
ATOM 4254 N N . VAL A 1 574 ? -30.166 8.816 49.315 1.00 95.75 574 VAL A N 1
ATOM 4255 C CA . VAL A 1 574 ? -30.759 8.789 47.990 1.00 95.75 574 VAL A CA 1
ATOM 4256 C C . VAL A 1 574 ? -29.824 8.004 47.085 1.00 95.75 574 VAL A C 1
ATOM 4258 O O . VAL A 1 574 ? -28.654 8.346 46.916 1.00 95.75 574 VAL A O 1
ATOM 4261 N N . LYS A 1 575 ? -30.360 6.944 46.489 1.00 97.06 575 LYS A N 1
ATOM 4262 C CA . LYS A 1 575 ? -29.711 6.197 45.419 1.00 97.06 575 LYS A CA 1
ATOM 4263 C C . LYS A 1 575 ? -30.320 6.615 44.095 1.00 97.06 575 LYS A C 1
ATOM 4265 O O . LYS A 1 575 ? -31.493 6.342 43.867 1.00 97.06 575 LYS A O 1
ATOM 4270 N N . ALA A 1 576 ? -29.528 7.239 43.237 1.00 96.56 576 ALA A N 1
ATOM 4271 C CA . ALA A 1 576 ? -29.877 7.483 41.847 1.00 96.56 576 ALA A CA 1
ATOM 4272 C C . ALA A 1 576 ? -29.495 6.267 40.998 1.00 96.56 576 ALA A C 1
ATOM 4274 O O . ALA A 1 576 ? -28.407 5.719 41.158 1.00 96.56 576 ALA A O 1
ATOM 4275 N N . LEU A 1 577 ? -30.374 5.861 40.091 1.00 95.50 577 LEU A N 1
ATOM 4276 C CA . LEU A 1 577 ? -30.192 4.785 39.128 1.00 95.50 577 LEU A CA 1
ATOM 4277 C C . LEU A 1 577 ? -30.261 5.381 37.723 1.00 95.50 577 LEU A C 1
ATOM 4279 O O . LEU A 1 577 ? -31.287 5.941 37.327 1.00 95.50 577 LEU A O 1
ATOM 4283 N N . LEU A 1 578 ? -29.161 5.266 36.985 1.00 93.25 578 LEU A N 1
ATOM 4284 C CA . LEU A 1 578 ? -28.991 5.853 35.662 1.00 93.25 578 LEU A CA 1
ATOM 4285 C C . LEU A 1 578 ? -29.184 4.756 34.619 1.00 93.25 578 LEU A C 1
ATOM 4287 O O . LEU A 1 578 ? -28.355 3.859 34.525 1.00 93.25 578 LEU A O 1
ATOM 4291 N N . ASN A 1 579 ? -30.260 4.809 33.836 1.00 88.25 579 ASN A N 1
ATOM 4292 C CA . ASN A 1 579 ? -30.546 3.780 32.838 1.00 88.25 579 ASN A CA 1
ATOM 4293 C C . ASN A 1 579 ? -30.311 4.302 31.417 1.00 88.25 579 ASN A C 1
ATOM 4295 O O . ASN A 1 579 ? -30.964 5.247 30.981 1.00 88.25 579 ASN A O 1
ATOM 4299 N N . SER A 1 580 ? -29.408 3.664 30.674 1.00 86.06 580 SER A N 1
ATOM 4300 C CA . SER A 1 580 ? -29.204 3.936 29.250 1.00 86.06 580 SER A CA 1
ATOM 4301 C C . SER A 1 580 ? -29.818 2.835 28.386 1.00 86.06 580 SER A C 1
ATOM 4303 O O . SER A 1 580 ? -29.848 1.668 28.765 1.00 86.06 580 SER A O 1
ATOM 4305 N N . SER A 1 581 ? -30.254 3.209 27.183 1.00 76.44 581 SER A N 1
ATOM 4306 C CA . SER A 1 581 ? -30.641 2.282 26.113 1.00 76.44 581 SER A CA 1
ATOM 4307 C C . SER A 1 581 ? -29.448 1.569 25.449 1.00 76.44 581 SER A C 1
ATOM 4309 O O . SER A 1 581 ? -29.649 0.721 24.584 1.00 76.44 581 SER A O 1
ATOM 4311 N N . GLY A 1 582 ? -28.210 1.913 25.823 1.00 77.62 582 GLY A N 1
ATOM 4312 C CA . GLY A 1 582 ? -26.980 1.413 25.206 1.00 77.62 582 GLY A CA 1
ATOM 4313 C C . GLY A 1 582 ? -26.385 2.366 24.170 1.00 77.62 582 GLY A C 1
ATOM 4314 O O . GLY A 1 582 ? -25.171 2.388 23.987 1.00 77.62 582 GLY A O 1
ATOM 4315 N N . SER A 1 583 ? -27.219 3.204 23.548 1.00 76.25 583 SER A N 1
ATOM 4316 C CA . SER A 1 583 ? -26.830 4.145 22.486 1.00 76.25 583 SER A CA 1
ATOM 4317 C C . SER A 1 583 ? -26.988 5.620 22.867 1.00 76.25 583 SER A C 1
ATOM 4319 O O . SER A 1 583 ? -26.636 6.498 22.085 1.00 76.25 583 SER A O 1
ATOM 4321 N N . SER A 1 584 ? -27.526 5.914 24.053 1.00 80.88 584 SER A N 1
ATOM 4322 C CA . SER A 1 584 ? -27.758 7.279 24.535 1.00 80.88 584 SER A CA 1
ATOM 4323 C C . SER A 1 584 ? -27.034 7.536 25.850 1.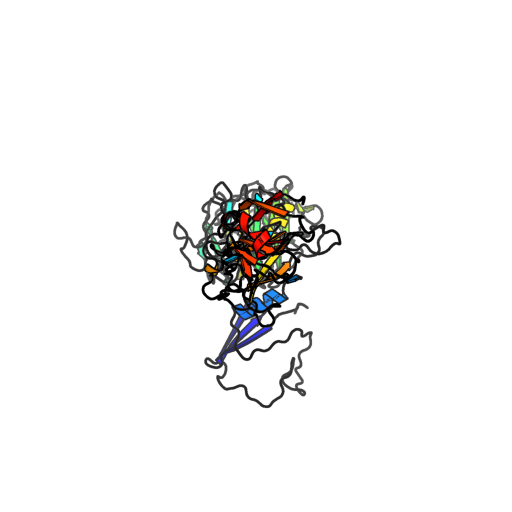00 80.88 584 SER A C 1
ATOM 4325 O O . SER A 1 584 ? -27.125 6.726 26.776 1.00 80.88 584 SER A O 1
ATOM 4327 N N . GLN A 1 585 ? -26.382 8.689 25.977 1.00 86.38 585 GLN A N 1
ATOM 4328 C CA . GLN A 1 585 ? -25.806 9.095 27.253 1.00 86.38 585 GLN A CA 1
ATOM 4329 C C . GLN A 1 585 ? -26.902 9.232 28.322 1.00 86.38 585 GLN A C 1
ATOM 4331 O O . GLN A 1 585 ? -28.033 9.619 28.024 1.00 86.38 585 GLN A O 1
ATOM 4336 N N . CYS A 1 586 ? -26.560 8.891 29.563 1.00 89.00 586 CYS A N 1
ATOM 4337 C CA . CYS A 1 586 ? -27.373 9.164 30.740 1.00 89.00 586 CYS A CA 1
ATOM 4338 C C . CYS A 1 586 ? -26.485 9.883 31.760 1.00 89.00 586 CYS A C 1
ATOM 4340 O O . CYS A 1 586 ? -25.534 9.285 32.266 1.00 89.00 586 CYS A O 1
ATOM 4342 N N . THR A 1 587 ? -26.749 11.162 32.017 1.00 91.31 587 THR A N 1
ATOM 4343 C CA . THR A 1 587 ? -26.043 11.978 33.012 1.00 91.31 587 THR A CA 1
ATOM 4344 C C . THR A 1 587 ? -27.002 12.459 34.090 1.00 91.31 587 THR A C 1
ATOM 4346 O O . THR A 1 587 ? -28.174 12.727 33.825 1.00 91.31 587 THR A O 1
ATOM 4349 N N . LEU A 1 588 ? -26.482 12.577 35.309 1.00 93.56 588 LEU A N 1
ATOM 4350 C CA . LEU A 1 588 ? -27.121 13.258 36.426 1.00 93.56 588 LEU A CA 1
ATOM 4351 C C . LEU A 1 588 ? -26.160 14.353 36.884 1.00 93.56 588 LEU A C 1
ATOM 4353 O O . LEU A 1 588 ? -25.101 14.039 37.424 1.00 93.56 588 LEU A O 1
ATOM 4357 N N . ASP A 1 589 ? -26.526 15.610 36.660 1.00 93.81 589 ASP A N 1
ATOM 4358 C CA . ASP A 1 589 ? -25.698 16.760 37.030 1.00 93.81 589 ASP A CA 1
ATOM 4359 C C . ASP A 1 589 ? -25.984 17.189 38.475 1.00 93.81 589 ASP A C 1
ATOM 4361 O O . ASP A 1 589 ? -25.067 17.531 39.221 1.00 93.81 589 ASP A O 1
ATOM 4365 N N . ALA A 1 590 ? -27.254 17.134 38.896 1.00 92.50 590 ALA A N 1
ATOM 4366 C CA . ALA A 1 590 ? -27.655 17.412 40.270 1.00 92.50 590 ALA A CA 1
ATOM 4367 C C . ALA A 1 590 ? -28.953 16.691 40.657 1.00 92.50 590 ALA A C 1
ATOM 4369 O O . ALA A 1 590 ? -29.908 16.639 39.882 1.00 92.50 590 ALA A O 1
ATOM 4370 N N . PHE A 1 591 ? -29.014 16.215 41.902 1.00 93.38 591 PHE A N 1
ATOM 4371 C CA . PHE A 1 591 ? -30.263 15.861 42.572 1.00 93.38 591 PHE A CA 1
ATOM 4372 C C . PHE A 1 591 ? -30.330 16.588 43.914 1.00 93.38 591 PHE A C 1
ATOM 4374 O O . PHE A 1 591 ? -29.415 16.479 44.732 1.00 93.38 591 PHE A O 1
ATOM 4381 N N . GLY A 1 592 ? -31.401 17.347 44.122 1.00 91.56 592 GLY A N 1
ATOM 4382 C CA . GLY A 1 592 ? -31.640 18.127 45.326 1.00 91.56 592 GLY A CA 1
ATOM 4383 C C . GLY A 1 592 ? -32.861 17.624 46.081 1.00 91.56 592 GLY A C 1
ATOM 4384 O O . GLY A 1 592 ? -33.821 17.140 45.488 1.00 91.56 592 GLY A O 1
ATOM 4385 N N . VAL A 1 593 ? -32.839 17.784 47.399 1.00 91.44 593 VAL A N 1
ATOM 4386 C CA . VAL A 1 593 ? -33.997 17.588 48.274 1.00 91.44 593 VAL A CA 1
ATOM 4387 C C . VAL A 1 593 ? -34.173 18.820 49.151 1.00 91.44 593 VAL A C 1
ATOM 4389 O O . VAL A 1 593 ? -33.190 19.431 49.569 1.00 91.44 593 VAL A O 1
ATOM 4392 N N . SER A 1 594 ? -35.418 19.195 49.426 1.00 91.88 594 SER A N 1
ATOM 4393 C CA . SER A 1 594 ? -35.764 20.298 50.324 1.00 91.88 594 SER A CA 1
ATOM 4394 C C . SER A 1 594 ? -36.708 19.820 51.422 1.00 91.88 594 SER A C 1
ATOM 4396 O O . SER A 1 594 ? -37.434 18.841 51.244 1.00 91.88 594 SER A O 1
ATOM 4398 N N . GLY A 1 595 ? -36.706 20.495 52.568 1.00 88.38 595 GLY A N 1
ATOM 4399 C CA . GLY A 1 595 ? -37.535 20.135 53.713 1.00 88.38 595 GLY A CA 1
ATOM 4400 C C . GLY A 1 595 ? -36.987 20.709 55.014 1.00 88.38 595 GLY A C 1
ATOM 4401 O O . GLY A 1 595 ? -36.078 21.539 54.993 1.00 88.38 595 GLY A O 1
ATOM 4402 N N . ASN A 1 596 ? -37.542 20.270 56.143 1.00 87.00 596 ASN A N 1
ATOM 4403 C CA . ASN A 1 596 ? -37.024 20.641 57.456 1.00 87.00 596 ASN A CA 1
ATOM 4404 C C . ASN A 1 596 ? -35.998 19.602 57.928 1.00 87.00 596 ASN A C 1
ATOM 4406 O O . ASN A 1 596 ? -36.281 18.403 57.906 1.00 87.00 596 ASN A O 1
ATOM 4410 N N . SER A 1 597 ? -34.825 20.055 58.367 1.00 81.75 597 SER A N 1
ATOM 4411 C CA . SER A 1 597 ? -33.774 19.225 58.973 1.00 81.75 597 SER A CA 1
ATOM 4412 C C . SER A 1 597 ? -33.759 19.291 60.504 1.00 81.75 597 SER A C 1
ATOM 4414 O O . SER A 1 597 ? -33.105 18.464 61.138 1.00 81.75 597 SER A O 1
ATOM 4416 N N . ALA A 1 598 ? -34.485 20.243 61.095 1.00 71.56 598 ALA A N 1
ATOM 4417 C CA . ALA A 1 598 ? -34.587 20.458 62.530 1.00 71.56 598 ALA A CA 1
ATOM 4418 C C . ALA A 1 598 ? -35.896 19.883 63.092 1.00 71.56 598 ALA A C 1
ATOM 4420 O O . ALA A 1 598 ? -36.929 19.879 62.419 1.00 71.56 598 ALA A O 1
ATOM 4421 N N . TYR A 1 599 ? -35.808 19.384 64.325 1.00 59.34 599 TYR A N 1
ATOM 4422 C CA . TYR A 1 599 ? -36.937 18.877 65.106 1.00 59.34 599 TYR A CA 1
ATOM 4423 C C . TYR A 1 599 ? -37.927 19.976 65.490 1.00 59.34 599 TYR A C 1
ATOM 4425 O O . TYR A 1 599 ? -37.458 21.090 65.819 1.00 59.34 599 TYR A O 1
#